Protein AF-0000000087744065 (afdb_homodimer)

pLDDT: mean 89.21, std 14.23, range [26.98, 98.88]

Solvent-accessible surface area (backbone atoms only — not comparable to full-atom values): 35391 Å² total; per-residue (Å²): 127,84,73,85,68,79,77,43,64,58,52,49,8,59,73,55,72,43,51,51,65,54,46,50,30,50,74,68,64,46,81,88,54,60,69,72,58,40,50,48,42,50,48,47,31,60,74,64,65,53,68,78,50,51,38,73,46,49,75,52,96,58,79,64,42,27,35,35,33,41,32,22,47,49,72,43,58,68,49,24,50,42,48,50,22,27,40,56,42,26,47,76,71,69,27,48,55,38,38,34,70,32,71,44,34,65,72,47,43,53,52,48,51,51,49,39,52,52,64,43,40,43,18,37,39,41,35,52,35,67,36,24,24,55,68,58,53,66,70,56,32,50,51,49,46,68,68,42,63,84,52,30,37,33,28,48,40,46,55,64,90,47,90,52,27,26,51,30,69,38,46,47,61,48,44,51,54,53,52,51,53,44,42,75,26,49,47,48,36,54,25,40,38,46,26,38,72,62,27,34,67,44,34,43,34,50,52,44,47,52,52,51,32,62,76,68,66,38,54,78,67,89,27,67,36,46,44,76,51,30,67,37,38,68,32,18,23,52,28,42,48,50,49,53,52,52,27,59,74,67,73,45,81,72,53,39,26,36,41,20,69,25,48,40,18,34,45,12,30,48,46,35,35,52,75,70,70,48,48,61,33,85,57,30,20,40,33,28,30,63,52,50,74,62,27,67,43,28,71,54,28,39,16,17,32,28,57,51,46,58,61,52,15,33,52,53,39,50,47,31,50,32,45,55,70,70,43,87,64,74,54,68,43,79,41,68,60,68,44,74,47,83,33,54,11,48,73,59,79,99,128,85,74,86,68,80,77,45,64,58,51,48,8,57,73,55,72,42,50,49,65,53,44,50,32,51,74,67,63,45,79,89,52,59,67,73,58,39,50,48,41,50,50,47,31,59,73,63,64,53,68,78,52,51,36,74,46,48,74,54,95,58,79,63,43,28,35,36,32,39,34,23,48,51,73,44,60,68,50,24,51,42,49,50,21,27,40,56,44,27,47,78,71,69,26,47,54,39,38,33,70,32,71,44,35,64,71,46,44,53,52,49,51,52,50,40,53,50,63,43,40,42,18,36,39,41,34,52,34,67,36,24,25,55,68,57,53,65,70,57,30,50,50,50,45,67,68,42,66,85,51,31,37,32,28,48,41,47,55,63,92,47,89,52,28,25,50,28,70,39,46,46,62,46,42,50,53,51,51,51,53,43,42,76,25,50,46,47,32,51,23,40,39,46,26,38,73,61,27,35,68,45,34,42,35,52,53,44,47,53,51,51,33,62,76,70,65,41,51,82,50,93,23,70,36,49,44,78,51,30,68,38,36,67,31,18,22,52,29,42,50,49,49,53,50,53,27,59,75,67,71,47,82,73,54,38,25,38,43,20,70,25,49,42,19,34,44,12,30,48,46,36,36,52,75,70,69,49,48,61,33,85,57,30,20,39,34,29,28,64,52,50,73,61,28,66,43,28,71,54,28,40,16,18,31,28,58,52,45,58,61,52,16,34,51,53,40,49,47,29,50,32,44,54,69,70,41,85,61,74,53,68,44,77,42,67,60,68,43,77,46,83,32,54,11,48,73,58,79,99

Structure (mmCIF, N/CA/C/O backbone):
data_AF-0000000087744065-model_v1
#
loop_
_entity.id
_entity.type
_entity.pdbx_description
1 polymer 'LacI family transcriptional regulator'
#
loop_
_atom_site.group_PDB
_atom_site.id
_atom_site.type_symbol
_atom_site.label_atom_id
_atom_site.label_alt_id
_atom_site.label_comp_id
_atom_site.label_asym_id
_atom_site.label_entity_id
_atom_site.label_seq_id
_atom_site.pdbx_PDB_ins_code
_atom_site.Cartn_x
_atom_site.Cartn_y
_atom_site.Cartn_z
_atom_site.occupancy
_atom_site.B_iso_or_equiv
_atom_site.auth_seq_id
_atom_site.auth_comp_id
_atom_site.auth_asym_id
_atom_site.auth_atom_id
_atom_site.pdbx_PDB_model_num
ATOM 1 N N . MET A 1 1 ? -46.656 15.625 13.914 1 26.98 1 MET A N 1
ATOM 2 C CA . MET A 1 1 ? -45.688 14.953 14.75 1 26.98 1 MET A CA 1
ATOM 3 C C . MET A 1 1 ? -44.469 15.852 14.969 1 26.98 1 MET A C 1
ATOM 5 O O . MET A 1 1 ? -44 16.531 14.047 1 26.98 1 MET A O 1
ATOM 9 N N . PRO A 1 2 ? -44.125 16.359 16.203 1 31.17 2 PRO A N 1
ATOM 10 C CA . PRO A 1 2 ? -43.062 17.344 16.422 1 31.17 2 PRO A CA 1
ATOM 11 C C . PRO A 1 2 ? -41.75 16.953 15.734 1 31.17 2 PRO A C 1
ATOM 13 O O . PRO A 1 2 ? -41.406 15.773 15.641 1 31.17 2 PRO A O 1
ATOM 16 N N . THR A 1 3 ? -41.375 17.656 14.727 1 34.56 3 THR A N 1
ATOM 17 C CA . THR A 1 3 ? -40.094 17.578 14.031 1 34.56 3 THR A CA 1
ATOM 18 C C . THR A 1 3 ? -38.969 17.344 15.023 1 34.56 3 THR A C 1
ATOM 20 O O . THR A 1 3 ? -38.906 18 16.062 1 34.56 3 THR A O 1
ATOM 23 N N . ASP A 1 4 ? -38.5 16.156 15.211 1 40.38 4 ASP A N 1
ATOM 24 C CA . ASP A 1 4 ? -37.344 15.766 16.047 1 40.38 4 ASP A CA 1
ATOM 25 C C . ASP A 1 4 ? -36.219 16.781 15.961 1 40.38 4 ASP A C 1
ATOM 27 O O . ASP A 1 4 ? -35.406 16.734 15.047 1 40.38 4 ASP A O 1
ATOM 31 N N . LYS A 1 5 ? -36.438 18.078 16.25 1 47.34 5 LYS A N 1
ATOM 32 C CA . LYS A 1 5 ? -35.469 19.172 16.375 1 47.34 5 LYS A CA 1
ATOM 33 C C . LYS A 1 5 ? -34.25 18.75 17.172 1 47.34 5 LYS A C 1
ATOM 35 O O . LYS A 1 5 ? -34.375 18.281 18.312 1 47.34 5 LYS A O 1
ATOM 40 N N . LYS A 1 6 ? -33.156 18.469 16.516 1 53.09 6 LYS A N 1
ATOM 41 C CA . LYS A 1 6 ? -31.906 18.219 17.203 1 53.09 6 LYS A CA 1
ATOM 42 C C . LYS A 1 6 ? -31.609 19.297 18.234 1 53.09 6 LYS A C 1
ATOM 44 O O . LYS A 1 6 ? -31.594 20.484 17.922 1 53.09 6 LYS A O 1
ATOM 49 N N . ILE A 1 7 ? -31.672 19.016 19.5 1 64.44 7 ILE A N 1
ATOM 50 C CA . ILE A 1 7 ? -31.438 19.922 20.625 1 64.44 7 ILE A CA 1
ATOM 51 C C . ILE A 1 7 ? -30.016 20.469 20.562 1 64.44 7 ILE A C 1
ATOM 53 O O . ILE A 1 7 ? -29.078 19.734 20.234 1 64.44 7 ILE A O 1
ATOM 57 N N . THR A 1 8 ? -29.859 21.766 20.422 1 67.06 8 THR A N 1
ATOM 58 C CA . THR A 1 8 ? -28.578 22.453 20.359 1 67.06 8 THR A CA 1
ATOM 59 C C . THR A 1 8 ? -28.109 22.859 21.766 1 67.06 8 THR A C 1
ATOM 61 O O . THR A 1 8 ? -28.859 22.734 22.734 1 67.06 8 THR A O 1
ATOM 64 N N . ILE A 1 9 ? -26.828 23.25 21.734 1 73.94 9 ILE A N 1
ATOM 65 C CA . ILE A 1 9 ? -26.266 23.734 22.984 1 73.94 9 ILE A CA 1
ATOM 66 C C . ILE A 1 9 ? -27.078 24.922 23.484 1 73.94 9 ILE A C 1
ATOM 68 O O . ILE A 1 9 ? -27.234 25.109 24.703 1 73.94 9 ILE A O 1
ATOM 72 N N . TYR A 1 10 ? -27.672 25.641 22.594 1 75.62 10 TYR A N 1
ATOM 73 C CA . TYR A 1 10 ? -28.453 26.812 22.953 1 75.62 10 TYR A CA 1
ATOM 74 C C . TYR A 1 10 ? -29.781 26.422 23.594 1 75.62 10 TYR A C 1
ATOM 76 O O . TYR A 1 10 ? -30.219 27.031 24.562 1 75.62 10 TYR A O 1
ATOM 84 N N . GLU A 1 11 ? -30.25 25.359 23.062 1 79.19 11 GLU A N 1
ATOM 85 C CA . GLU A 1 11 ? -31.516 24.891 23.625 1 79.19 11 GLU A CA 1
ATOM 86 C C . GLU A 1 11 ? -31.297 24.297 25.016 1 79.19 11 GLU A C 1
ATOM 88 O O . GLU A 1 11 ? -32.094 24.516 25.922 1 79.19 11 GLU A O 1
ATOM 93 N N . ILE A 1 12 ? -30.188 23.609 25.109 1 80.5 12 ILE A N 1
ATOM 94 C CA . ILE A 1 12 ? -29.828 23.078 26.406 1 80.5 12 ILE A CA 1
ATOM 95 C C . ILE A 1 12 ? -29.562 24.219 27.391 1 80.5 12 ILE A C 1
ATOM 97 O O . ILE A 1 12 ? -30.031 24.172 28.531 1 80.5 12 ILE A O 1
ATOM 101 N N . ALA A 1 13 ? -28.922 25.172 26.922 1 83.69 13 ALA A N 1
ATOM 102 C CA . ALA A 1 13 ? -28.609 26.344 27.734 1 83.69 13 ALA A CA 1
ATOM 103 C C . ALA A 1 13 ? -29.891 27.031 28.203 1 83.69 13 ALA A C 1
ATOM 105 O O . ALA A 1 13 ? -30.031 27.375 29.375 1 83.69 13 ALA A O 1
ATOM 106 N N . LYS A 1 14 ? -30.734 27.172 27.312 1 83.94 14 LYS A N 1
ATOM 107 C CA . LYS A 1 14 ? -32 27.828 27.594 1 83.94 14 LYS A CA 1
ATOM 108 C C . LYS A 1 14 ? -32.812 27.016 28.609 1 83.94 14 LYS A C 1
ATOM 110 O O . LYS A 1 14 ? -33.344 27.578 29.562 1 83.94 14 LYS A O 1
ATOM 115 N N . GLU A 1 15 ? -32.781 25.766 28.328 1 85.19 15 GLU A N 1
ATOM 116 C CA . GLU A 1 15 ? -33.594 24.922 29.219 1 85.19 15 GLU A CA 1
ATOM 117 C C . GLU A 1 15 ? -32.938 24.812 30.594 1 85.19 15 GLU A C 1
ATOM 119 O O . GLU A 1 15 ? -33.625 24.703 31.609 1 85.19 15 GLU A O 1
ATOM 124 N N . ALA A 1 16 ? -31.688 24.828 30.641 1 84.5 16 ALA A N 1
ATOM 125 C CA . ALA A 1 16 ? -30.922 24.719 31.875 1 84.5 16 ALA A CA 1
ATOM 126 C C . ALA A 1 16 ? -30.844 26.062 32.594 1 84.5 16 ALA A C 1
ATOM 128 O O . ALA A 1 16 ? -30.469 26.125 33.781 1 84.5 16 ALA A O 1
ATOM 129 N N . GLY A 1 17 ? -31.234 27.172 31.891 1 85.94 17 GLY A N 1
ATOM 130 C CA . GLY A 1 17 ? -31.172 28.516 32.469 1 85.94 17 GLY A CA 1
ATOM 131 C C . GLY A 1 17 ? -29.75 29.016 32.625 1 85.94 17 GLY A C 1
ATOM 132 O O . GLY A 1 17 ? -29.438 29.719 33.594 1 85.94 17 GLY A O 1
ATOM 133 N N . VAL A 1 18 ? -28.906 28.469 31.812 1 84.44 18 VAL A N 1
ATOM 134 C CA . VAL A 1 18 ? -27.5 28.906 31.828 1 84.44 18 VAL A CA 1
ATOM 135 C C . VAL A 1 18 ? -27.109 29.438 30.453 1 84.44 18 VAL A C 1
ATOM 137 O O . VAL A 1 18 ? -27.875 29.344 29.5 1 84.44 18 VAL A O 1
ATOM 140 N N . SER A 1 19 ? -26.016 30.094 30.422 1 80.31 19 SER A N 1
ATOM 141 C CA . SER A 1 19 ? -25.484 30.531 29.141 1 80.31 19 SER A CA 1
ATOM 142 C C . SER A 1 19 ? -25 29.359 28.312 1 80.31 19 SER A C 1
ATOM 144 O O . SER A 1 19 ? -24.625 28.312 28.859 1 80.31 19 SER A O 1
ATOM 146 N N . PRO A 1 20 ? -24.953 29.469 26.953 1 76.19 20 PRO A N 1
ATOM 147 C CA . PRO A 1 20 ? -24.344 28.422 26.125 1 76.19 20 PRO A CA 1
ATOM 148 C C . PRO A 1 20 ? -22.891 28.141 26.516 1 76.19 20 PRO A C 1
ATOM 150 O O . PRO A 1 20 ? -22.453 26.984 26.453 1 76.19 20 PRO A O 1
ATOM 153 N N . ALA A 1 21 ? -22.219 29.156 27.078 1 72.38 21 ALA A N 1
ATOM 154 C CA . ALA A 1 21 ? -20.844 29 27.547 1 72.38 21 ALA A CA 1
ATOM 155 C C . ALA A 1 21 ? -20.781 28.094 28.781 1 72.38 21 ALA A C 1
ATOM 157 O O . ALA A 1 21 ? -19.859 27.297 28.922 1 72.38 21 ALA A O 1
ATOM 158 N N . THR A 1 22 ? -21.766 28.219 29.594 1 77.06 22 THR A N 1
ATOM 159 C CA . THR A 1 22 ? -21.828 27.391 30.797 1 77.06 22 THR A CA 1
ATOM 160 C C . THR A 1 22 ? -22.094 25.922 30.422 1 77.06 22 THR A C 1
ATOM 162 O O . THR A 1 22 ? -21.484 25.016 31 1 77.06 22 THR A O 1
ATOM 165 N N . VAL A 1 23 ? -22.906 25.672 29.375 1 77.19 23 VAL A N 1
ATOM 166 C CA . VAL A 1 23 ? -23.156 24.312 28.891 1 77.19 23 VAL A CA 1
ATOM 167 C C . VAL A 1 23 ? -21.875 23.734 28.312 1 77.19 23 VAL A C 1
ATOM 169 O O . VAL A 1 23 ? -21.531 22.578 28.594 1 77.19 23 VAL A O 1
ATOM 172 N N . SER A 1 24 ? -21.203 24.531 27.641 1 71.31 24 SER A N 1
ATOM 173 C CA . SER A 1 24 ? -19.938 24.109 27.047 1 71.31 24 SER A CA 1
ATOM 174 C C . SER A 1 24 ? -18.922 23.75 28.141 1 71.31 24 SER A C 1
ATOM 176 O O . SER A 1 24 ? -18.234 22.719 28.031 1 71.31 24 SER A O 1
ATOM 178 N N . ARG A 1 25 ? -18.938 24.562 29.188 1 71.12 25 ARG A N 1
ATOM 179 C CA . ARG A 1 25 ? -18.031 24.328 30.297 1 71.12 25 ARG A CA 1
ATOM 180 C C . ARG A 1 25 ? -18.375 23.031 31.031 1 71.12 25 ARG A C 1
ATOM 182 O O . ARG A 1 25 ? -17.469 22.297 31.438 1 71.12 25 ARG A O 1
ATOM 189 N N . VAL A 1 26 ? -19.578 22.781 31.109 1 74.38 26 VAL A N 1
ATOM 190 C CA . VAL A 1 26 ? -20.016 21.547 31.766 1 74.38 26 VAL A CA 1
ATOM 191 C C . VAL A 1 26 ? -19.656 20.344 30.922 1 74.38 26 VAL A C 1
ATOM 193 O O . VAL A 1 26 ? -19.188 19.328 31.438 1 74.38 26 VAL A O 1
ATOM 196 N N . LEU A 1 27 ? -19.766 20.516 29.625 1 70.31 27 LEU A N 1
ATOM 197 C CA . LEU A 1 27 ? -19.516 19.422 28.688 1 70.31 27 LEU A CA 1
ATOM 198 C C . LEU A 1 27 ? -18.031 19.125 28.578 1 70.31 27 LEU A C 1
ATOM 200 O O . LEU A 1 27 ? -17.641 17.969 28.359 1 70.31 27 LEU A O 1
ATOM 204 N N . THR A 1 28 ? -17.219 20.188 28.859 1 62.72 28 THR A N 1
ATOM 205 C CA . THR A 1 28 ? -15.781 20.031 28.734 1 62.72 28 THR A CA 1
ATOM 206 C C . THR A 1 28 ? -15.141 19.766 30.094 1 62.72 28 THR A C 1
ATOM 208 O O . THR A 1 28 ? -13.914 19.688 30.203 1 62.72 28 THR A O 1
ATOM 211 N N . GLY A 1 29 ? -15.914 19.641 31.016 1 62.31 29 GLY A N 1
ATOM 212 C CA . GLY A 1 29 ? -15.453 19.328 32.375 1 62.31 29 GLY A CA 1
ATOM 213 C C . GLY A 1 29 ? -14.773 20.5 33.031 1 62.31 29 GLY A C 1
ATOM 214 O O . GLY A 1 29 ? -13.992 20.312 33.969 1 62.31 29 GLY A O 1
ATOM 215 N N . ASN A 1 30 ? -15.023 21.578 32.594 1 54.5 30 ASN A N 1
ATOM 216 C CA . ASN A 1 30 ? -14.406 22.75 33.188 1 54.5 30 ASN A CA 1
ATOM 217 C C . ASN A 1 30 ? -15.039 23.078 34.531 1 54.5 30 ASN A C 1
ATOM 219 O O . ASN A 1 30 ? -16.266 23.062 34.688 1 54.5 30 ASN A O 1
ATOM 223 N N . ALA A 1 31 ? -14.227 23.188 35.562 1 57.28 31 ALA A N 1
ATOM 224 C CA . ALA A 1 31 ? -14.477 23.234 37 1 57.28 31 ALA A CA 1
ATOM 225 C C . ALA A 1 31 ? -15.25 24.5 37.375 1 57.28 31 ALA A C 1
ATOM 227 O O . ALA A 1 31 ? -15.789 24.594 38.5 1 57.28 31 ALA A O 1
ATOM 228 N N . ASN A 1 32 ? -15.406 25.422 36.625 1 67.62 32 ASN A N 1
ATOM 229 C CA . ASN A 1 32 ? -15.914 26.688 37.156 1 67.62 32 ASN A CA 1
ATOM 230 C C . ASN A 1 32 ? -17.438 26.781 37 1 67.62 32 ASN A C 1
ATOM 232 O O . ASN A 1 32 ? -17.969 27.875 36.781 1 67.62 32 ASN A O 1
ATOM 236 N N . VAL A 1 33 ? -18.031 25.688 37.094 1 73.38 33 VAL A N 1
ATOM 237 C CA . VAL A 1 33 ? -19.484 25.75 37.031 1 73.38 33 VAL A CA 1
ATOM 238 C C . VAL A 1 33 ? -20.078 25.25 38.344 1 73.38 33 VAL A C 1
ATOM 240 O O . VAL A 1 33 ? -19.625 24.25 38.906 1 73.38 33 VAL A O 1
ATOM 243 N N . LYS A 1 34 ? -20.906 26.078 39 1 79 34 LYS A N 1
ATOM 244 C CA . LYS A 1 34 ? -21.562 25.688 40.25 1 79 34 LYS A CA 1
ATOM 245 C C . LYS A 1 34 ? -22.234 24.328 40.125 1 79 34 LYS A C 1
ATOM 247 O O . LYS A 1 34 ? -22.797 24 39.062 1 79 34 LYS A O 1
ATOM 252 N N . GLN A 1 35 ? -22.156 23.562 41.156 1 79.25 35 GLN A N 1
ATOM 253 C CA . GLN A 1 35 ? -22.578 22.156 41.156 1 79.25 35 GLN A CA 1
ATOM 254 C C . GLN A 1 35 ? -24.031 22.031 40.75 1 79.25 35 GLN A C 1
ATOM 256 O O . GLN A 1 35 ? -24.391 21.109 40 1 79.25 35 GLN A O 1
ATOM 261 N N . GLU A 1 36 ? -24.875 22.875 41.188 1 80.5 36 GLU A N 1
ATOM 262 C CA . GLU A 1 36 ? -26.312 22.812 40.875 1 80.5 36 GLU A CA 1
ATOM 263 C C . GLU A 1 36 ? -26.562 22.969 39.375 1 80.5 36 GLU A C 1
ATOM 265 O O . GLU A 1 36 ? -27.359 22.234 38.781 1 80.5 36 GLU A O 1
ATOM 270 N N . LYS A 1 37 ? -25.844 23.844 38.719 1 81.5 37 LYS A N 1
ATOM 271 C CA . LYS A 1 37 ? -25.984 24.109 37.312 1 81.5 37 LYS A CA 1
ATOM 272 C C . LYS A 1 37 ? -25.391 22.969 36.469 1 81.5 37 LYS A C 1
ATOM 274 O O . LYS A 1 37 ? -25.953 22.594 35.438 1 81.5 37 LYS A O 1
ATOM 279 N N . LYS A 1 38 ? -24.344 22.469 36.938 1 81.62 38 LYS A N 1
ATOM 280 C CA . LYS A 1 38 ? -23.688 21.344 36.281 1 81.62 38 LYS A CA 1
ATOM 281 C C . LYS A 1 38 ? -24.609 20.141 36.219 1 81.62 38 LYS A C 1
ATOM 283 O O . LYS A 1 38 ? -24.734 19.5 35.156 1 81.62 38 LYS A O 1
ATOM 288 N N . GLU A 1 39 ? -25.188 19.906 37.312 1 81.56 39 GLU A N 1
ATOM 289 C CA . GLU A 1 39 ? -26.094 18.75 37.375 1 81.56 39 GLU A CA 1
ATOM 290 C C . GLU A 1 39 ? -27.281 18.922 36.438 1 81.56 39 GLU A C 1
ATOM 292 O O . GLU A 1 39 ? -27.672 17.969 35.75 1 81.56 39 GLU A O 1
ATOM 297 N N . LYS A 1 40 ? -27.844 20.031 36.406 1 83.12 40 LYS A N 1
ATOM 298 C CA . LYS A 1 40 ? -28.984 20.312 35.531 1 83.12 40 LYS A CA 1
ATOM 299 C C . LYS A 1 40 ? -28.594 20.156 34.062 1 83.12 40 LYS A C 1
ATOM 301 O O . LYS A 1 40 ? -29.344 19.562 33.281 1 83.12 40 LYS A O 1
ATOM 306 N N . VAL A 1 41 ? -27.453 20.672 33.75 1 82.88 41 VAL A N 1
ATOM 307 C CA . VAL A 1 41 ? -26.953 20.578 32.375 1 82.88 41 VAL A CA 1
ATOM 308 C C . VAL A 1 41 ? -26.688 19.125 32.031 1 82.88 41 VAL A C 1
ATOM 310 O O . VAL A 1 41 ? -27.078 18.656 30.953 1 82.88 41 VAL A O 1
ATOM 313 N N . LEU A 1 42 ? -26.094 18.453 32.969 1 81.25 42 LEU A N 1
ATOM 314 C CA . LEU A 1 42 ? -25.781 17.047 32.719 1 81.25 42 LEU A CA 1
ATOM 315 C C . LEU A 1 42 ? -27.047 16.219 32.594 1 81.25 42 LEU A C 1
ATOM 317 O O . LEU A 1 42 ? -27.109 15.305 31.766 1 81.25 42 LEU A O 1
ATOM 321 N N . GLU A 1 43 ? -28.031 16.516 33.312 1 80.81 43 GLU A N 1
ATOM 322 C CA . GLU A 1 43 ? -29.328 15.859 33.219 1 80.81 43 GLU A CA 1
ATOM 323 C C . GLU A 1 43 ? -29.953 16.078 31.844 1 80.81 43 GLU A C 1
ATOM 325 O O . GLU A 1 43 ? -30.531 15.148 31.266 1 80.81 43 GLU A O 1
ATOM 330 N N . LEU A 1 44 ? -29.812 17.203 31.344 1 81.06 44 LEU A N 1
ATOM 331 C CA . LEU A 1 44 ? -30.391 17.531 30.047 1 81.06 44 LEU A CA 1
ATOM 332 C C . LEU A 1 44 ? -29.594 16.891 28.906 1 81.06 44 LEU A C 1
ATOM 334 O O . LEU A 1 44 ? -30.172 16.422 27.922 1 81.06 44 LEU A O 1
ATOM 338 N N . ILE A 1 45 ? -28.328 16.875 29.141 1 75.56 45 ILE A N 1
ATOM 339 C CA . ILE A 1 45 ? -27.453 16.219 28.188 1 75.56 45 ILE A CA 1
ATOM 340 C C . ILE A 1 45 ? -27.828 14.734 28.078 1 75.56 45 ILE A C 1
ATOM 342 O O . ILE A 1 45 ? -27.922 14.188 26.984 1 75.56 45 ILE A O 1
ATOM 346 N N . LYS A 1 46 ? -28.062 14.195 29.156 1 73.94 46 LYS A N 1
ATOM 347 C CA . LYS A 1 46 ? -28.5 12.805 29.219 1 73.94 46 LYS A CA 1
ATOM 348 C C . LYS A 1 46 ? -29.906 12.641 28.656 1 73.94 46 LYS A C 1
ATOM 350 O O . LYS A 1 46 ? -30.172 11.711 27.891 1 73.94 46 LYS A O 1
ATOM 355 N N . LYS A 1 47 ? -30.781 13.523 29.109 1 76.38 47 LYS A N 1
ATOM 356 C CA . LYS A 1 47 ? -32.188 13.492 28.703 1 76.38 47 LYS A CA 1
ATOM 357 C C . LYS A 1 47 ? -32.312 13.562 27.172 1 76.38 47 LYS A C 1
ATOM 359 O O . LYS A 1 47 ? -33.094 12.828 26.578 1 76.38 47 LYS A O 1
ATOM 364 N N . TYR A 1 48 ? -31.422 14.383 26.625 1 72.62 48 TYR A N 1
ATOM 365 C CA . TYR A 1 48 ? -31.578 14.594 25.188 1 72.62 48 TYR A CA 1
ATOM 366 C C . TYR A 1 48 ? -30.5 13.852 24.406 1 72.62 48 TYR A C 1
ATOM 368 O O . TYR A 1 48 ? -30.422 13.961 23.172 1 72.62 48 TYR A O 1
ATOM 376 N N . ASN A 1 49 ? -29.719 13.078 25.156 1 67.44 49 ASN A N 1
ATOM 377 C CA . ASN A 1 49 ? -28.578 12.406 24.562 1 67.44 49 ASN A CA 1
ATOM 378 C C . ASN A 1 49 ? -27.766 13.367 23.688 1 67.44 49 ASN A C 1
ATOM 380 O O . ASN A 1 49 ? -27.453 13.039 22.531 1 67.44 49 ASN A O 1
ATOM 384 N N . PHE A 1 50 ? -27.641 14.555 24.312 1 63.16 50 PHE A N 1
ATOM 385 C CA . PHE A 1 50 ? -26.969 15.625 23.594 1 63.16 50 PHE A CA 1
ATOM 386 C C . PHE A 1 50 ? -25.469 15.367 23.5 1 63.16 50 PHE A C 1
ATOM 388 O O . PHE A 1 50 ? -24.828 15.086 24.516 1 63.16 50 PHE A O 1
ATOM 395 N N . LYS A 1 51 ? -24.969 15.219 22.344 1 56.16 51 LYS A N 1
ATOM 396 C CA . LYS A 1 51 ? -23.531 15.18 22.094 1 56.16 51 LYS A CA 1
ATOM 397 C C . LYS A 1 51 ? -23.062 16.438 21.344 1 56.16 51 LYS A C 1
ATOM 399 O O . LYS A 1 51 ? -23.609 16.781 20.297 1 56.16 51 LYS A O 1
ATOM 404 N N . PRO A 1 52 ? -22.328 17.328 22.094 1 50.19 52 PRO A N 1
ATOM 405 C CA . PRO A 1 52 ? -21.828 18.5 21.375 1 50.19 52 PRO A CA 1
ATOM 406 C C . PRO A 1 52 ? -21.188 18.172 20.031 1 50.19 52 PRO A C 1
ATOM 408 O O . PRO A 1 52 ? -20.594 17.094 19.891 1 50.19 52 PRO A O 1
ATOM 411 N N . SER A 1 53 ? -21.656 18.828 19.016 1 47.38 53 SER A N 1
ATOM 412 C CA . SER A 1 53 ? -21.016 18.594 17.719 1 47.38 53 SER A CA 1
ATOM 413 C C . SER A 1 53 ? -19.5 18.766 17.812 1 47.38 53 SER A C 1
ATOM 415 O O . SER A 1 53 ? -19.016 19.516 18.656 1 47.38 53 SER A O 1
ATOM 417 N N . ALA A 1 54 ? -18.719 17.875 17.359 1 44.22 54 ALA A N 1
ATOM 418 C CA . ALA A 1 54 ? -17.25 17.953 17.344 1 44.22 54 ALA A CA 1
ATOM 419 C C . ALA A 1 54 ? -16.781 19.344 16.953 1 44.22 54 ALA A C 1
ATOM 421 O O . ALA A 1 54 ? -15.812 19.859 17.5 1 44.22 54 ALA A O 1
ATOM 422 N N . VAL A 1 55 ? -17.438 19.969 16 1 41.19 55 VAL A N 1
ATOM 423 C CA . VAL A 1 55 ? -17.094 21.312 15.523 1 41.19 55 VAL A CA 1
ATOM 424 C C . VAL A 1 55 ? -17.359 22.328 16.609 1 41.19 55 VAL A C 1
ATOM 426 O O . VAL A 1 55 ? -16.562 23.25 16.828 1 41.19 55 VAL A O 1
ATOM 429 N N . ALA A 1 56 ? -18.469 22.297 17.188 1 42.34 56 ALA A N 1
ATOM 430 C CA . ALA A 1 56 ? -18.812 23.219 18.266 1 42.34 56 ALA A CA 1
ATOM 431 C C . ALA A 1 56 ? -17.922 22.984 19.484 1 42.34 56 ALA A C 1
ATOM 433 O O . ALA A 1 56 ? -17.594 23.922 20.203 1 42.34 56 ALA A O 1
ATOM 434 N N . ARG A 1 57 ? -17.625 21.766 19.656 1 41.19 57 ARG A N 1
ATOM 435 C CA . ARG A 1 57 ? -16.656 21.484 20.719 1 41.19 57 ARG A CA 1
ATOM 436 C C . ARG A 1 57 ? -15.258 21.938 20.328 1 41.19 57 ARG A C 1
ATOM 438 O O . ARG A 1 57 ? -14.367 22.031 21.172 1 41.19 57 ARG A O 1
ATOM 445 N N . GLY A 1 58 ? -14.922 22.031 19.047 1 39.75 58 GLY A N 1
ATOM 446 C CA . GLY A 1 58 ? -13.609 22.375 18.516 1 39.75 58 GLY A CA 1
ATOM 447 C C . GLY A 1 58 ? -13.141 23.75 18.938 1 39.75 58 GLY A C 1
ATOM 448 O O . GLY A 1 58 ? -12.031 24.156 18.578 1 39.75 58 GLY A O 1
ATOM 449 N N . LEU A 1 59 ? -14.023 24.672 18.969 1 36.34 59 LEU A N 1
ATOM 450 C CA . LEU A 1 59 ? -13.445 25.953 19.359 1 36.34 59 LEU A CA 1
ATOM 451 C C . LEU A 1 59 ? -12.609 25.812 20.625 1 36.34 59 LEU A C 1
ATOM 453 O O . LEU A 1 59 ? -11.742 26.641 20.906 1 36.34 59 LEU A O 1
ATOM 457 N N . SER A 1 60 ? -13.266 25.281 21.672 1 37.94 60 SER A N 1
ATOM 458 C CA . SER A 1 60 ? -12.438 25.266 22.875 1 37.94 60 SER A CA 1
ATOM 459 C C . SER A 1 60 ? -11.328 24.219 22.766 1 37.94 60 SER A C 1
ATOM 461 O O . SER A 1 60 ? -11.32 23.422 21.828 1 37.94 60 SER A O 1
ATOM 463 N N . ASP A 1 61 ? -10.422 24 23.859 1 47.69 61 ASP A N 1
ATOM 464 C CA . ASP A 1 61 ? -9.211 23.297 24.297 1 47.69 61 ASP A CA 1
ATOM 465 C C . ASP A 1 61 ? -9.297 21.812 24 1 47.69 61 ASP A C 1
ATOM 467 O O . ASP A 1 61 ? -8.547 21.016 24.562 1 47.69 61 ASP A O 1
ATOM 471 N N . THR A 1 62 ? -10.32 21.203 23.234 1 62.22 62 THR A N 1
ATOM 472 C CA . THR A 1 62 ? -10.406 19.75 23.297 1 62.22 62 THR A CA 1
ATOM 473 C C . THR A 1 62 ? -9.656 19.109 22.141 1 62.22 62 THR A C 1
ATOM 475 O O . THR A 1 62 ? -9.805 19.531 20.984 1 62.22 62 THR A O 1
ATOM 478 N N . LYS A 1 63 ? -8.641 18.344 22.438 1 82.81 63 LYS A N 1
ATOM 479 C CA . LYS A 1 63 ? -7.855 17.5 21.547 1 82.81 63 LYS A CA 1
ATOM 480 C C . LYS A 1 63 ? -8.75 16.672 20.641 1 82.81 63 LYS A C 1
ATOM 482 O O . LYS A 1 63 ? -9.727 16.062 21.094 1 82.81 63 LYS A O 1
ATOM 487 N N . SER A 1 64 ? -8.555 16.844 19.312 1 87.06 64 SER A N 1
ATOM 488 C CA . SER A 1 64 ? -9.273 15.992 18.375 1 87.06 64 SER A CA 1
ATOM 489 C C . SER A 1 64 ? -8.812 14.539 18.469 1 87.06 64 SER A C 1
ATOM 491 O O . SER A 1 64 ? -9.523 13.633 18.031 1 87.06 64 SER A O 1
ATOM 493 N N . ARG A 1 65 ? -7.605 14.328 19 1 92.69 65 ARG A N 1
ATOM 494 C CA . ARG A 1 65 ? -6.953 13.031 19.078 1 92.69 65 ARG A CA 1
ATOM 495 C C . ARG A 1 65 ? -6.766 12.43 17.688 1 92.69 65 ARG A C 1
ATOM 497 O O . ARG A 1 65 ? -6.945 11.227 17.5 1 92.69 65 ARG A O 1
ATOM 504 N N . ILE A 1 66 ? -6.477 13.336 16.734 1 93.69 66 ILE A N 1
ATOM 505 C CA . ILE A 1 66 ? -6.215 12.906 15.367 1 93.69 66 ILE A CA 1
ATOM 506 C C . ILE A 1 66 ? -4.824 13.367 14.938 1 93.69 66 ILE A C 1
ATOM 508 O O . ILE A 1 66 ? -4.441 14.516 15.188 1 93.69 66 ILE A O 1
ATOM 512 N N . ILE A 1 67 ? -4.113 12.477 14.391 1 97.69 67 ILE A N 1
ATOM 513 C CA . ILE A 1 67 ? -2.871 12.805 13.695 1 97.69 67 ILE A CA 1
ATOM 514 C C . ILE A 1 67 ? -3.057 12.617 12.195 1 97.69 67 ILE A C 1
ATOM 516 O O . ILE A 1 67 ? -3.457 11.539 11.742 1 97.69 67 ILE A O 1
ATOM 520 N N . GLY A 1 68 ? -2.918 13.711 11.414 1 98.06 68 GLY A N 1
ATOM 521 C CA . GLY A 1 68 ? -2.904 13.609 9.969 1 98.06 68 GLY A CA 1
ATOM 522 C C . GLY A 1 68 ? -1.574 13.125 9.414 1 98.06 68 GLY A C 1
ATOM 523 O O . GLY A 1 68 ? -0.515 13.562 9.875 1 98.06 68 GLY A O 1
ATOM 524 N N . ILE A 1 69 ? -1.666 12.227 8.5 1 98.75 69 ILE A N 1
ATOM 525 C CA . ILE A 1 69 ? -0.457 11.703 7.871 1 98.75 69 ILE A CA 1
ATOM 526 C C . ILE A 1 69 ? -0.522 11.938 6.363 1 98.75 69 ILE A C 1
ATOM 528 O O . ILE A 1 69 ? -1.481 11.523 5.707 1 98.75 69 ILE A O 1
ATOM 532 N N . ILE A 1 70 ? 0.464 12.633 5.836 1 98.69 70 ILE A N 1
ATOM 533 C CA . ILE A 1 70 ? 0.613 12.828 4.398 1 98.69 70 ILE A CA 1
ATOM 534 C C . ILE A 1 70 ? 1.776 11.984 3.881 1 98.69 70 ILE A C 1
ATOM 536 O O . ILE A 1 70 ? 2.881 12.031 4.43 1 98.69 70 ILE A O 1
ATOM 540 N N . VAL A 1 71 ? 1.517 11.18 2.844 1 98.38 71 VAL A N 1
ATOM 541 C CA . VAL A 1 71 ? 2.58 10.383 2.24 1 98.38 71 VAL A CA 1
ATOM 542 C C . VAL A 1 71 ? 2.678 10.695 0.749 1 98.38 71 VAL A C 1
ATOM 544 O O . VAL A 1 71 ? 1.717 11.172 0.144 1 98.38 71 VAL A O 1
ATOM 547 N N . ALA A 1 72 ? 3.779 10.375 0.116 1 96.56 72 ALA A N 1
ATOM 548 C CA . ALA A 1 72 ? 4.012 10.672 -1.296 1 96.56 72 ALA A CA 1
ATOM 549 C C . ALA A 1 72 ? 3.215 9.727 -2.189 1 96.56 72 ALA A C 1
ATOM 551 O O . ALA A 1 72 ? 2.635 10.148 -3.193 1 96.56 72 ALA A O 1
ATOM 552 N N . ASP A 1 73 ? 3.234 8.414 -1.844 1 95.62 73 ASP A N 1
ATOM 553 C CA . ASP A 1 73 ? 2.496 7.43 -2.627 1 95.62 73 ASP A CA 1
ATOM 554 C C . ASP A 1 73 ? 2.238 6.164 -1.812 1 95.62 73 ASP A C 1
ATOM 556 O O . ASP A 1 73 ? 3.123 5.316 -1.675 1 95.62 73 ASP A O 1
ATOM 560 N N . VAL A 1 74 ? 1.003 5.98 -1.438 1 96.75 74 VAL A N 1
ATOM 561 C CA . VAL A 1 74 ? 0.637 4.91 -0.515 1 96.75 74 VAL A CA 1
ATOM 562 C C . VAL A 1 74 ? 0.753 3.559 -1.216 1 96.75 74 VAL A C 1
ATOM 564 O O . VAL A 1 74 ? 0.771 2.514 -0.563 1 96.75 74 VAL A O 1
ATOM 567 N N . ARG A 1 75 ? 0.955 3.498 -2.578 1 94.44 75 ARG A N 1
ATOM 568 C CA . ARG A 1 75 ? 1.114 2.246 -3.312 1 94.44 75 ARG A CA 1
ATOM 569 C C . ARG A 1 75 ? 2.516 1.675 -3.123 1 94.44 75 ARG A C 1
ATOM 571 O O . ARG A 1 75 ? 2.756 0.5 -3.408 1 94.44 75 ARG A O 1
ATOM 578 N N . ASN A 1 76 ? 3.434 2.559 -2.766 1 93.75 76 ASN A N 1
ATOM 579 C CA . ASN A 1 76 ? 4.727 2.092 -2.275 1 93.75 76 ASN A CA 1
ATOM 580 C C . ASN A 1 76 ? 4.609 1.476 -0.885 1 93.75 76 ASN A C 1
ATOM 582 O O . ASN A 1 76 ? 4.266 2.164 0.077 1 93.75 76 ASN A O 1
ATOM 586 N N . THR A 1 77 ? 4.938 0.214 -0.824 1 93.62 77 THR A N 1
ATOM 587 C CA . THR A 1 77 ? 4.707 -0.563 0.388 1 93.62 77 THR A CA 1
ATOM 588 C C . THR A 1 77 ? 5.453 0.048 1.572 1 93.62 77 THR A C 1
ATOM 590 O O . THR A 1 77 ? 5.012 -0.075 2.719 1 93.62 77 THR A O 1
ATOM 593 N N . TYR A 1 78 ? 6.578 0.71 1.32 1 95.88 78 TYR A N 1
ATOM 594 C CA . TYR A 1 78 ? 7.273 1.411 2.393 1 95.88 78 TYR A CA 1
ATOM 595 C C . TYR A 1 78 ? 6.336 2.371 3.117 1 95.88 78 TYR A C 1
ATOM 597 O O . TYR A 1 78 ? 6.281 2.383 4.348 1 95.88 78 TYR A O 1
ATOM 605 N N . TYR A 1 79 ? 5.57 3.143 2.383 1 97.5 79 TYR A N 1
ATOM 606 C CA . TYR A 1 79 ? 4.684 4.137 2.977 1 97.5 79 TYR A CA 1
ATOM 607 C C . TYR A 1 79 ? 3.498 3.471 3.664 1 97.5 79 TYR A C 1
ATOM 609 O O . TYR A 1 79 ? 3.033 3.939 4.707 1 97.5 79 TYR A O 1
ATOM 617 N N . ALA A 1 80 ? 2.977 2.406 3.082 1 97.12 80 ALA A N 1
ATOM 618 C CA . ALA A 1 80 ? 1.882 1.679 3.719 1 97.12 80 ALA A CA 1
ATOM 619 C C . ALA A 1 80 ? 2.326 1.072 5.047 1 97.12 80 ALA A C 1
ATOM 621 O O . ALA A 1 80 ? 1.606 1.154 6.047 1 97.12 80 ALA A O 1
ATOM 622 N N . ASP A 1 81 ? 3.539 0.49 5.055 1 97.06 81 ASP A N 1
ATOM 623 C CA . ASP A 1 81 ? 4.09 -0.083 6.281 1 97.06 81 ASP A CA 1
ATOM 624 C C . ASP A 1 81 ? 4.316 0.995 7.336 1 97.06 81 ASP A C 1
ATOM 626 O O . ASP A 1 81 ? 4.016 0.789 8.516 1 97.06 81 ASP A O 1
ATOM 630 N N . MET A 1 82 ? 4.836 2.094 6.879 1 97.94 82 MET A N 1
ATOM 631 C CA . MET A 1 82 ? 5.07 3.209 7.793 1 97.94 82 MET A CA 1
ATOM 632 C C . MET A 1 82 ? 3.758 3.719 8.375 1 97.94 82 MET A C 1
ATOM 634 O O . MET A 1 82 ? 3.676 4.004 9.57 1 97.94 82 MET A O 1
ATOM 638 N N . TYR A 1 83 ? 2.748 3.828 7.543 1 98.31 83 TYR A N 1
ATOM 639 C CA . TYR A 1 83 ? 1.438 4.266 8.008 1 98.31 83 TYR A CA 1
ATOM 640 C C . TYR A 1 83 ? 0.902 3.328 9.086 1 98.31 83 TYR A C 1
ATOM 642 O O . TYR A 1 83 ? 0.446 3.777 10.141 1 98.31 83 TYR A O 1
ATOM 650 N N . VAL A 1 84 ? 0.972 2.076 8.844 1 98.12 84 VAL A N 1
ATOM 651 C CA . VAL A 1 84 ? 0.434 1.089 9.773 1 98.12 84 VAL A CA 1
ATOM 652 C C . VAL A 1 84 ? 1.222 1.127 11.078 1 98.12 84 VAL A C 1
ATOM 654 O O . VAL A 1 84 ? 0.646 1.005 12.164 1 98.12 84 VAL A O 1
ATOM 657 N N . ALA A 1 85 ? 2.525 1.278 10.977 1 98.31 85 ALA A N 1
ATOM 658 C CA . ALA A 1 85 ? 3.346 1.413 12.18 1 98.31 85 ALA A CA 1
ATOM 659 C C . ALA A 1 85 ? 2.916 2.621 13 1 98.31 85 ALA A C 1
ATOM 661 O O . ALA A 1 85 ? 2.795 2.533 14.227 1 98.31 85 ALA A O 1
ATOM 662 N N . CYS A 1 86 ? 2.654 3.736 12.328 1 98.69 86 CYS A N 1
ATOM 663 C CA . CYS A 1 86 ? 2.166 4.934 13.008 1 98.69 86 CYS A CA 1
ATOM 664 C C . CYS A 1 86 ? 0.783 4.695 13.602 1 98.69 86 CYS A C 1
ATOM 666 O O . CYS A 1 86 ? 0.5 5.133 14.719 1 98.69 86 CYS A O 1
ATOM 668 N N . GLU A 1 87 ? -0.067 4.059 12.797 1 98.31 87 GLU A N 1
ATOM 669 C CA . GLU A 1 87 ? -1.429 3.77 13.242 1 98.31 87 GLU A CA 1
ATOM 670 C C . GLU A 1 87 ? -1.431 2.955 14.531 1 98.31 87 GLU A C 1
ATOM 672 O O . GLU A 1 87 ? -2.145 3.289 15.477 1 98.31 87 GLU A O 1
ATOM 677 N N . ASN A 1 88 ? -0.629 1.912 14.57 1 97.75 88 ASN A N 1
ATOM 678 C CA . ASN A 1 88 ? -0.534 1.067 15.75 1 97.75 88 ASN A CA 1
ATOM 679 C C . ASN A 1 88 ? -0.05 1.856 16.969 1 97.75 88 ASN A C 1
ATOM 681 O O . ASN A 1 88 ? -0.606 1.729 18.062 1 97.75 88 ASN A O 1
ATOM 685 N N . ALA A 1 89 ? 0.94 2.686 16.766 1 98.5 89 ALA A N 1
ATOM 686 C CA . ALA A 1 89 ? 1.477 3.504 17.844 1 98.5 89 ALA A CA 1
ATOM 687 C C . ALA A 1 89 ? 0.443 4.516 18.328 1 98.5 89 ALA A C 1
ATOM 689 O O . ALA A 1 89 ? 0.274 4.711 19.547 1 98.5 89 ALA A O 1
ATOM 690 N N . ALA A 1 90 ? -0.241 5.137 17.391 1 98.12 90 ALA A N 1
ATOM 691 C CA . ALA A 1 90 ? -1.238 6.152 17.719 1 98.12 90 ALA A CA 1
ATOM 692 C C . ALA A 1 90 ? -2.408 5.539 18.484 1 98.12 90 ALA A C 1
ATOM 694 O O . ALA A 1 90 ? -2.887 6.117 19.469 1 98.12 90 ALA A O 1
ATOM 695 N N . ASN A 1 91 ? -2.844 4.402 18.047 1 95.75 91 ASN A N 1
ATOM 696 C CA . ASN A 1 91 ? -3.963 3.723 18.688 1 95.75 91 ASN A CA 1
ATOM 697 C C . ASN A 1 91 ? -3.67 3.428 20.156 1 95.75 91 ASN A C 1
ATOM 699 O O . ASN A 1 91 ? -4.551 3.562 21.016 1 95.75 91 ASN A O 1
ATOM 703 N N . LYS A 1 92 ? -2.475 3.047 20.422 1 96.31 92 LYS A N 1
ATOM 704 C CA . LYS A 1 92 ? -2.066 2.736 21.781 1 96.31 92 LYS A CA 1
ATOM 705 C C . LYS A 1 92 ? -2.135 3.977 22.672 1 96.31 92 LYS A C 1
ATOM 707 O O . LYS A 1 92 ? -2.238 3.865 23.906 1 96.31 92 LYS A O 1
ATOM 712 N N . GLU A 1 93 ? -2.111 5.145 22.062 1 95.94 93 GLU A N 1
ATOM 713 C CA . GLU A 1 93 ? -2.135 6.406 22.797 1 95.94 93 GLU A CA 1
ATOM 714 C C . GLU A 1 93 ? -3.51 7.062 22.719 1 95.94 93 GLU A C 1
ATOM 716 O O . GLU A 1 93 ? -3.666 8.234 23.078 1 95.94 93 GLU A O 1
ATOM 721 N N . GLY A 1 94 ? -4.48 6.363 22.125 1 93.44 94 GLY A N 1
ATOM 722 C CA . GLY A 1 94 ? -5.836 6.875 22.047 1 93.44 94 GLY A CA 1
ATOM 723 C C . GLY A 1 94 ? -6.043 7.828 20.891 1 93.44 94 GLY A C 1
ATOM 724 O O . GLY A 1 94 ? -7 8.602 20.875 1 93.44 94 GLY A O 1
ATOM 725 N N . TYR A 1 95 ? -5.094 7.871 19.938 1 95.06 95 TYR A N 1
ATOM 726 C CA . TYR A 1 95 ? -5.203 8.703 18.75 1 95.06 95 TYR A CA 1
ATOM 727 C C . TYR A 1 95 ? -5.645 7.883 17.547 1 95.06 95 TYR A C 1
ATOM 729 O O . TYR A 1 95 ? -5.332 6.695 17.438 1 95.06 95 TYR A O 1
ATOM 737 N N . SER A 1 96 ? -6.41 8.531 16.672 1 94.06 96 SER A N 1
ATOM 738 C CA . SER A 1 96 ? -6.652 8.016 15.32 1 94.06 96 SER A CA 1
ATOM 739 C C . SER A 1 96 ? -5.742 8.68 14.297 1 94.06 96 SER A C 1
ATOM 741 O O . SER A 1 96 ? -5.281 9.805 14.508 1 94.06 96 SER A O 1
ATOM 743 N N . VAL A 1 97 ? -5.477 7.93 13.258 1 96.81 97 VAL A N 1
ATOM 744 C CA . VAL A 1 97 ? -4.668 8.516 12.195 1 96.81 97 VAL A CA 1
ATOM 745 C C . VAL A 1 97 ? -5.461 8.531 10.891 1 96.81 97 VAL A C 1
ATOM 747 O O . VAL A 1 97 ? -6.258 7.625 10.633 1 96.81 97 VAL A O 1
ATOM 750 N N . MET A 1 98 ? -5.23 9.562 10.109 1 95.88 98 MET A N 1
ATOM 751 C CA . MET A 1 98 ? -5.816 9.695 8.773 1 95.88 98 MET A CA 1
ATOM 752 C C . MET A 1 98 ? -4.73 9.898 7.723 1 95.88 98 MET A C 1
ATOM 754 O O . MET A 1 98 ? -3.82 10.703 7.914 1 95.88 98 MET A O 1
ATOM 758 N N . LEU A 1 99 ? -4.895 9.18 6.656 1 98 99 LEU A N 1
ATOM 759 C CA . LEU A 1 99 ? -3.869 9.219 5.621 1 98 99 LEU A CA 1
ATOM 760 C C . LEU A 1 99 ? -4.352 10 4.406 1 98 99 LEU A C 1
ATOM 762 O O . LEU A 1 99 ? -5.492 9.844 3.973 1 98 99 LEU A O 1
ATOM 766 N N . MET A 1 100 ? -3.479 10.812 3.912 1 97.56 100 MET A N 1
ATOM 767 C CA . MET A 1 100 ? -3.666 11.461 2.613 1 97.56 100 MET A CA 1
ATOM 768 C C . MET A 1 100 ? -2.459 11.227 1.712 1 97.56 100 MET A C 1
ATOM 770 O O . MET A 1 100 ? -1.32 11.211 2.182 1 97.56 100 MET A O 1
ATOM 774 N N . ASN A 1 101 ? -2.721 11 0.483 1 97.88 101 ASN A N 1
ATOM 775 C CA . ASN A 1 101 ? -1.722 10.695 -0.538 1 97.88 101 ASN A CA 1
ATOM 776 C C . ASN A 1 101 ? -1.49 11.891 -1.46 1 97.88 101 ASN A C 1
ATOM 778 O O . ASN A 1 101 ? -2.422 12.375 -2.107 1 97.88 101 ASN A O 1
ATOM 782 N N . SER A 1 102 ? -0.203 12.359 -1.626 1 96.75 102 SER A N 1
ATOM 783 C CA . SER A 1 102 ? 0.034 13.633 -2.297 1 96.75 102 SER A CA 1
ATOM 784 C C . SER A 1 102 ? 0.651 13.43 -3.676 1 96.75 102 SER A C 1
ATOM 786 O O . SER A 1 102 ? 0.71 14.359 -4.48 1 96.75 102 SER A O 1
ATOM 788 N N . PHE A 1 103 ? 1.17 12.25 -3.967 1 94 103 PHE A N 1
ATOM 789 C CA . PHE A 1 103 ? 1.932 11.945 -5.172 1 94 103 PHE A CA 1
ATOM 790 C C . PHE A 1 103 ? 3.176 12.82 -5.262 1 94 103 PHE A C 1
ATOM 792 O O . PHE A 1 103 ? 3.656 13.117 -6.359 1 94 103 PHE A O 1
ATOM 799 N N . GLY A 1 104 ? 3.545 13.391 -4.102 1 94.19 104 GLY A N 1
ATOM 800 C CA . GLY A 1 104 ? 4.703 14.273 -4.082 1 94.19 104 GLY A CA 1
ATOM 801 C C . GLY A 1 104 ? 4.449 15.609 -4.754 1 94.19 104 GLY A C 1
ATOM 802 O O . GLY A 1 104 ? 5.391 16.312 -5.121 1 94.19 104 GLY A O 1
ATOM 803 N N . ARG A 1 105 ? 3.197 15.977 -4.938 1 95.81 105 ARG A N 1
ATOM 804 C CA . ARG A 1 105 ? 2.844 17.234 -5.578 1 95.81 105 ARG A CA 1
ATOM 805 C C . ARG A 1 105 ? 2.602 18.328 -4.543 1 95.81 105 ARG A C 1
ATOM 807 O O . ARG A 1 105 ? 1.734 18.188 -3.678 1 95.81 105 ARG A O 1
ATOM 814 N N . VAL A 1 106 ? 3.232 19.391 -4.723 1 96.81 106 VAL A N 1
ATOM 815 C CA . VAL A 1 106 ? 3.213 20.5 -3.76 1 96.81 106 VAL A CA 1
ATOM 816 C C . VAL A 1 106 ? 1.797 21.047 -3.639 1 96.81 106 VAL A C 1
ATOM 818 O O . VAL A 1 106 ? 1.331 21.344 -2.535 1 96.81 106 VAL A O 1
ATOM 821 N N . ASP A 1 107 ? 1.106 21.203 -4.766 1 95.19 107 ASP A N 1
ATOM 822 C CA . ASP A 1 107 ? -0.249 21.75 -4.734 1 95.19 107 ASP A CA 1
ATOM 823 C C . ASP A 1 107 ? -1.18 20.844 -3.922 1 95.19 107 ASP A C 1
ATOM 825 O O . ASP A 1 107 ? -2.018 21.344 -3.162 1 95.19 107 ASP A O 1
ATOM 829 N N . MET A 1 108 ? -1.024 19.562 -4.02 1 95.88 108 MET A N 1
ATOM 830 C CA . MET A 1 108 ? -1.824 18.609 -3.244 1 95.88 108 MET A CA 1
ATOM 831 C C . MET A 1 108 ? -1.451 18.672 -1.767 1 95.88 108 MET A C 1
ATOM 833 O O . MET A 1 108 ? -2.326 18.641 -0.899 1 95.88 108 MET A O 1
ATOM 837 N N . GLU A 1 109 ? -0.177 18.75 -1.535 1 97.75 109 GLU A N 1
ATOM 838 C CA . GLU A 1 109 ? 0.299 18.812 -0.156 1 97.75 109 GLU A CA 1
ATOM 839 C C . GLU A 1 109 ? -0.247 20.031 0.573 1 97.75 109 GLU A C 1
ATOM 841 O O . GLU A 1 109 ? -0.688 19.938 1.72 1 97.75 109 GLU A O 1
ATOM 846 N N . ILE A 1 110 ? -0.239 21.141 -0.101 1 96.88 110 ILE A N 1
ATOM 847 C CA . ILE A 1 110 ? -0.756 22.375 0.495 1 96.88 110 ILE A CA 1
ATOM 848 C C . ILE A 1 110 ? -2.25 22.219 0.773 1 96.88 110 ILE A C 1
ATOM 850 O O . ILE A 1 110 ? -2.721 22.562 1.862 1 96.88 110 ILE A O 1
ATOM 854 N N . ARG A 1 111 ? -2.951 21.688 -0.176 1 94.5 111 ARG A N 1
ATOM 855 C CA . ARG A 1 111 ? -4.383 21.453 0.001 1 94.5 111 ARG A CA 1
ATOM 856 C C . ARG A 1 111 ? -4.648 20.516 1.166 1 94.5 111 ARG A C 1
ATOM 858 O O . ARG A 1 111 ? -5.594 20.703 1.929 1 94.5 111 ARG A O 1
ATOM 865 N N . GLN A 1 112 ? -3.865 19.531 1.266 1 95.94 112 GLN A N 1
ATOM 866 C CA . GLN A 1 112 ? -4.031 18.531 2.32 1 95.94 112 GLN A CA 1
ATOM 867 C C . GLN A 1 112 ? -3.721 19.125 3.691 1 95.94 112 GLN A C 1
ATOM 869 O O . GLN A 1 112 ? -4.445 18.891 4.66 1 95.94 112 GLN A O 1
ATOM 874 N N . LEU A 1 113 ? -2.695 19.922 3.736 1 96.75 113 LEU A N 1
ATOM 875 C CA . LEU A 1 113 ? -2.385 20.625 4.98 1 96.75 113 LEU A CA 1
ATOM 876 C C . LEU A 1 113 ? -3.533 21.531 5.391 1 96.75 113 LEU A C 1
ATOM 878 O O . LEU A 1 113 ? -3.908 21.578 6.562 1 96.75 113 LEU A O 1
ATOM 882 N N . GLU A 1 114 ? -4.078 22.219 4.434 1 93.69 114 GLU A N 1
ATOM 883 C CA . GLU A 1 114 ? -5.223 23.094 4.691 1 93.69 114 GLU A CA 1
ATOM 884 C C . GLU A 1 114 ? -6.395 22.297 5.277 1 93.69 114 GLU A C 1
ATOM 886 O O . GLU A 1 114 ? -7.02 22.734 6.242 1 93.69 114 GLU A O 1
ATOM 891 N N . LYS A 1 115 ? -6.625 21.188 4.707 1 90.75 115 LYS A N 1
ATOM 892 C CA . LYS A 1 115 ? -7.734 20.359 5.168 1 90.75 115 LYS A CA 1
ATOM 893 C C . LYS A 1 115 ? -7.484 19.844 6.578 1 90.75 115 LYS A C 1
ATOM 895 O O . LYS A 1 115 ? -8.398 19.812 7.406 1 90.75 115 LYS A O 1
ATOM 900 N N . LEU A 1 116 ? -6.305 19.406 6.844 1 93.69 116 LEU A N 1
ATOM 901 C CA . LEU A 1 116 ? -5.98 18.859 8.156 1 93.69 116 LEU A CA 1
ATOM 902 C C . LEU A 1 116 ? -6.098 19.938 9.234 1 93.69 116 LEU A C 1
ATOM 904 O O . LEU A 1 116 ? -6.496 19.641 10.367 1 93.69 116 LEU A O 1
ATOM 908 N N . VAL A 1 117 ? -5.762 21.156 8.875 1 90.31 117 VAL A N 1
ATOM 909 C CA . VAL A 1 117 ? -5.918 22.266 9.805 1 90.31 117 VAL A CA 1
ATOM 910 C C . VAL A 1 117 ? -7.402 22.547 10.031 1 90.31 117 VAL A C 1
ATOM 912 O O . VAL A 1 117 ? -7.84 22.719 11.172 1 90.31 117 VAL A O 1
ATOM 915 N N . GLN A 1 118 ? -8.102 22.516 8.969 1 82.88 118 GLN A N 1
ATOM 916 C CA . GLN A 1 118 ? -9.539 22.766 9.039 1 82.88 118 GLN A CA 1
ATOM 917 C C . GLN A 1 118 ? -10.227 21.734 9.938 1 82.88 118 GLN A C 1
ATOM 919 O O . GLN A 1 118 ? -11.18 22.062 10.648 1 82.88 118 GLN A O 1
ATOM 924 N N . TRP A 1 119 ? -9.602 20.594 9.992 1 83.06 119 TRP A N 1
ATOM 925 C CA . TRP A 1 119 ? -10.227 19.516 10.75 1 83.06 119 TRP A CA 1
ATOM 926 C C . TRP A 1 119 ? -9.609 19.391 12.141 1 83.06 119 TRP A C 1
ATOM 928 O O . TRP A 1 119 ? -9.883 18.438 12.859 1 83.06 119 TRP A O 1
ATOM 938 N N . GLN A 1 120 ? -8.742 20.25 12.414 1 86.94 120 GLN A N 1
ATOM 939 C CA . GLN A 1 120 ? -8.164 20.406 13.742 1 86.94 120 GLN A CA 1
ATOM 940 C C . GLN A 1 120 ? -7.359 19.188 14.148 1 86.94 120 GLN A C 1
ATOM 942 O O . GLN A 1 120 ? -7.469 18.703 15.281 1 86.94 120 GLN A O 1
ATOM 947 N N . ALA A 1 121 ? -6.664 18.609 13.156 1 93.25 121 ALA A N 1
ATOM 948 C CA . ALA A 1 121 ? -5.695 17.594 13.562 1 93.25 121 ALA A CA 1
ATOM 949 C C . ALA A 1 121 ? -4.77 18.125 14.648 1 93.25 121 ALA A C 1
ATOM 951 O O . ALA A 1 121 ? -4.332 19.266 14.594 1 93.25 121 ALA A O 1
ATOM 952 N N . ASP A 1 122 ? -4.52 17.25 15.609 1 95.69 122 ASP A N 1
ATOM 953 C CA . ASP A 1 122 ? -3.645 17.688 16.703 1 95.69 122 ASP A CA 1
ATOM 954 C C . ASP A 1 122 ? -2.193 17.766 16.234 1 95.69 122 ASP A C 1
ATOM 956 O O . ASP A 1 122 ? -1.412 18.562 16.766 1 95.69 122 ASP A O 1
ATOM 960 N N . ALA A 1 123 ? -1.851 17 15.32 1 98.19 123 ALA A N 1
ATOM 961 C CA . ALA A 1 123 ? -0.501 16.969 14.758 1 98.19 123 ALA A CA 1
ATOM 962 C C . ALA A 1 123 ? -0.508 16.406 13.336 1 98.19 123 ALA A C 1
ATOM 964 O O . ALA A 1 123 ? -1.492 15.805 12.906 1 98.19 123 ALA A O 1
ATOM 965 N N . ILE A 1 124 ? 0.581 16.719 12.617 1 98.56 124 ILE A N 1
ATOM 966 C CA . ILE A 1 124 ? 0.731 16.234 11.25 1 98.56 124 ILE A CA 1
ATOM 967 C C . ILE A 1 124 ? 2.08 15.531 11.094 1 98.56 124 ILE A C 1
ATOM 969 O O . ILE A 1 124 ? 3.098 16.016 11.594 1 98.56 124 ILE A O 1
ATOM 973 N N . ILE A 1 125 ? 2.064 14.375 10.531 1 98.88 125 ILE A N 1
ATOM 974 C CA . ILE A 1 125 ? 3.264 13.68 10.078 1 98.88 125 ILE A CA 1
ATOM 975 C C . ILE A 1 125 ? 3.318 13.672 8.555 1 98.88 125 ILE A C 1
ATOM 977 O O . ILE A 1 125 ? 2.381 13.211 7.895 1 98.88 125 ILE A O 1
ATOM 981 N N . HIS A 1 126 ? 4.352 14.25 8.031 1 98.75 126 HIS A N 1
ATOM 982 C CA . HIS A 1 126 ? 4.516 14.367 6.586 1 98.75 126 HIS A CA 1
ATOM 983 C C . HIS A 1 126 ? 5.727 13.57 6.102 1 98.75 126 HIS A C 1
ATOM 985 O O . HIS A 1 126 ? 6.855 13.844 6.516 1 98.75 126 HIS A O 1
ATOM 991 N N . MET A 1 127 ? 5.484 12.586 5.199 1 98.19 127 MET A N 1
ATOM 992 C CA . MET A 1 127 ? 6.52 11.672 4.715 1 98.19 127 MET A CA 1
ATOM 993 C C . MET A 1 127 ? 6.617 11.719 3.193 1 98.19 127 MET A C 1
ATOM 995 O O . MET A 1 127 ? 5.664 11.367 2.496 1 98.19 127 MET A O 1
ATOM 999 N N . GLY A 1 128 ? 7.75 12.086 2.668 1 96.38 128 GLY A N 1
ATOM 1000 C CA . GLY A 1 128 ? 7.941 12.148 1.228 1 96.38 128 GLY A CA 1
ATOM 1001 C C . GLY A 1 128 ? 7.488 13.461 0.619 1 96.38 128 GLY A C 1
ATOM 1002 O O . GLY A 1 128 ? 6.918 14.305 1.31 1 96.38 128 GLY A O 1
ATOM 1003 N N . GLY A 1 129 ? 7.758 13.641 -0.684 1 95.81 129 GLY A N 1
ATOM 1004 C CA . GLY A 1 129 ? 7.371 14.859 -1.38 1 95.81 129 GLY A CA 1
ATOM 1005 C C . GLY A 1 129 ? 8.25 16.047 -1.039 1 95.81 129 GLY A C 1
ATOM 1006 O O . GLY A 1 129 ? 9.477 15.922 -0.986 1 95.81 129 GLY A O 1
ATOM 1007 N N . ALA A 1 130 ? 7.645 17.125 -0.765 1 96.81 130 ALA A N 1
ATOM 1008 C CA . ALA A 1 130 ? 8.352 18.391 -0.593 1 96.81 130 ALA A CA 1
ATOM 1009 C C . ALA A 1 130 ? 9.258 18.359 0.632 1 96.81 130 ALA A C 1
ATOM 1011 O O . ALA A 1 130 ? 10.32 18.984 0.649 1 96.81 130 ALA A O 1
ATOM 1012 N N . VAL A 1 131 ? 8.922 17.578 1.579 1 97.25 131 VAL A N 1
ATOM 1013 C CA . VAL A 1 131 ? 9.688 17.578 2.82 1 97.25 131 VAL A CA 1
ATOM 1014 C C . VAL A 1 131 ? 10.93 16.719 2.666 1 97.25 131 VAL A C 1
ATOM 1016 O O . VAL A 1 131 ? 11.781 16.672 3.562 1 97.25 131 VAL A O 1
ATOM 1019 N N . ASP A 1 132 ? 11.031 16 1.581 1 95.75 132 ASP A N 1
ATOM 1020 C CA . ASP A 1 132 ? 12.211 15.195 1.294 1 95.75 132 ASP A CA 1
ATOM 1021 C C . ASP A 1 132 ? 13.109 15.875 0.27 1 95.75 132 ASP A C 1
ATOM 1023 O O . ASP A 1 132 ? 14.156 15.328 -0.105 1 95.75 132 ASP A O 1
ATOM 1027 N N . SER A 1 133 ? 12.758 17.078 -0.134 1 96.12 133 SER A N 1
ATOM 1028 C CA . SER A 1 133 ? 13.57 17.781 -1.116 1 96.12 133 SER A CA 1
ATOM 1029 C C . SER A 1 133 ? 14.938 18.141 -0.55 1 96.12 133 SER A C 1
ATOM 1031 O O . SER A 1 133 ? 15.047 18.547 0.608 1 96.12 133 SER A O 1
ATOM 1033 N N . LEU A 1 134 ? 15.914 18.016 -1.4 1 95.5 134 LEU A N 1
ATOM 1034 C CA . LEU A 1 134 ? 17.266 18.406 -0.999 1 95.5 134 LEU A CA 1
ATOM 1035 C C . LEU A 1 134 ? 17.312 19.891 -0.623 1 95.5 134 LEU A C 1
ATOM 1037 O O . LEU A 1 134 ? 17.953 20.266 0.356 1 95.5 134 LEU A O 1
ATOM 1041 N N . THR A 1 135 ? 16.672 20.672 -1.458 1 96.5 135 THR A N 1
ATOM 1042 C CA . THR A 1 135 ? 16.516 22.094 -1.191 1 96.5 135 THR A CA 1
ATOM 1043 C C . THR A 1 135 ? 15.055 22.453 -0.939 1 96.5 135 THR A C 1
ATOM 1045 O O . THR A 1 135 ? 14.203 22.234 -1.8 1 96.5 135 THR A O 1
ATOM 1048 N N . THR A 1 136 ? 14.82 23.016 0.221 1 96.44 136 THR A N 1
ATOM 1049 C CA . THR A 1 136 ? 13.461 23.422 0.564 1 96.44 136 THR A CA 1
ATOM 1050 C C . THR A 1 136 ? 12.984 24.562 -0.336 1 96.44 136 THR A C 1
ATOM 1052 O O . THR A 1 136 ? 13.688 25.562 -0.509 1 96.44 136 THR A O 1
ATOM 1055 N N . ASP A 1 137 ? 11.867 24.359 -0.919 1 96.06 137 ASP A N 1
ATOM 1056 C CA . ASP A 1 137 ? 11.227 25.469 -1.63 1 96.06 137 ASP A CA 1
ATOM 1057 C C . ASP A 1 137 ? 10.727 26.531 -0.655 1 96.06 137 ASP A C 1
ATOM 1059 O O . ASP A 1 137 ? 9.836 26.266 0.154 1 96.06 137 ASP A O 1
ATOM 1063 N N . PRO A 1 138 ? 11.234 27.734 -0.778 1 95.94 138 PRO A N 1
ATOM 1064 C CA . PRO A 1 138 ? 10.844 28.766 0.178 1 95.94 138 PRO A CA 1
ATOM 1065 C C . PRO A 1 138 ? 9.344 29.062 0.152 1 95.94 138 PRO A C 1
ATOM 1067 O O . PRO A 1 138 ? 8.766 29.406 1.185 1 95.94 138 PRO A O 1
ATOM 1070 N N . SER A 1 139 ? 8.805 28.984 -1.039 1 96.38 139 SER A N 1
ATOM 1071 C CA . SER A 1 139 ? 7.371 29.219 -1.139 1 96.38 139 SER A CA 1
ATOM 1072 C C . SER A 1 139 ? 6.578 28.156 -0.384 1 96.38 139 SER A C 1
ATOM 1074 O O . SER A 1 139 ? 5.578 28.469 0.269 1 96.38 139 SER A O 1
ATOM 1076 N N . PHE A 1 140 ? 7.031 26.984 -0.462 1 97.19 140 PHE A N 1
ATOM 1077 C CA . PHE A 1 140 ? 6.375 25.906 0.266 1 97.19 140 PHE A CA 1
ATOM 1078 C C . PHE A 1 140 ? 6.531 26.094 1.771 1 97.19 140 PHE A C 1
ATOM 1080 O O . PHE A 1 140 ? 5.559 25.969 2.52 1 97.19 140 PHE A O 1
ATOM 1087 N N . ALA A 1 141 ? 7.711 26.375 2.209 1 96.81 141 ALA A N 1
ATOM 1088 C CA . ALA A 1 141 ? 7.98 26.609 3.627 1 96.81 141 ALA A CA 1
ATOM 1089 C C . ALA A 1 141 ? 7.109 27.734 4.176 1 96.81 141 ALA A C 1
ATOM 1091 O O . ALA A 1 141 ? 6.57 27.625 5.281 1 96.81 141 ALA A O 1
ATOM 1092 N N . LYS A 1 142 ? 6.992 28.766 3.426 1 96.12 142 LYS A N 1
ATOM 1093 C CA . LYS A 1 142 ? 6.18 29.906 3.832 1 96.12 142 LYS A CA 1
ATOM 1094 C C . LYS A 1 142 ? 4.715 29.5 3.996 1 96.12 142 LYS A C 1
ATOM 1096 O O . LYS A 1 142 ? 4.062 29.891 4.969 1 96.12 142 LYS A O 1
ATOM 1101 N N . GLU A 1 143 ? 4.25 28.75 3.016 1 96.19 143 GLU A N 1
ATOM 1102 C CA . GLU A 1 143 ? 2.861 28.312 3.074 1 96.19 143 GLU A CA 1
ATOM 1103 C C . GLU A 1 143 ? 2.629 27.391 4.266 1 96.19 143 GLU A C 1
ATOM 1105 O O . GLU A 1 143 ? 1.585 27.453 4.918 1 96.19 143 GLU A O 1
ATOM 1110 N N . VAL A 1 144 ? 3.557 26.531 4.512 1 97.31 144 VAL A N 1
ATOM 1111 C CA . VAL A 1 144 ? 3.451 25.609 5.641 1 97.31 144 VAL A CA 1
ATOM 1112 C C . VAL A 1 144 ? 3.395 26.406 6.945 1 97.31 144 VAL A C 1
ATOM 1114 O O . VAL A 1 144 ? 2.549 26.141 7.805 1 97.31 144 VAL A O 1
ATOM 1117 N N . LYS A 1 145 ? 4.184 27.375 7.094 1 95.19 145 LYS A N 1
ATOM 1118 C CA . LYS A 1 145 ? 4.203 28.219 8.289 1 95.19 145 LYS A CA 1
ATOM 1119 C C . LYS A 1 145 ? 2.879 28.969 8.461 1 95.19 145 LYS A C 1
ATOM 1121 O O . LYS A 1 145 ? 2.338 29.031 9.562 1 95.19 145 LYS A O 1
ATOM 1126 N N . ARG A 1 146 ? 2.461 29.453 7.383 1 94.69 146 ARG A N 1
ATOM 1127 C CA . ARG A 1 146 ? 1.206 30.203 7.398 1 94.69 146 ARG A CA 1
ATOM 1128 C C . ARG A 1 146 ? 0.046 29.297 7.824 1 94.69 146 ARG A C 1
ATOM 1130 O O . ARG A 1 146 ? -0.783 29.703 8.648 1 94.69 146 ARG A O 1
ATOM 1137 N N . LEU A 1 147 ? -0.002 28.141 7.297 1 93.94 147 LEU A N 1
ATOM 1138 C CA . LEU A 1 147 ? -1.127 27.234 7.508 1 93.94 147 LEU A CA 1
ATOM 1139 C C . LEU A 1 147 ? -1.079 26.625 8.906 1 93.94 147 LEU A C 1
ATOM 1141 O O . LEU A 1 147 ? -2.109 26.5 9.57 1 93.94 147 LEU A O 1
ATOM 1145 N N . LEU A 1 148 ? 0.097 26.219 9.359 1 93.94 148 LEU A N 1
ATOM 1146 C CA . LEU A 1 148 ? 0.182 25.359 10.539 1 93.94 148 LEU A CA 1
ATOM 1147 C C . LEU A 1 148 ? 0.355 26.203 11.805 1 93.94 148 LEU A C 1
ATOM 1149 O O . LEU A 1 148 ? -0.043 25.781 12.891 1 93.94 148 LEU A O 1
ATOM 1153 N N . GLY A 1 149 ? 0.93 27.391 11.672 1 88.88 149 GLY A N 1
ATOM 1154 C CA . GLY A 1 149 ? 1.245 28.141 12.875 1 88.88 149 GLY A CA 1
ATOM 1155 C C . GLY A 1 149 ? 2.045 27.328 13.883 1 88.88 149 GLY A C 1
ATOM 1156 O O . GLY A 1 149 ? 3.141 26.859 13.578 1 88.88 149 GLY A O 1
ATOM 1157 N N . SER A 1 150 ? 1.372 27.031 15.031 1 87.62 150 SER A N 1
ATOM 1158 C CA . SER A 1 150 ? 2.074 26.281 16.078 1 87.62 150 SER A CA 1
ATOM 1159 C C . SER A 1 150 ? 1.702 24.812 16.047 1 87.62 150 SER A C 1
ATOM 1161 O O . SER A 1 150 ? 2.152 24.031 16.906 1 87.62 150 SER A O 1
ATOM 1163 N N . LYS A 1 151 ? 0.907 24.406 15.109 1 93.62 151 LYS A N 1
ATOM 1164 C CA . LYS A 1 151 ? 0.531 23 15 1 93.62 151 LYS A CA 1
ATOM 1165 C C . LYS A 1 151 ? 1.755 22.109 14.758 1 93.62 151 LYS A C 1
ATOM 1167 O O . LYS A 1 151 ? 2.564 22.406 13.867 1 93.62 151 LYS A O 1
ATOM 1172 N N . PRO A 1 152 ? 1.908 21.047 15.539 1 97.44 152 PRO A N 1
ATOM 1173 C CA . PRO A 1 152 ? 3.088 20.188 15.406 1 97.44 152 PRO A CA 1
ATOM 1174 C C . PRO A 1 152 ? 3.193 19.531 14.031 1 97.44 152 PRO A C 1
ATOM 1176 O O . PRO A 1 152 ? 2.219 18.953 13.547 1 97.44 152 PRO A O 1
ATOM 1179 N N . LEU A 1 153 ? 4.375 19.656 13.438 1 98.44 153 LEU A N 1
ATOM 1180 C CA . LEU A 1 153 ? 4.723 19 12.172 1 98.44 153 LEU A CA 1
ATOM 1181 C C . LEU A 1 153 ? 5.973 18.141 12.336 1 98.44 153 LEU A C 1
ATOM 1183 O O . LEU A 1 153 ? 7.035 18.641 12.695 1 98.44 153 LEU A O 1
ATOM 1187 N N . VAL A 1 154 ? 5.82 16.844 12.148 1 98.81 154 VAL A N 1
ATOM 1188 C CA . VAL A 1 154 ? 6.938 15.891 12.125 1 98.81 154 VAL A CA 1
ATOM 1189 C C . VAL A 1 154 ? 7.18 15.414 10.695 1 98.81 154 VAL A C 1
ATOM 1191 O O . VAL A 1 154 ? 6.242 15.016 10 1 98.81 154 VAL A O 1
ATOM 1194 N N . VAL A 1 155 ? 8.414 15.508 10.188 1 98.5 155 VAL A N 1
ATOM 1195 C CA . VAL A 1 155 ? 8.727 15.133 8.812 1 98.5 155 VAL A CA 1
ATOM 1196 C C . VAL A 1 155 ? 9.812 14.055 8.805 1 98.5 155 VAL A C 1
ATOM 1198 O O . VAL A 1 155 ? 10.586 13.938 9.758 1 98.5 155 VAL A O 1
ATOM 1201 N N . THR A 1 156 ? 9.906 13.242 7.762 1 97.62 156 THR A N 1
ATOM 1202 C CA . THR A 1 156 ? 10.922 12.211 7.617 1 97.62 156 THR A CA 1
ATOM 1203 C C . THR A 1 156 ? 12.102 12.727 6.789 1 97.62 156 THR A C 1
ATOM 1205 O O . THR A 1 156 ? 13.008 11.961 6.461 1 97.62 156 THR A O 1
ATOM 1208 N N . GLY A 1 157 ? 12.055 13.945 6.406 1 96.56 157 GLY A N 1
ATOM 1209 C CA . GLY A 1 157 ? 13.133 14.656 5.727 1 96.56 157 GLY A CA 1
ATOM 1210 C C . GLY A 1 157 ? 13.5 15.961 6.398 1 96.56 157 GLY A C 1
ATOM 1211 O O . GLY A 1 157 ? 13.773 15.992 7.602 1 96.56 157 GLY A O 1
ATOM 1212 N N . LYS A 1 158 ? 13.461 17 5.617 1 94.44 158 LYS A N 1
ATOM 1213 C CA . LYS A 1 158 ? 13.781 18.312 6.156 1 94.44 158 LYS A CA 1
ATOM 1214 C C . LYS A 1 158 ? 12.906 19.391 5.539 1 94.44 158 LYS A C 1
ATOM 1216 O O . LYS A 1 158 ? 12.477 19.266 4.391 1 94.44 158 LYS A O 1
ATOM 1221 N N . LEU A 1 159 ? 12.617 20.312 6.309 1 95.31 159 LEU A N 1
ATOM 1222 C CA . LEU A 1 159 ? 11.93 21.516 5.875 1 95.31 159 LEU A CA 1
ATOM 1223 C C . LEU A 1 159 ? 12.547 22.75 6.523 1 95.31 159 LEU A C 1
ATOM 1225 O O . LEU A 1 159 ? 12.148 23.141 7.625 1 95.31 159 LEU A O 1
ATOM 1229 N N . ASP A 1 160 ? 13.359 23.391 5.766 1 93.62 160 ASP A N 1
ATOM 1230 C CA . ASP A 1 160 ? 14.094 24.547 6.297 1 93.62 160 ASP A CA 1
ATOM 1231 C C . ASP A 1 160 ? 13.156 25.719 6.562 1 93.62 160 ASP A C 1
ATOM 1233 O O . ASP A 1 160 ? 12.109 25.844 5.93 1 93.62 160 ASP A O 1
ATOM 1237 N N . ASN A 1 161 ? 13.508 26.5 7.543 1 91.44 161 ASN A N 1
ATOM 1238 C CA . ASN A 1 161 ? 12.805 27.734 7.898 1 91.44 161 ASN A CA 1
ATOM 1239 C C . ASN A 1 161 ? 11.398 27.438 8.414 1 91.44 161 ASN A C 1
ATOM 1241 O O . ASN A 1 161 ? 10.469 28.219 8.164 1 91.44 161 ASN A O 1
ATOM 1245 N N . THR A 1 162 ? 11.195 26.266 8.852 1 92.12 162 THR A N 1
ATOM 1246 C CA . THR A 1 162 ? 9.961 25.891 9.531 1 92.12 162 THR A CA 1
ATOM 1247 C C . THR A 1 162 ? 10.258 25.297 10.898 1 92.12 162 THR A C 1
ATOM 1249 O O . THR A 1 162 ? 11.398 24.922 11.188 1 92.12 162 THR A O 1
ATOM 1252 N N . ASP A 1 163 ? 9.289 25.297 11.758 1 91.62 163 ASP A N 1
ATOM 1253 C CA . ASP A 1 163 ? 9.43 24.734 13.102 1 91.62 163 ASP A CA 1
ATOM 1254 C C . ASP A 1 163 ? 9.023 23.25 13.125 1 91.62 163 ASP A C 1
ATOM 1256 O O . ASP A 1 163 ? 8.312 22.828 14.039 1 91.62 163 ASP A O 1
ATOM 1260 N N . CYS A 1 164 ? 9.516 22.516 12.172 1 96.5 164 CYS A N 1
ATOM 1261 C CA . CYS A 1 164 ? 9.133 21.109 12.125 1 96.5 164 CYS A CA 1
ATOM 1262 C C . CYS A 1 164 ? 10.125 20.25 12.898 1 96.5 164 CYS A C 1
ATOM 1264 O O . CYS A 1 164 ? 11.188 20.719 13.297 1 96.5 164 CYS A O 1
ATOM 1266 N N . TYR A 1 165 ? 9.727 19.109 13.32 1 98.31 165 TYR A N 1
ATOM 1267 C CA . TYR A 1 165 ? 10.539 18.062 13.922 1 98.31 165 TYR A CA 1
ATOM 1268 C C . TYR A 1 165 ? 10.914 17 12.898 1 98.31 165 TYR A C 1
ATOM 1270 O O . TYR A 1 165 ? 10.094 16.641 12.047 1 98.31 165 TYR A O 1
ATOM 1278 N N . GLN A 1 166 ? 12.148 16.578 12.992 1 98.19 166 GLN A N 1
ATOM 1279 C CA . GLN A 1 166 ? 12.656 15.656 11.992 1 98.19 166 GLN A CA 1
ATOM 1280 C C . GLN A 1 166 ? 12.945 14.289 12.602 1 98.19 166 GLN A C 1
ATOM 1282 O O . GLN A 1 166 ? 13.656 14.188 13.602 1 98.19 166 GLN A O 1
ATOM 1287 N N . VAL A 1 167 ? 12.344 13.25 12.086 1 98.19 167 VAL A N 1
ATOM 1288 C CA . VAL A 1 167 ? 12.688 11.852 12.352 1 98.19 167 VAL A CA 1
ATOM 1289 C C . VAL A 1 167 ? 13.117 11.172 11.055 1 98.19 167 VAL A C 1
ATOM 1291 O O . VAL A 1 167 ? 12.281 10.875 10.203 1 98.19 167 VAL A O 1
ATOM 1294 N N . ARG A 1 168 ? 14.391 10.906 10.898 1 96.81 168 ARG A N 1
ATOM 1295 C CA . ARG A 1 168 ? 14.945 10.453 9.625 1 96.81 168 ARG A CA 1
ATOM 1296 C C . ARG A 1 168 ? 15.672 9.117 9.789 1 96.81 168 ARG A C 1
ATOM 1298 O O . ARG A 1 168 ? 16.156 8.797 10.875 1 96.81 168 ARG A O 1
ATOM 1305 N N . ILE A 1 169 ? 15.773 8.422 8.711 1 96 169 ILE A N 1
ATOM 1306 C CA . ILE A 1 169 ? 16.578 7.203 8.672 1 96 169 ILE A CA 1
ATOM 1307 C C . ILE A 1 169 ? 18.016 7.543 8.328 1 96 169 ILE A C 1
ATOM 1309 O O . ILE A 1 169 ? 18.281 8.406 7.484 1 96 169 ILE A O 1
ATOM 1313 N N . ASP A 1 170 ? 18.969 6.91 8.961 1 97.19 170 ASP A N 1
ATOM 1314 C CA . ASP A 1 170 ? 20.391 7.055 8.648 1 97.19 170 ASP A CA 1
ATOM 1315 C C . ASP A 1 170 ? 20.734 6.34 7.344 1 97.19 170 ASP A C 1
ATOM 1317 O O . ASP A 1 170 ? 21.297 5.238 7.363 1 97.19 170 ASP A O 1
ATOM 1321 N N . ALA A 1 171 ? 20.484 7.031 6.277 1 96.12 171 ALA A N 1
ATOM 1322 C CA . ALA A 1 171 ? 20.672 6.465 4.941 1 96.12 171 ALA A CA 1
ATOM 1323 C C . ALA A 1 171 ? 22.141 6.172 4.668 1 96.12 171 ALA A C 1
ATOM 1325 O O . ALA A 1 171 ? 22.469 5.227 3.945 1 96.12 171 ALA A O 1
ATOM 1326 N N . ALA A 1 172 ? 23 6.93 5.234 1 97.06 172 ALA A N 1
ATOM 1327 C CA . ALA A 1 172 ? 24.438 6.719 5.055 1 97.06 172 ALA A CA 1
ATOM 1328 C C . ALA A 1 172 ? 24.891 5.41 5.699 1 97.06 172 ALA A C 1
ATOM 1330 O O . ALA A 1 172 ? 25.656 4.648 5.102 1 97.06 172 ALA A O 1
ATOM 1331 N N . ALA A 1 173 ? 24.391 5.172 6.887 1 98 173 ALA A N 1
ATOM 1332 C CA . ALA A 1 173 ? 24.703 3.914 7.559 1 98 173 ALA A CA 1
ATOM 1333 C C . ALA A 1 173 ? 24.188 2.721 6.758 1 98 173 ALA A C 1
ATOM 1335 O O . ALA A 1 173 ? 24.844 1.675 6.703 1 98 173 ALA A O 1
ATOM 1336 N N . ALA A 1 174 ? 23.062 2.869 6.207 1 98.19 174 ALA A N 1
ATOM 1337 C CA . ALA A 1 174 ? 22.5 1.815 5.367 1 98.19 174 ALA A CA 1
ATOM 1338 C C . ALA A 1 174 ? 23.375 1.547 4.152 1 98.19 174 ALA A C 1
ATOM 1340 O O . ALA A 1 174 ? 23.625 0.391 3.807 1 98.19 174 ALA A O 1
ATOM 1341 N N . MET A 1 175 ? 23.812 2.609 3.51 1 97.06 175 MET A N 1
ATOM 1342 C CA . MET A 1 175 ? 24.688 2.465 2.354 1 97.06 175 MET A CA 1
ATOM 1343 C C . MET A 1 175 ? 25.984 1.749 2.74 1 97.06 175 MET A C 1
ATOM 1345 O O . MET A 1 175 ? 26.453 0.887 2.002 1 97.06 175 MET A O 1
ATOM 1349 N N . ASP A 1 176 ? 26.484 2.104 3.871 1 97.75 176 ASP A N 1
ATOM 1350 C CA . ASP A 1 176 ? 27.703 1.453 4.359 1 97.75 176 ASP A CA 1
ATOM 1351 C C . ASP A 1 176 ? 27.5 -0.054 4.5 1 97.75 176 ASP A C 1
ATOM 1353 O O . ASP A 1 176 ? 28.344 -0.842 4.086 1 97.75 176 ASP A O 1
ATOM 1357 N N . MET A 1 177 ? 26.359 -0.511 5.012 1 98.31 177 MET A N 1
ATOM 1358 C CA . MET A 1 177 ? 26.047 -1.927 5.168 1 98.31 177 MET A CA 1
ATOM 1359 C C . MET A 1 177 ? 26.016 -2.631 3.816 1 98.31 177 MET A C 1
ATOM 1361 O O . MET A 1 177 ? 26.547 -3.729 3.67 1 98.31 177 MET A O 1
ATOM 1365 N N . LEU A 1 178 ? 25.391 -1.949 2.855 1 98 178 LEU A N 1
ATOM 1366 C CA . LEU A 1 178 ? 25.219 -2.537 1.532 1 98 178 LEU A CA 1
ATOM 1367 C C . LEU A 1 178 ? 26.562 -2.674 0.818 1 98 178 LEU A C 1
ATOM 1369 O O . LEU A 1 178 ? 26.875 -3.732 0.271 1 98 178 LEU A O 1
ATOM 1373 N N . VAL A 1 179 ? 27.344 -1.639 0.857 1 96.62 179 VAL A N 1
ATOM 1374 C CA . VAL A 1 179 ? 28.641 -1.632 0.163 1 96.62 179 VAL A CA 1
ATOM 1375 C C . VAL A 1 179 ? 29.578 -2.645 0.809 1 96.62 179 VAL A C 1
ATOM 1377 O O . VAL A 1 179 ? 30.234 -3.426 0.113 1 96.62 179 VAL A O 1
ATOM 1380 N N . GLN A 1 180 ? 29.641 -2.703 2.107 1 97.38 180 GLN A N 1
ATOM 1381 C CA . GLN A 1 180 ? 30.5 -3.662 2.801 1 97.38 180 GLN A CA 1
ATOM 1382 C C . GLN A 1 180 ? 30.109 -5.098 2.453 1 97.38 180 GLN A C 1
ATOM 1384 O O . GLN A 1 180 ? 30.984 -5.938 2.215 1 97.38 180 GLN A O 1
ATOM 1389 N N . HIS A 1 181 ? 28.812 -5.355 2.426 1 98.19 181 HIS A N 1
ATOM 1390 C CA . HIS A 1 181 ? 28.328 -6.68 2.068 1 98.19 181 HIS A CA 1
ATOM 1391 C C . HIS A 1 181 ? 28.766 -7.074 0.663 1 98.19 181 HIS A C 1
ATOM 1393 O O . HIS A 1 181 ? 29.281 -8.172 0.456 1 98.19 181 HIS A O 1
ATOM 1399 N N . LEU A 1 182 ? 28.609 -6.164 -0.278 1 97.12 182 LEU A N 1
ATOM 1400 C CA . LEU A 1 182 ? 28.922 -6.453 -1.673 1 97.12 182 LEU A CA 1
ATOM 1401 C C . LEU A 1 182 ? 30.422 -6.609 -1.869 1 97.12 182 LEU A C 1
ATOM 1403 O O . LEU A 1 182 ? 30.875 -7.527 -2.561 1 97.12 182 LEU A O 1
ATOM 1407 N N . VAL A 1 183 ? 31.25 -5.789 -1.239 1 95.94 183 VAL A N 1
ATOM 1408 C CA . VAL A 1 183 ? 32.688 -5.82 -1.385 1 95.94 183 VAL A CA 1
ATOM 1409 C C . VAL A 1 183 ? 33.25 -7.066 -0.705 1 95.94 183 VAL A C 1
ATOM 1411 O O . VAL A 1 183 ? 34.156 -7.719 -1.234 1 95.94 183 VAL A O 1
ATOM 1414 N N . SER A 1 184 ? 32.719 -7.395 0.454 1 97.06 184 SER A N 1
ATOM 1415 C CA . SER A 1 184 ? 33.156 -8.586 1.169 1 97.06 184 SER A CA 1
ATOM 1416 C C . SER A 1 184 ? 32.875 -9.852 0.36 1 97.06 184 SER A C 1
ATOM 1418 O O . SER A 1 184 ? 33.562 -10.859 0.524 1 97.06 184 SER A O 1
ATOM 1420 N N . ASN A 1 185 ? 31.891 -9.773 -0.525 1 97.06 185 ASN A N 1
ATOM 1421 C CA . ASN A 1 185 ? 31.547 -10.891 -1.39 1 97.06 185 ASN A CA 1
ATOM 1422 C C . ASN A 1 185 ? 32.312 -10.852 -2.705 1 97.06 185 ASN A C 1
ATOM 1424 O O . ASN A 1 185 ? 32.062 -11.656 -3.604 1 97.06 185 ASN A O 1
ATOM 1428 N N . GLY A 1 186 ? 33.219 -9.859 -2.869 1 95.44 186 GLY A N 1
ATOM 1429 C CA . GLY A 1 186 ? 34.156 -9.852 -3.979 1 95.44 186 GLY A CA 1
ATOM 1430 C C . GLY A 1 186 ? 33.719 -8.93 -5.109 1 95.44 186 GLY A C 1
ATOM 1431 O O . GLY A 1 186 ? 34.406 -8.852 -6.133 1 95.44 186 GLY A O 1
ATOM 1432 N N . ASN A 1 187 ? 32.594 -8.227 -4.973 1 94.69 187 ASN A N 1
ATOM 1433 C CA . ASN A 1 187 ? 32.156 -7.301 -6.012 1 94.69 187 ASN A CA 1
ATOM 1434 C C . ASN A 1 187 ? 33 -6.035 -6.027 1 94.69 187 ASN A C 1
ATOM 1436 O O . ASN A 1 187 ? 33.281 -5.453 -4.977 1 94.69 187 ASN A O 1
ATOM 1440 N N . ARG A 1 188 ? 33.406 -5.613 -7.227 1 92.81 188 ARG A N 1
ATOM 1441 C CA . ARG A 1 188 ? 34.25 -4.422 -7.34 1 92.81 188 ARG A CA 1
ATOM 1442 C C . ARG A 1 188 ? 33.625 -3.412 -8.305 1 92.81 188 ARG A C 1
ATOM 1444 O O . ARG A 1 188 ? 33.906 -2.215 -8.219 1 92.81 188 ARG A O 1
ATOM 1451 N N . ARG A 1 189 ? 32.844 -3.875 -9.273 1 93.31 189 ARG A N 1
ATOM 1452 C CA . ARG A 1 189 ? 32.094 -3.008 -10.172 1 93.31 189 ARG A CA 1
ATOM 1453 C C . ARG A 1 189 ? 30.641 -2.898 -9.742 1 93.31 189 ARG A C 1
ATOM 1455 O O . ARG A 1 189 ? 29.812 -3.738 -10.102 1 93.31 189 ARG A O 1
ATOM 1462 N N . ILE A 1 190 ? 30.375 -1.867 -8.961 1 93.75 190 ILE A N 1
ATOM 1463 C CA . ILE A 1 190 ? 29.062 -1.711 -8.328 1 93.75 190 ILE A CA 1
ATOM 1464 C C . ILE A 1 190 ? 28.391 -0.447 -8.852 1 93.75 190 ILE A C 1
ATOM 1466 O O . ILE A 1 190 ? 29.031 0.596 -8.992 1 93.75 190 ILE A O 1
ATOM 1470 N N . ALA A 1 191 ? 27.109 -0.549 -9.172 1 92.75 191 ALA A N 1
ATOM 1471 C CA . ALA A 1 191 ? 26.344 0.611 -9.625 1 92.75 191 ALA A CA 1
ATOM 1472 C C . ALA A 1 191 ? 25.188 0.909 -8.68 1 92.75 191 ALA A C 1
ATOM 1474 O O . ALA A 1 191 ? 24.609 -0.006 -8.086 1 92.75 191 ALA A O 1
ATOM 1475 N N . LEU A 1 192 ? 24.875 2.188 -8.508 1 93.56 192 LEU A N 1
ATOM 1476 C CA . LEU A 1 192 ? 23.672 2.658 -7.816 1 93.56 192 LEU A CA 1
ATOM 1477 C C . LEU A 1 192 ? 22.562 2.965 -8.812 1 93.56 192 LEU A C 1
ATOM 1479 O O . LEU A 1 192 ? 22.781 3.654 -9.812 1 93.56 192 LEU A O 1
ATOM 1483 N N . VAL A 1 193 ? 21.359 2.395 -8.523 1 92.94 193 VAL A N 1
ATOM 1484 C CA . VAL A 1 193 ? 20.297 2.5 -9.508 1 92.94 193 VAL A CA 1
ATOM 1485 C C . VAL A 1 193 ? 19.062 3.15 -8.867 1 92.94 193 VAL A C 1
ATOM 1487 O O . VAL A 1 193 ? 18.578 2.689 -7.832 1 92.94 193 VAL A O 1
ATOM 1490 N N . GLY A 1 194 ? 18.562 4.258 -9.531 1 90.81 194 GLY A N 1
ATOM 1491 C CA . GLY A 1 194 ? 17.25 4.785 -9.227 1 90.81 194 GLY A CA 1
ATOM 1492 C C . GLY A 1 194 ? 17.297 6.07 -8.422 1 90.81 194 GLY A C 1
ATOM 1493 O O . GLY A 1 194 ? 18.359 6.461 -7.926 1 90.81 194 GLY A O 1
ATOM 1494 N N . GLY A 1 195 ? 16.109 6.711 -8.367 1 91.69 195 GLY A N 1
ATOM 1495 C CA . GLY A 1 195 ? 15.891 7.902 -7.559 1 91.69 195 GLY A CA 1
ATOM 1496 C C . GLY A 1 195 ? 16.281 9.18 -8.273 1 91.69 195 GLY A C 1
ATOM 1497 O O . GLY A 1 195 ? 16.609 9.164 -9.461 1 91.69 195 GLY A O 1
ATOM 1498 N N . ARG A 1 196 ? 16.109 10.273 -7.5 1 91.38 196 ARG A N 1
ATOM 1499 C CA . ARG A 1 196 ? 16.438 11.617 -7.969 1 91.38 196 ARG A CA 1
ATOM 1500 C C . ARG A 1 196 ? 17.391 12.32 -7 1 91.38 196 ARG A C 1
ATOM 1502 O O . ARG A 1 196 ? 17.188 12.273 -5.785 1 91.38 196 ARG A O 1
ATOM 1509 N N . LEU A 1 197 ? 18.359 13.008 -7.559 1 92.19 197 LEU A N 1
ATOM 1510 C CA . LEU A 1 197 ? 19.375 13.609 -6.719 1 92.19 197 LEU A CA 1
ATOM 1511 C C . LEU A 1 197 ? 18.859 14.875 -6.043 1 92.19 197 LEU A C 1
ATOM 1513 O O . LEU A 1 197 ? 19.484 15.406 -5.129 1 92.19 197 LEU A O 1
ATOM 1517 N N . ASN A 1 198 ? 17.641 15.344 -6.43 1 93.44 198 ASN A N 1
ATOM 1518 C CA . ASN A 1 198 ? 17.047 16.484 -5.738 1 93.44 198 ASN A CA 1
ATOM 1519 C C . ASN A 1 198 ? 16.188 16.031 -4.551 1 93.44 198 ASN A C 1
ATOM 1521 O O . ASN A 1 198 ? 15.492 16.844 -3.941 1 93.44 198 ASN A O 1
ATOM 1525 N N . VAL A 1 199 ? 16.219 14.805 -4.27 1 93.94 199 VAL A N 1
ATOM 1526 C CA . VAL A 1 199 ? 15.617 14.227 -3.074 1 93.94 199 VAL A CA 1
ATOM 1527 C C . VAL A 1 199 ? 16.703 13.945 -2.037 1 93.94 199 VAL A C 1
ATOM 1529 O O . VAL A 1 199 ? 17.688 13.266 -2.33 1 93.94 199 VAL A O 1
ATOM 1532 N N . GLU A 1 200 ? 16.531 14.383 -0.886 1 94.31 200 GLU A N 1
ATOM 1533 C CA . GLU A 1 200 ? 17.578 14.391 0.139 1 94.31 200 GLU A CA 1
ATOM 1534 C C . GLU A 1 200 ? 18.078 12.984 0.422 1 94.31 200 GLU A C 1
ATOM 1536 O O . GLU A 1 200 ? 19.297 12.742 0.445 1 94.31 200 GLU A O 1
ATOM 1541 N N . SER A 1 201 ? 17.203 12.047 0.681 1 93.56 201 SER A N 1
ATOM 1542 C CA . SER A 1 201 ? 17.625 10.68 0.997 1 93.56 201 SER A CA 1
ATOM 1543 C C . SER A 1 201 ? 18.438 10.07 -0.139 1 93.56 201 SER A C 1
ATOM 1545 O O . SER A 1 201 ? 19.422 9.383 0.103 1 93.56 201 SER A O 1
ATOM 1547 N N . THR A 1 202 ? 18.016 10.297 -1.404 1 93.81 202 THR A N 1
ATOM 1548 C CA . THR A 1 202 ? 18.734 9.797 -2.562 1 93.81 202 THR A CA 1
ATOM 1549 C C . THR A 1 202 ? 20.125 10.445 -2.646 1 93.81 202 THR A C 1
ATOM 1551 O O . THR A 1 202 ? 21.109 9.766 -2.924 1 93.81 202 THR A O 1
ATOM 1554 N N . TYR A 1 203 ? 20.156 11.719 -2.387 1 94.06 203 TYR A N 1
ATOM 1555 C CA . TYR A 1 203 ? 21.406 12.453 -2.426 1 94.06 203 TYR A CA 1
ATOM 1556 C C . TYR A 1 203 ? 22.391 11.922 -1.379 1 94.06 203 TYR A C 1
ATOM 1558 O O . TYR A 1 203 ? 23.578 11.758 -1.657 1 94.06 203 TYR A O 1
ATOM 1566 N N . ILE A 1 204 ? 21.906 11.664 -0.226 1 95.31 204 ILE A N 1
ATOM 1567 C CA . ILE A 1 204 ? 22.734 11.117 0.845 1 95.31 204 ILE A CA 1
ATOM 1568 C C . ILE A 1 204 ? 23.266 9.742 0.437 1 95.31 204 ILE A C 1
ATOM 1570 O O . ILE A 1 204 ? 24.453 9.461 0.604 1 95.31 204 ILE A O 1
ATOM 1574 N N . LYS A 1 205 ? 22.406 8.883 -0.102 1 94.69 205 LYS A N 1
ATOM 1575 C CA . LYS A 1 205 ? 22.828 7.559 -0.562 1 94.69 205 LYS A CA 1
ATOM 1576 C C . LYS A 1 205 ? 23.891 7.66 -1.645 1 94.69 205 LYS A C 1
ATOM 1578 O O . LYS A 1 205 ? 24.906 6.961 -1.589 1 94.69 205 LYS A O 1
ATOM 1583 N N . TYR A 1 206 ? 23.641 8.555 -2.549 1 93.75 206 TYR A N 1
ATOM 1584 C CA . TYR A 1 206 ? 24.562 8.758 -3.658 1 93.75 206 TYR A CA 1
ATOM 1585 C C . TYR A 1 206 ? 25.922 9.211 -3.154 1 93.75 206 TYR A C 1
ATOM 1587 O O . TYR A 1 206 ? 26.953 8.656 -3.541 1 93.75 206 TYR A O 1
ATOM 1595 N N . ASN A 1 207 ? 25.969 10.219 -2.324 1 94.5 207 ASN A N 1
ATOM 1596 C CA . ASN A 1 207 ? 27.219 10.773 -1.814 1 94.5 207 ASN A CA 1
ATOM 1597 C C . ASN A 1 207 ? 27.969 9.758 -0.961 1 94.5 207 ASN A C 1
ATOM 1599 O O . ASN A 1 207 ? 29.203 9.672 -1.035 1 94.5 207 ASN A O 1
ATOM 1603 N N . GLU A 1 208 ? 27.203 9.055 -0.13 1 95.75 208 GLU A N 1
ATOM 1604 C CA . GLU A 1 208 ? 27.859 8.031 0.69 1 95.75 208 GLU A CA 1
ATOM 1605 C C . GLU A 1 208 ? 28.438 6.922 -0.175 1 95.75 208 GLU A C 1
ATOM 1607 O O . GLU A 1 208 ? 29.531 6.414 0.111 1 95.75 208 GLU A O 1
ATOM 1612 N N . PHE A 1 209 ? 27.75 6.535 -1.223 1 95.06 209 PHE A N 1
ATOM 1613 C CA . PHE A 1 209 ? 28.25 5.523 -2.146 1 95.06 209 PHE A CA 1
ATOM 1614 C C . PHE A 1 209 ? 29.547 5.992 -2.812 1 95.06 209 PHE A C 1
ATOM 1616 O O . PHE A 1 209 ? 30.516 5.242 -2.885 1 95.06 209 PHE A O 1
ATOM 1623 N N . LYS A 1 210 ? 29.5 7.191 -3.273 1 93.19 210 LYS A N 1
ATOM 1624 C CA . LYS A 1 210 ? 30.672 7.754 -3.926 1 93.19 210 LYS A CA 1
ATOM 1625 C C . LYS A 1 210 ? 31.875 7.773 -2.979 1 93.19 210 LYS A C 1
ATOM 1627 O O . LYS A 1 210 ? 33 7.434 -3.377 1 93.19 210 LYS A O 1
ATOM 1632 N N . LYS A 1 211 ? 31.625 8.211 -1.796 1 94.56 211 LYS A N 1
ATOM 1633 C CA . LYS A 1 211 ? 32.656 8.258 -0.78 1 94.56 211 LYS A CA 1
ATOM 1634 C C . LYS A 1 211 ? 33.25 6.871 -0.525 1 94.56 211 LYS A C 1
ATOM 1636 O O . LYS A 1 211 ? 34.469 6.691 -0.555 1 94.56 211 LYS A O 1
ATOM 1641 N N . LEU A 1 212 ? 32.406 5.883 -0.323 1 94.75 212 LEU A N 1
ATOM 1642 C CA . LEU A 1 212 ? 32.844 4.52 -0.035 1 94.75 212 LEU A CA 1
ATOM 1643 C C . LEU A 1 212 ? 33.562 3.914 -1.233 1 94.75 212 LEU A C 1
ATOM 1645 O O . LEU A 1 212 ? 34.562 3.199 -1.071 1 94.75 212 LEU A O 1
ATOM 1649 N N . ALA A 1 213 ? 33.062 4.223 -2.426 1 93 213 ALA A N 1
ATOM 1650 C CA . ALA A 1 213 ? 33.688 3.727 -3.643 1 93 213 ALA A CA 1
ATOM 1651 C C . ALA A 1 213 ? 35.125 4.238 -3.76 1 93 213 ALA A C 1
ATOM 1653 O O . ALA A 1 213 ? 36.031 3.486 -4.117 1 93 213 ALA A O 1
ATOM 1654 N N . ALA A 1 214 ? 35.312 5.516 -3.484 1 92.75 214 ALA A N 1
ATOM 1655 C CA . ALA A 1 214 ? 36.625 6.113 -3.525 1 92.75 214 ALA A CA 1
ATOM 1656 C C . ALA A 1 214 ? 37.562 5.492 -2.475 1 92.75 214 ALA A C 1
ATOM 1658 O O . ALA A 1 214 ? 38.688 5.129 -2.771 1 92.75 214 ALA A O 1
ATOM 1659 N N . GLU A 1 215 ? 37.094 5.316 -1.323 1 94.38 215 GLU A N 1
ATOM 1660 C CA . GLU A 1 215 ? 37.844 4.793 -0.204 1 94.38 215 GLU A CA 1
ATOM 1661 C C . GLU A 1 215 ? 38.281 3.346 -0.455 1 94.38 215 GLU A C 1
ATOM 1663 O O . GLU A 1 215 ? 39.375 2.934 -0.058 1 94.38 215 GLU A O 1
ATOM 1668 N N . LEU A 1 216 ? 37.406 2.633 -1.138 1 94.06 216 LEU A N 1
ATOM 1669 C CA . LEU A 1 216 ? 37.625 1.199 -1.3 1 94.06 216 LEU A CA 1
ATOM 1670 C C . LEU A 1 216 ? 38.219 0.893 -2.672 1 94.06 216 LEU A C 1
ATOM 1672 O O . LEU A 1 216 ? 38.469 -0.269 -2.998 1 94.06 216 LEU A O 1
ATOM 1676 N N . GLY A 1 217 ? 38.438 1.927 -3.543 1 92.06 217 GLY A N 1
ATOM 1677 C CA . GLY A 1 217 ? 39.031 1.759 -4.859 1 92.06 217 GLY A CA 1
ATOM 1678 C C . GLY A 1 217 ? 38.156 0.981 -5.816 1 92.06 217 GLY A C 1
ATOM 1679 O O . GLY A 1 217 ? 38.656 0.151 -6.586 1 92.06 217 GLY A O 1
ATOM 1680 N N . LEU A 1 218 ? 36.906 1.249 -5.68 1 89.56 218 LEU A N 1
ATOM 1681 C CA . LEU A 1 218 ? 36 0.554 -6.57 1 89.56 218 LEU A CA 1
ATOM 1682 C C . LEU A 1 218 ? 36.094 1.104 -7.988 1 89.56 218 LEU A C 1
ATOM 1684 O O . LEU A 1 218 ? 36.438 2.273 -8.188 1 89.56 218 LEU A O 1
ATOM 1688 N N . GLU A 1 219 ? 36.062 0.282 -8.984 1 76.25 219 GLU A N 1
ATOM 1689 C CA . GLU A 1 219 ? 36.125 0.676 -10.391 1 76.25 219 GLU A CA 1
ATOM 1690 C C . GLU A 1 219 ? 34.938 1.551 -10.766 1 76.25 219 GLU A C 1
ATOM 1692 O O . GLU A 1 219 ? 33.844 1.377 -10.227 1 76.25 219 GLU A O 1
ATOM 1697 N N . SER A 1 220 ? 35.281 2.857 -11.523 1 58.66 220 SER A N 1
ATOM 1698 C CA . SER A 1 220 ? 34.312 3.902 -11.828 1 58.66 220 SER A CA 1
ATOM 1699 C C . SER A 1 220 ? 33.25 3.396 -12.789 1 58.66 220 SER A C 1
ATOM 1701 O O . SER A 1 220 ? 32.5 4.188 -13.375 1 58.66 220 SER A O 1
ATOM 1703 N N . GLY A 1 221 ? 33 2.328 -13.312 1 52.34 221 GLY A N 1
ATOM 1704 C CA . GLY A 1 221 ? 32.094 2.199 -14.445 1 52.34 221 GLY A CA 1
ATOM 1705 C C . GLY A 1 221 ? 30.812 3 -14.289 1 52.34 221 GLY A C 1
ATOM 1706 O O . GLY A 1 221 ? 30.453 3.396 -13.18 1 52.34 221 GLY A O 1
ATOM 1707 N N . SER A 1 222 ? 29.812 3.533 -14.938 1 51.91 222 SER A N 1
ATOM 1708 C CA . SER A 1 222 ? 28.516 4.184 -15.094 1 51.91 222 SER A CA 1
ATOM 1709 C C . SER A 1 222 ? 27.547 3.787 -13.977 1 51.91 222 SER A C 1
ATOM 1711 O O . SER A 1 222 ? 26.328 3.742 -14.188 1 51.91 222 SER A O 1
ATOM 1713 N N . LEU A 1 223 ? 27.953 4.055 -12.656 1 64.56 223 LEU A N 1
ATOM 1714 C CA . LEU A 1 223 ? 27.688 3.658 -11.281 1 64.56 223 LEU A CA 1
ATOM 1715 C C . LEU A 1 223 ? 26.359 4.211 -10.797 1 64.56 223 LEU A C 1
ATOM 1717 O O . LEU A 1 223 ? 25.688 3.59 -9.969 1 64.56 223 LEU A O 1
ATOM 1721 N N . TYR A 1 224 ? 26.125 5.422 -11.344 1 68.88 224 TYR A N 1
ATOM 1722 C CA . TYR A 1 224 ? 24.812 5.891 -10.914 1 68.88 224 TYR A CA 1
ATOM 1723 C C . TYR A 1 224 ? 23.906 6.133 -12.117 1 68.88 224 TYR A C 1
ATOM 1725 O O . TYR A 1 224 ? 24.344 6.68 -13.133 1 68.88 224 TYR A O 1
ATOM 1733 N N . THR A 1 225 ? 22.766 5.496 -12.133 1 68.06 225 THR A N 1
ATOM 1734 C CA . THR A 1 225 ? 21.734 5.875 -13.102 1 68.06 225 THR A CA 1
ATOM 1735 C C . THR A 1 225 ? 20.469 6.332 -12.398 1 68.06 225 THR A C 1
ATOM 1737 O O . THR A 1 225 ? 19.922 5.609 -11.562 1 68.06 225 THR A O 1
ATOM 1740 N N . ASP A 1 226 ? 20.125 7.746 -12.562 1 63.91 226 ASP A N 1
ATOM 1741 C CA . ASP A 1 226 ? 18.891 8.281 -12.008 1 63.91 226 ASP A CA 1
ATOM 1742 C C . ASP A 1 226 ? 17.672 7.766 -12.766 1 63.91 226 ASP A C 1
ATOM 1744 O O . ASP A 1 226 ? 16.547 7.867 -12.289 1 63.91 226 ASP A O 1
ATOM 1748 N N . ASN A 1 227 ? 18.031 6.914 -13.812 1 60.28 227 ASN A N 1
ATOM 1749 C CA . ASN A 1 227 ? 17.328 6.371 -14.969 1 60.28 227 ASN A CA 1
ATOM 1750 C C . ASN A 1 227 ? 15.812 6.43 -14.781 1 60.28 227 ASN A C 1
ATOM 1752 O O . ASN A 1 227 ? 15.156 5.391 -14.688 1 60.28 227 ASN A O 1
ATOM 1756 N N . PHE A 1 228 ? 15.266 7.785 -14.773 1 70.88 228 PHE A N 1
ATOM 1757 C CA . PHE A 1 228 ? 13.883 8.219 -14.93 1 70.88 228 PHE A CA 1
ATOM 1758 C C . PHE A 1 228 ? 13.32 8.734 -13.617 1 70.88 228 PHE A C 1
ATOM 1760 O O . PHE A 1 228 ? 12.102 8.812 -13.445 1 70.88 228 PHE A O 1
ATOM 1767 N N . GLY A 1 229 ? 14.242 8.875 -12.766 1 73.75 229 GLY A N 1
ATOM 1768 C CA . GLY A 1 229 ? 13.977 9.617 -11.547 1 73.75 229 GLY A CA 1
ATOM 1769 C C . GLY A 1 229 ? 12.859 9.023 -10.711 1 73.75 229 GLY A C 1
ATOM 1770 O O . GLY A 1 229 ? 12.297 9.688 -9.844 1 73.75 229 GLY A O 1
ATOM 1771 N N . GLY A 1 230 ? 12.562 7.793 -11.031 1 87.25 230 GLY A N 1
ATOM 1772 C CA . GLY A 1 230 ? 11.422 7.234 -10.32 1 87.25 230 GLY A CA 1
ATOM 1773 C C . GLY A 1 230 ? 11.82 6.238 -9.25 1 87.25 230 GLY A C 1
ATOM 1774 O O . GLY A 1 230 ? 13.008 5.988 -9.031 1 87.25 230 GLY A O 1
ATOM 1775 N N . TYR A 1 231 ? 10.922 5.805 -8.43 1 92.94 231 TYR A N 1
ATOM 1776 C CA . TYR A 1 231 ? 11.117 4.93 -7.277 1 92.94 231 TYR A CA 1
ATOM 1777 C C . TYR A 1 231 ? 10.297 3.652 -7.418 1 92.94 231 TYR A C 1
ATOM 1779 O O . TYR A 1 231 ? 10.227 2.848 -6.484 1 92.94 231 TYR A O 1
ATOM 1787 N N . GLY A 1 232 ? 9.688 3.527 -8.578 1 93.94 232 GLY A N 1
ATOM 1788 C CA . GLY A 1 232 ? 8.742 2.436 -8.75 1 93.94 232 GLY A CA 1
ATOM 1789 C C . GLY A 1 232 ? 9.305 1.282 -9.555 1 93.94 232 GLY A C 1
ATOM 1790 O O . GLY A 1 232 ? 10.453 1.34 -10.016 1 93.94 232 GLY A O 1
ATOM 1791 N N . ILE A 1 233 ? 8.531 0.25 -9.688 1 95.62 233 ILE A N 1
ATOM 1792 C CA . ILE A 1 233 ? 8.891 -0.966 -10.406 1 95.62 233 ILE A CA 1
ATOM 1793 C C . ILE A 1 233 ? 9.133 -0.642 -11.875 1 95.62 233 ILE A C 1
ATOM 1795 O O . ILE A 1 233 ? 10.141 -1.07 -12.461 1 95.62 233 ILE A O 1
ATOM 1799 N N . ASP A 1 234 ? 8.266 0.152 -12.5 1 93.62 234 ASP A N 1
ATOM 1800 C CA . ASP A 1 234 ? 8.383 0.492 -13.914 1 93.62 234 ASP A CA 1
ATOM 1801 C C . ASP A 1 234 ? 9.656 1.278 -14.188 1 93.62 234 ASP A C 1
ATOM 1803 O O . ASP A 1 234 ? 10.359 1.018 -15.172 1 93.62 234 ASP A O 1
ATOM 1807 N N . GLU A 1 235 ? 9.922 2.17 -13.328 1 93.38 235 GLU A N 1
ATOM 1808 C CA . GLU A 1 235 ? 11.133 2.969 -13.5 1 93.38 235 GLU A CA 1
ATOM 1809 C C . GLU A 1 235 ? 12.391 2.121 -13.305 1 93.38 235 GLU A C 1
ATOM 1811 O O . GLU A 1 235 ? 13.383 2.295 -14.016 1 93.38 235 GLU A O 1
ATOM 1816 N N . GLY A 1 236 ? 12.312 1.217 -12.312 1 94.75 236 GLY A N 1
ATOM 1817 C CA . GLY A 1 236 ? 13.422 0.293 -12.133 1 94.75 236 GLY A CA 1
ATOM 1818 C C . GLY A 1 236 ? 13.672 -0.582 -13.352 1 94.75 236 GLY A C 1
ATOM 1819 O O . GLY A 1 236 ? 14.82 -0.775 -13.758 1 94.75 236 GLY A O 1
ATOM 1820 N N . THR A 1 237 ? 12.602 -1.058 -13.945 1 95.06 237 THR A N 1
ATOM 1821 C CA . THR A 1 237 ? 12.688 -1.881 -15.141 1 95.06 237 THR A CA 1
ATOM 1822 C C . THR A 1 237 ? 13.312 -1.097 -16.297 1 95.06 237 THR A C 1
ATOM 1824 O O . THR A 1 237 ? 14.242 -1.577 -16.953 1 95.06 237 THR A O 1
ATOM 1827 N N . ALA A 1 238 ? 12.828 0.081 -16.5 1 93.25 238 ALA A N 1
ATOM 1828 C CA . ALA A 1 238 ? 13.305 0.93 -17.594 1 93.25 238 ALA A CA 1
ATOM 1829 C C . ALA A 1 238 ? 14.773 1.287 -17.391 1 93.25 238 ALA A C 1
ATOM 1831 O O . ALA A 1 238 ? 15.555 1.281 -18.359 1 93.25 238 ALA A O 1
ATOM 1832 N N . SER A 1 239 ? 15.109 1.593 -16.172 1 91.19 239 SER A N 1
ATOM 1833 C CA . SER A 1 239 ? 16.484 1.951 -15.859 1 91.19 239 SER A CA 1
ATOM 1834 C C . SER A 1 239 ? 17.438 0.805 -16.188 1 91.19 239 SER A C 1
ATOM 1836 O O . SER A 1 239 ? 18.5 1.019 -16.781 1 91.19 239 SER A O 1
ATOM 1838 N N . MET A 1 240 ? 17.094 -0.332 -15.812 1 93.69 240 MET A N 1
ATOM 1839 C CA . MET A 1 240 ? 17.969 -1.481 -16.047 1 93.69 240 MET A CA 1
ATOM 1840 C C . MET A 1 240 ? 18.047 -1.811 -17.531 1 93.69 240 MET A C 1
ATOM 1842 O O . MET A 1 240 ? 19.125 -2.162 -18.031 1 93.69 240 MET A O 1
ATOM 1846 N N . ASN A 1 241 ? 16.906 -1.74 -18.219 1 93.44 241 ASN A N 1
ATOM 1847 C CA . ASN A 1 241 ? 16.922 -1.925 -19.656 1 93.44 241 ASN A CA 1
ATOM 1848 C C . ASN A 1 241 ? 17.906 -0.971 -20.344 1 93.44 241 ASN A C 1
ATOM 1850 O O . ASN A 1 241 ? 18.688 -1.385 -21.188 1 93.44 241 ASN A O 1
ATOM 1854 N N . GLU A 1 242 ? 17.844 0.232 -19.922 1 90.19 242 GLU A N 1
ATOM 1855 C CA . GLU A 1 242 ? 18.719 1.249 -20.5 1 90.19 242 GLU A CA 1
ATOM 1856 C C . GLU A 1 242 ? 20.188 0.955 -20.172 1 90.19 242 GLU A C 1
ATOM 1858 O O . GLU A 1 242 ? 21.062 1.129 -21.031 1 90.19 242 GLU A O 1
ATOM 1863 N N . LEU A 1 243 ? 20.438 0.541 -19 1 88.56 243 LEU A N 1
ATOM 1864 C CA . LEU A 1 243 ? 21.797 0.217 -18.578 1 88.56 243 LEU A CA 1
ATOM 1865 C C . LEU A 1 243 ? 22.359 -0.937 -19.406 1 88.56 243 LEU A C 1
ATOM 1867 O O . LEU A 1 243 ? 23.516 -0.885 -19.859 1 88.56 243 LEU A O 1
ATOM 1871 N N . ILE A 1 244 ? 21.609 -1.938 -19.609 1 92.44 244 ILE A N 1
ATOM 1872 C CA . ILE A 1 244 ? 22.031 -3.1 -20.391 1 92.44 244 ILE A CA 1
ATOM 1873 C C . ILE A 1 244 ? 22.359 -2.676 -21.812 1 92.44 244 ILE A C 1
ATOM 1875 O O . ILE A 1 244 ? 23.406 -3.049 -22.359 1 92.44 244 ILE A O 1
ATOM 1879 N N . GLU A 1 245 ? 21.453 -1.87 -22.344 1 91.56 245 GLU A N 1
ATOM 1880 C CA . GLU A 1 245 ? 21.656 -1.408 -23.719 1 91.56 245 GLU A CA 1
ATOM 1881 C C . GLU A 1 245 ? 22.922 -0.555 -23.828 1 91.56 245 GLU A C 1
ATOM 1883 O O . GLU A 1 245 ? 23.688 -0.701 -24.781 1 91.56 245 GLU A O 1
ATOM 1888 N N . LYS A 1 246 ? 23.094 0.34 -22.906 1 88 246 LYS A N 1
ATOM 1889 C CA . LYS A 1 246 ? 24.25 1.227 -22.906 1 88 246 LYS A CA 1
ATOM 1890 C C . LYS A 1 246 ? 25.547 0.431 -22.844 1 88 246 LYS A C 1
ATOM 1892 O O . LYS A 1 246 ? 26.453 0.669 -23.641 1 88 246 LYS A O 1
ATOM 1897 N N . PHE A 1 247 ? 25.641 -0.511 -21.984 1 89.25 247 PHE A N 1
ATOM 1898 C CA . PHE A 1 247 ? 26.875 -1.28 -21.812 1 89.25 247 PHE A CA 1
ATOM 1899 C C . PHE A 1 247 ? 27.125 -2.184 -23.016 1 89.25 247 PHE A C 1
ATOM 1901 O O . PHE A 1 247 ? 28.266 -2.393 -23.422 1 89.25 247 PHE A O 1
ATOM 1908 N N . LYS A 1 248 ? 26.047 -2.676 -23.562 1 92 248 LYS A N 1
ATOM 1909 C CA . LYS A 1 248 ? 26.172 -3.467 -24.781 1 92 248 LYS A CA 1
ATOM 1910 C C . LYS A 1 248 ? 26.75 -2.633 -25.922 1 92 248 LYS A C 1
ATOM 1912 O O . LYS A 1 248 ? 27.672 -3.08 -26.609 1 92 248 LYS A O 1
ATOM 1917 N N . LYS A 1 249 ? 26.281 -1.46 -26.062 1 93 249 LYS A N 1
ATOM 1918 C CA . LYS A 1 249 ? 26.734 -0.56 -27.125 1 93 249 LYS A CA 1
ATOM 1919 C C . LYS A 1 249 ? 28.203 -0.179 -26.938 1 93 249 LYS A C 1
ATOM 1921 O O . LYS A 1 249 ? 28.938 -0.026 -27.906 1 93 249 LYS A O 1
ATOM 1926 N N . GLU A 1 250 ? 28.594 -0.011 -25.719 1 90.06 250 GLU A N 1
ATOM 1927 C CA . GLU A 1 250 ? 29.938 0.41 -25.391 1 90.06 250 GLU A CA 1
ATOM 1928 C C . GLU A 1 250 ? 30.906 -0.774 -25.391 1 90.06 250 GLU A C 1
ATOM 1930 O O . GLU A 1 250 ? 32.125 -0.593 -25.344 1 90.06 250 GLU A O 1
ATOM 1935 N N . GLY A 1 251 ? 30.375 -1.947 -25.531 1 90.44 251 GLY A N 1
ATOM 1936 C CA . GLY A 1 251 ? 31.219 -3.133 -25.438 1 90.44 251 GLY A CA 1
ATOM 1937 C C . GLY A 1 251 ? 31.859 -3.301 -24.062 1 90.44 251 GLY A C 1
ATOM 1938 O O . GLY A 1 251 ? 32.969 -3.797 -23.953 1 90.44 251 GLY A O 1
ATOM 1939 N N . ALA A 1 252 ? 31.188 -2.746 -23.109 1 87.88 252 ALA A N 1
ATOM 1940 C CA . ALA A 1 252 ? 31.703 -2.799 -21.75 1 87.88 252 ALA A CA 1
ATOM 1941 C C . ALA A 1 252 ? 30.969 -3.867 -20.938 1 87.88 252 ALA A C 1
ATOM 1943 O O . ALA A 1 252 ? 29.875 -4.285 -21.281 1 87.88 252 ALA A O 1
ATOM 1944 N N . ALA A 1 253 ? 31.625 -4.238 -19.922 1 88.94 253 ALA A N 1
ATOM 1945 C CA . ALA A 1 253 ? 31 -5.215 -19.016 1 88.94 253 ALA A CA 1
ATOM 1946 C C . ALA A 1 253 ? 29.984 -4.543 -18.094 1 88.94 253 ALA A C 1
ATOM 1948 O O . ALA A 1 253 ? 30.219 -3.428 -17.625 1 88.94 253 ALA A O 1
ATOM 1949 N N . LEU A 1 254 ? 28.906 -5.246 -17.844 1 91.06 254 LEU A N 1
ATOM 1950 C CA . LEU A 1 254 ? 27.922 -4.793 -16.859 1 91.06 254 LEU A CA 1
ATOM 1951 C C . LEU A 1 254 ? 28.516 -4.793 -15.461 1 91.06 254 LEU A C 1
ATOM 1953 O O . LEU A 1 254 ? 29.484 -5.504 -15.188 1 91.06 254 LEU A O 1
ATOM 1957 N N . PRO A 1 255 ? 27.875 -4.004 -14.562 1 92.5 255 PRO A N 1
ATOM 1958 C CA . PRO A 1 255 ? 28.266 -4.121 -13.156 1 92.5 255 PRO A CA 1
ATOM 1959 C C . PRO A 1 255 ? 28.078 -5.535 -12.609 1 92.5 255 PRO A C 1
ATOM 1961 O O . PRO A 1 255 ? 27.25 -6.289 -13.117 1 92.5 255 PRO A O 1
ATOM 1964 N N . GLU A 1 256 ? 28.906 -5.801 -11.625 1 93.88 256 GLU A N 1
ATOM 1965 C CA . GLU A 1 256 ? 28.812 -7.082 -10.93 1 93.88 256 GLU A CA 1
ATOM 1966 C C . GLU A 1 256 ? 27.734 -7.039 -9.844 1 93.88 256 GLU A C 1
ATOM 1968 O O . GLU A 1 256 ? 27.312 -8.078 -9.352 1 93.88 256 GLU A O 1
ATOM 1973 N N . ALA A 1 257 ? 27.422 -5.809 -9.445 1 95.81 257 ALA A N 1
ATOM 1974 C CA . ALA A 1 257 ? 26.406 -5.625 -8.398 1 95.81 257 ALA A CA 1
ATOM 1975 C C . ALA A 1 257 ? 25.656 -4.305 -8.586 1 95.81 257 ALA A C 1
ATOM 1977 O O . ALA A 1 257 ? 26.234 -3.33 -9.086 1 95.81 257 ALA A O 1
ATOM 1978 N N . LEU A 1 258 ? 24.422 -4.34 -8.211 1 95.94 258 LEU A N 1
ATOM 1979 C CA . LEU A 1 258 ? 23.562 -3.154 -8.242 1 95.94 258 LEU A CA 1
ATOM 1980 C C . LEU A 1 258 ? 23.016 -2.844 -6.855 1 95.94 258 LEU A C 1
ATOM 1982 O O . LEU A 1 258 ? 22.5 -3.73 -6.172 1 95.94 258 LEU A O 1
ATOM 1986 N N . ILE A 1 259 ? 23.203 -1.636 -6.418 1 96.5 259 ILE A N 1
ATOM 1987 C CA . ILE A 1 259 ? 22.484 -1.099 -5.266 1 96.5 259 ILE A CA 1
ATOM 1988 C C . ILE A 1 259 ? 21.281 -0.291 -5.734 1 96.5 259 ILE A C 1
ATOM 1990 O O . ILE A 1 259 ? 21.438 0.775 -6.336 1 96.5 259 ILE A O 1
ATOM 1994 N N . CYS A 1 260 ? 20.094 -0.822 -5.484 1 96.62 260 CYS A N 1
ATOM 1995 C CA . CYS A 1 260 ? 18.875 -0.115 -5.855 1 96.62 260 CYS A CA 1
ATOM 1996 C C . CYS A 1 260 ? 18.391 0.769 -4.719 1 96.62 260 CYS A C 1
ATOM 1998 O O . CYS A 1 260 ? 18.453 0.377 -3.551 1 96.62 260 CYS A O 1
ATOM 2000 N N . ILE A 1 261 ? 17.812 1.875 -5.02 1 95.31 261 ILE A N 1
ATOM 2001 C CA . ILE A 1 261 ? 17.516 2.928 -4.051 1 95.31 261 ILE A CA 1
ATOM 2002 C C . ILE A 1 261 ? 16.375 2.484 -3.137 1 95.31 261 ILE A C 1
ATOM 2004 O O . ILE A 1 261 ? 16.188 3.053 -2.059 1 95.31 261 ILE A O 1
ATOM 2008 N N . ASN A 1 262 ? 15.539 1.543 -3.541 1 96.31 262 ASN A N 1
ATOM 2009 C CA . ASN A 1 262 ? 14.477 0.941 -2.742 1 96.31 262 ASN A CA 1
ATOM 2010 C C . ASN A 1 262 ? 14.031 -0.4 -3.32 1 96.31 262 ASN A C 1
ATOM 2012 O O . ASN A 1 262 ? 14.5 -0.809 -4.383 1 96.31 262 ASN A O 1
ATOM 2016 N N . ASP A 1 263 ? 13.18 -1.098 -2.639 1 97.56 263 ASP A N 1
ATOM 2017 C CA . ASP A 1 263 ? 12.766 -2.447 -3.008 1 97.56 263 ASP A CA 1
ATOM 2018 C C . ASP A 1 263 ? 11.977 -2.441 -4.316 1 97.56 263 ASP A C 1
ATOM 2020 O O . ASP A 1 263 ? 12.086 -3.371 -5.117 1 97.56 263 ASP A O 1
ATOM 2024 N N . SER A 1 264 ? 11.148 -1.433 -4.562 1 96.75 264 SER A N 1
ATOM 2025 C CA . SER A 1 264 ? 10.375 -1.367 -5.797 1 96.75 264 SER A CA 1
ATOM 2026 C C . SER A 1 264 ? 11.281 -1.245 -7.016 1 96.75 264 SER A C 1
ATOM 2028 O O . SER A 1 264 ? 11.094 -1.952 -8.008 1 96.75 264 SER A O 1
ATOM 2030 N N . THR A 1 265 ? 12.234 -0.34 -6.922 1 96.12 265 THR A N 1
ATOM 2031 C CA . THR A 1 265 ? 13.219 -0.22 -7.992 1 96.12 265 THR A CA 1
ATOM 2032 C C . THR A 1 265 ? 13.938 -1.549 -8.219 1 96.12 265 THR A C 1
ATOM 2034 O O . THR A 1 265 ? 14.109 -1.98 -9.359 1 96.12 265 THR A O 1
ATOM 2037 N N . ALA A 1 266 ? 14.289 -2.195 -7.148 1 97.88 266 ALA A N 1
ATOM 2038 C CA . ALA A 1 266 ? 14.992 -3.473 -7.238 1 97.88 266 ALA A CA 1
ATOM 2039 C C . ALA A 1 266 ? 14.125 -4.527 -7.914 1 97.88 266 ALA A C 1
ATOM 2041 O O . ALA A 1 266 ? 14.617 -5.324 -8.719 1 97.88 266 ALA A O 1
ATOM 2042 N N . ALA A 1 267 ? 12.859 -4.531 -7.562 1 97.38 267 ALA A N 1
ATOM 2043 C CA . ALA A 1 267 ? 11.945 -5.48 -8.188 1 97.38 267 ALA A CA 1
ATOM 2044 C C . ALA A 1 267 ? 11.906 -5.285 -9.703 1 97.38 267 ALA A C 1
ATOM 2046 O O . ALA A 1 267 ? 11.898 -6.258 -10.461 1 97.38 267 ALA A O 1
ATOM 2047 N N . GLY A 1 268 ? 11.867 -4.023 -10.125 1 96.56 268 GLY A N 1
ATOM 2048 C CA . GLY A 1 268 ? 11.922 -3.725 -11.547 1 96.56 268 GLY A CA 1
ATOM 2049 C C . GLY A 1 268 ? 13.227 -4.145 -12.195 1 96.56 268 GLY A C 1
ATOM 2050 O O . GLY A 1 268 ? 13.227 -4.676 -13.312 1 96.56 268 GLY A O 1
ATOM 2051 N N . VAL A 1 269 ? 14.297 -3.922 -11.5 1 96.62 269 VAL A N 1
ATOM 2052 C CA . VAL A 1 269 ? 15.625 -4.309 -11.969 1 96.62 269 VAL A CA 1
ATOM 2053 C C . VAL A 1 269 ? 15.688 -5.824 -12.141 1 96.62 269 VAL A C 1
ATOM 2055 O O . VAL A 1 269 ? 16.141 -6.316 -13.18 1 96.62 269 VAL A O 1
ATOM 2058 N N . ILE A 1 270 ? 15.227 -6.57 -11.188 1 98 270 ILE A N 1
ATOM 2059 C CA . ILE A 1 270 ? 15.227 -8.031 -11.227 1 98 270 ILE A CA 1
ATOM 2060 C C . ILE A 1 270 ? 14.391 -8.516 -12.406 1 98 270 ILE A C 1
ATOM 2062 O O . ILE A 1 270 ? 14.805 -9.414 -13.148 1 98 270 ILE A O 1
ATOM 2066 N N . LYS A 1 271 ? 13.234 -7.898 -12.578 1 96.62 271 LYS A N 1
ATOM 2067 C CA . LYS A 1 271 ? 12.359 -8.227 -13.703 1 96.62 271 LYS A CA 1
ATOM 2068 C C . LYS A 1 271 ? 13.094 -8.047 -15.031 1 96.62 271 LYS A C 1
ATOM 2070 O O . LYS A 1 271 ? 13.047 -8.93 -15.891 1 96.62 271 LYS A O 1
ATOM 2075 N N . SER A 1 272 ? 13.758 -6.953 -15.188 1 96.06 272 SER A N 1
ATOM 2076 C CA . SER A 1 272 ? 14.5 -6.652 -16.406 1 96.06 272 SER A CA 1
ATOM 2077 C C . SER A 1 272 ? 15.641 -7.645 -16.625 1 96.06 272 SER A C 1
ATOM 2079 O O . SER A 1 272 ? 15.805 -8.188 -17.719 1 96.06 272 SER A O 1
ATOM 2081 N N . LEU A 1 273 ? 16.469 -7.93 -15.578 1 97.44 273 LEU A N 1
ATOM 2082 C CA . LEU A 1 273 ? 17.578 -8.859 -15.672 1 97.44 273 LEU A CA 1
ATOM 2083 C C . LEU A 1 273 ? 17.109 -10.234 -16.125 1 97.44 273 LEU A C 1
ATOM 2085 O O . LEU A 1 273 ? 17.734 -10.844 -17 1 97.44 273 LEU A O 1
ATOM 2089 N N . ARG A 1 274 ? 16.031 -10.648 -15.578 1 95.94 274 ARG A N 1
ATOM 2090 C CA . ARG A 1 274 ? 15.477 -11.945 -15.938 1 95.94 274 ARG A CA 1
ATOM 2091 C C . ARG A 1 274 ? 15.047 -11.984 -17.406 1 95.94 274 ARG A C 1
ATOM 2093 O O . ARG A 1 274 ? 15.32 -12.953 -18.109 1 95.94 274 ARG A O 1
ATOM 2100 N N . LYS A 1 275 ? 14.406 -10.961 -17.797 1 95 275 LYS A N 1
ATOM 2101 C CA . LYS A 1 275 ? 13.953 -10.867 -19.172 1 95 275 LYS A CA 1
ATOM 2102 C C . LYS A 1 275 ? 15.125 -10.953 -20.156 1 95 275 LYS A C 1
ATOM 2104 O O . LYS A 1 275 ? 14.984 -11.477 -21.25 1 95 275 LYS A O 1
ATOM 2109 N N . HIS A 1 276 ? 16.266 -10.516 -19.719 1 96.88 276 HIS A N 1
ATOM 2110 C CA . HIS A 1 276 ? 17.438 -10.461 -20.578 1 96.88 276 HIS A CA 1
ATOM 2111 C C . HIS A 1 276 ? 18.344 -11.68 -20.375 1 96.88 276 HIS A C 1
ATOM 2113 O O . HIS A 1 276 ? 19.438 -11.742 -20.922 1 96.88 276 HIS A O 1
ATOM 2119 N N . GLY A 1 277 ? 17.891 -12.602 -19.531 1 96.5 277 GLY A N 1
ATOM 2120 C CA . GLY A 1 277 ? 18.609 -13.844 -19.312 1 96.5 277 GLY A CA 1
ATOM 2121 C C . GLY A 1 277 ? 19.844 -13.68 -18.469 1 96.5 277 GLY A C 1
ATOM 2122 O O . GLY A 1 277 ? 20.766 -14.5 -18.547 1 96.5 277 GLY A O 1
ATOM 2123 N N . ILE A 1 278 ? 19.969 -12.594 -17.734 1 97.38 278 ILE A N 1
ATOM 2124 C CA . ILE A 1 278 ? 21.094 -12.344 -16.859 1 97.38 278 ILE A CA 1
ATOM 2125 C C . ILE A 1 278 ? 20.828 -12.961 -15.484 1 97.38 278 ILE A C 1
ATOM 2127 O O . ILE A 1 278 ? 19.797 -12.664 -14.859 1 97.38 278 ILE A O 1
ATOM 2131 N N . ARG A 1 279 ? 21.75 -13.773 -15.039 1 97.5 279 ARG A N 1
ATOM 2132 C CA . ARG A 1 279 ? 21.516 -14.539 -13.812 1 97.5 279 ARG A CA 1
ATOM 2133 C C . ARG A 1 279 ? 21.797 -13.688 -12.578 1 97.5 279 ARG A C 1
ATOM 2135 O O . ARG A 1 279 ? 22.75 -12.922 -12.555 1 97.5 279 ARG A O 1
ATOM 2142 N N . ILE A 1 280 ? 20.969 -13.812 -11.562 1 98.25 280 ILE A N 1
ATOM 2143 C CA . ILE A 1 280 ? 21.109 -13.203 -10.242 1 98.25 280 ILE A CA 1
ATOM 2144 C C . ILE A 1 280 ? 21.297 -14.281 -9.188 1 98.25 280 ILE A C 1
ATOM 2146 O O . ILE A 1 280 ? 20.469 -15.195 -9.078 1 98.25 280 ILE A O 1
ATOM 2150 N N . PRO A 1 281 ? 22.266 -14.289 -8.406 1 97.75 281 PRO A N 1
ATOM 2151 C CA . PRO A 1 281 ? 23.359 -13.312 -8.258 1 97.75 281 PRO A CA 1
ATOM 2152 C C . PRO A 1 281 ? 24.594 -13.68 -9.07 1 97.75 281 PRO A C 1
ATOM 2154 O O . PRO A 1 281 ? 25.609 -12.984 -9 1 97.75 281 PRO A O 1
ATOM 2157 N N . GLU A 1 282 ? 24.562 -14.766 -9.836 1 97.56 282 GLU A N 1
ATOM 2158 C CA . GLU A 1 282 ? 25.766 -15.32 -10.445 1 97.56 282 GLU A CA 1
ATOM 2159 C C .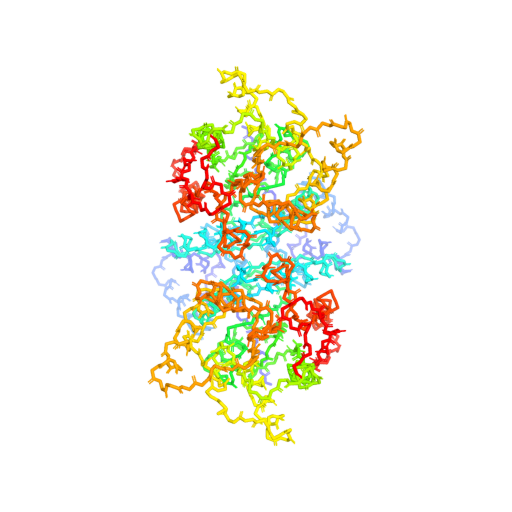 GLU A 1 282 ? 26.438 -14.305 -11.375 1 97.56 282 GLU A C 1
ATOM 2161 O O . GLU A 1 282 ? 27.656 -14.18 -11.383 1 97.56 282 GLU A O 1
ATOM 2166 N N . ASP A 1 283 ? 25.656 -13.617 -12.172 1 96.75 283 ASP A N 1
ATOM 2167 C CA . ASP A 1 283 ? 26.188 -12.602 -13.078 1 96.75 283 ASP A CA 1
ATOM 2168 C C . ASP A 1 283 ? 26.172 -11.219 -12.43 1 96.75 283 ASP A C 1
ATOM 2170 O O . ASP A 1 283 ? 27.125 -10.453 -12.562 1 96.75 283 ASP A O 1
ATOM 2174 N N . ILE A 1 284 ? 25.062 -10.867 -11.766 1 96.38 284 ILE A N 1
ATOM 2175 C CA . ILE A 1 284 ? 24.906 -9.562 -11.141 1 96.38 284 ILE A CA 1
ATOM 2176 C C . ILE A 1 284 ? 24.188 -9.719 -9.805 1 96.38 284 ILE A C 1
ATOM 2178 O O . ILE A 1 284 ? 23.062 -10.234 -9.75 1 96.38 284 ILE A O 1
ATOM 2182 N N . SER A 1 285 ? 24.797 -9.305 -8.703 1 98 285 SER A N 1
ATOM 2183 C CA . SER A 1 285 ? 24.125 -9.219 -7.406 1 98 285 SER A CA 1
ATOM 2184 C C . SER A 1 285 ? 23.234 -7.992 -7.328 1 98 285 SER A C 1
ATOM 2186 O O . SER A 1 285 ? 23.531 -6.949 -7.914 1 98 285 SER A O 1
ATOM 2188 N N . VAL A 1 286 ? 22.094 -8.117 -6.629 1 98.38 286 VAL A N 1
ATOM 2189 C CA . VAL A 1 286 ? 21.172 -7.012 -6.465 1 98.38 286 VAL A CA 1
ATOM 2190 C C . VAL A 1 286 ? 20.828 -6.828 -4.988 1 98.38 286 VAL A C 1
ATOM 2192 O O . VAL A 1 286 ? 20.484 -7.793 -4.301 1 98.38 286 VAL A O 1
ATOM 2195 N N . VAL A 1 287 ? 20.984 -5.617 -4.449 1 98.62 287 VAL A N 1
ATOM 2196 C CA . VAL A 1 287 ? 20.609 -5.273 -3.078 1 98.62 287 VAL A CA 1
ATOM 2197 C C . VAL A 1 287 ? 19.781 -3.998 -3.07 1 98.62 287 VAL A C 1
ATOM 2199 O O . VAL A 1 287 ? 19.734 -3.266 -4.062 1 98.62 287 VAL A O 1
ATOM 2202 N N . SER A 1 288 ? 19.062 -3.783 -1.95 1 98.44 288 SER A N 1
ATOM 2203 C CA . SER A 1 288 ? 18.188 -2.615 -1.928 1 98.44 288 SER A CA 1
ATOM 2204 C C . SER A 1 288 ? 18 -2.096 -0.507 1 98.44 288 SER A C 1
ATOM 2206 O O . SER A 1 288 ? 18.797 -2.391 0.381 1 98.44 288 SER A O 1
ATOM 2208 N N . TYR A 1 289 ? 17.016 -1.153 -0.341 1 97 289 TYR A N 1
ATOM 2209 C CA . TYR A 1 289 ? 16.609 -0.533 0.913 1 97 289 TYR A CA 1
ATOM 2210 C C . TYR A 1 289 ? 15.172 -0.897 1.252 1 97 289 TYR A C 1
ATOM 2212 O O . TYR A 1 289 ? 14.383 -1.232 0.365 1 97 289 TYR A O 1
ATOM 2220 N N . ASP A 1 290 ? 14.773 -0.848 2.592 1 97.5 290 ASP A N 1
ATOM 2221 C CA . ASP A 1 290 ? 13.414 -0.793 3.119 1 97.5 290 ASP A CA 1
ATOM 2222 C C . ASP A 1 290 ? 12.984 -2.152 3.666 1 97.5 290 ASP A C 1
ATOM 2224 O O . ASP A 1 290 ? 12.258 -2.225 4.66 1 97.5 290 ASP A O 1
ATOM 2228 N N . ASN A 1 291 ? 13.383 -3.273 2.941 1 98.25 291 ASN A N 1
ATOM 2229 C CA . ASN A 1 291 ? 13.039 -4.633 3.35 1 98.25 291 ASN A CA 1
ATOM 2230 C C . ASN A 1 291 ? 11.531 -4.836 3.414 1 98.25 291 ASN A C 1
ATOM 2232 O O . ASN A 1 291 ? 11 -5.281 4.434 1 98.25 291 ASN A O 1
ATOM 2236 N N . THR A 1 292 ? 10.836 -4.48 2.383 1 96.81 292 THR A N 1
ATOM 2237 C CA . THR A 1 292 ? 9.398 -4.707 2.291 1 96.81 292 THR A CA 1
ATOM 2238 C C . THR A 1 292 ? 9.102 -6.152 1.914 1 96.81 292 THR A C 1
ATOM 2240 O O . THR A 1 292 ? 10.023 -6.945 1.688 1 96.81 292 THR A O 1
ATOM 2243 N N . ASP A 1 293 ? 7.816 -6.5 1.772 1 94.06 293 ASP A N 1
ATOM 2244 C CA . ASP A 1 293 ? 7.402 -7.863 1.449 1 94.06 293 ASP A CA 1
ATOM 2245 C C . ASP A 1 293 ? 7.883 -8.266 0.056 1 94.06 293 ASP A C 1
ATOM 2247 O O . ASP A 1 293 ? 7.977 -9.453 -0.253 1 94.06 293 ASP A O 1
ATOM 2251 N N . LEU A 1 294 ? 8.188 -7.285 -0.756 1 95.94 294 LEU A N 1
ATOM 2252 C CA . LEU A 1 294 ? 8.703 -7.57 -2.09 1 95.94 294 LEU A CA 1
ATOM 2253 C C . LEU A 1 294 ? 9.953 -8.438 -2.016 1 95.94 294 LEU A C 1
ATOM 2255 O O . LEU A 1 294 ? 10.188 -9.273 -2.889 1 95.94 294 LEU A O 1
ATOM 2259 N N . CYS A 1 295 ? 10.68 -8.258 -0.956 1 97.44 295 CYS A N 1
ATOM 2260 C CA . CYS A 1 295 ? 11.969 -8.938 -0.812 1 97.44 295 CYS A CA 1
ATOM 2261 C C . CYS A 1 295 ? 11.781 -10.445 -0.748 1 97.44 295 CYS A C 1
ATOM 2263 O O . CYS A 1 295 ? 12.664 -11.203 -1.161 1 97.44 295 CYS A O 1
ATOM 2265 N N . GLU A 1 296 ? 10.633 -10.859 -0.277 1 94.56 296 GLU A N 1
ATOM 2266 C CA . GLU A 1 296 ? 10.398 -12.289 -0.094 1 94.56 296 GLU A CA 1
ATOM 2267 C C . GLU A 1 296 ? 9.711 -12.898 -1.313 1 94.56 296 GLU A C 1
ATOM 2269 O O . GLU A 1 296 ? 9.766 -14.109 -1.525 1 94.56 296 GLU A O 1
ATOM 2274 N N . VAL A 1 297 ? 9.133 -12.055 -2.139 1 94.38 297 VAL A N 1
ATOM 2275 C CA . VAL A 1 297 ? 8.273 -12.633 -3.162 1 94.38 297 VAL A CA 1
ATOM 2276 C C . VAL A 1 297 ? 8.977 -12.594 -4.516 1 94.38 297 VAL A C 1
ATOM 2278 O O . VAL A 1 297 ? 8.656 -13.375 -5.414 1 94.38 297 VAL A O 1
ATOM 2281 N N . VAL A 1 298 ? 9.914 -11.688 -4.68 1 96.75 298 VAL A N 1
ATOM 2282 C CA . VAL A 1 298 ? 10.688 -11.672 -5.922 1 96.75 298 VAL A CA 1
ATOM 2283 C C . VAL A 1 298 ? 11.633 -12.867 -5.961 1 96.75 298 VAL A C 1
ATOM 2285 O O . VAL A 1 298 ? 11.922 -13.469 -4.926 1 96.75 298 VAL A O 1
ATOM 2288 N N . GLU A 1 299 ? 12.055 -13.242 -7.172 1 94.5 299 GLU A N 1
ATOM 2289 C CA . GLU A 1 299 ? 13.016 -14.328 -7.344 1 94.5 299 GLU A CA 1
ATOM 2290 C C . GLU A 1 299 ? 14.234 -13.859 -8.133 1 94.5 299 GLU A C 1
ATOM 2292 O O . GLU A 1 299 ? 14.109 -13.422 -9.273 1 94.5 299 GLU A O 1
ATOM 2297 N N . PRO A 1 300 ? 15.422 -14.062 -7.605 1 96.25 300 PRO A N 1
ATOM 2298 C CA . PRO A 1 300 ? 15.695 -14.562 -6.254 1 96.25 300 PRO A CA 1
ATOM 2299 C C . PRO A 1 300 ? 15.242 -13.586 -5.168 1 96.25 300 PRO A C 1
ATOM 2301 O O . PRO A 1 300 ? 15.039 -12.398 -5.441 1 96.25 300 PRO A O 1
ATOM 2304 N N . SER A 1 301 ? 15 -14.094 -3.932 1 97.44 301 SER A N 1
ATOM 2305 C CA . SER A 1 301 ? 14.664 -13.227 -2.811 1 97.44 301 SER A CA 1
ATOM 2306 C C . SER A 1 301 ? 15.711 -12.133 -2.621 1 97.44 301 SER A C 1
ATOM 2308 O O . SER A 1 301 ? 16.906 -12.383 -2.777 1 97.44 301 SER A O 1
ATOM 2310 N N . LEU A 1 302 ? 15.297 -10.984 -2.234 1 98.62 302 LEU A N 1
ATOM 2311 C CA . LEU A 1 302 ? 16.078 -9.758 -2.365 1 98.62 302 LEU A CA 1
ATOM 2312 C C . LEU A 1 302 ? 16.766 -9.406 -1.047 1 98.62 302 LEU A C 1
ATOM 2314 O O . LEU A 1 302 ? 16.109 -9.328 -0.005 1 98.62 302 LEU A O 1
ATOM 2318 N N . THR A 1 303 ? 18.078 -9.227 -1.081 1 98.88 303 THR A N 1
ATOM 2319 C CA . THR A 1 303 ? 18.828 -8.664 0.037 1 98.88 303 THR A CA 1
ATOM 2320 C C . THR A 1 303 ? 18.516 -7.184 0.204 1 98.88 303 THR A C 1
ATOM 2322 O O . THR A 1 303 ? 18.578 -6.418 -0.761 1 98.88 303 THR A O 1
ATOM 2325 N N . SER A 1 304 ? 18.141 -6.766 1.391 1 98.81 304 SER A N 1
ATOM 2326 C CA . SER A 1 304 ? 17.719 -5.387 1.621 1 98.81 304 SER A CA 1
ATOM 2327 C C . SER A 1 304 ? 18.047 -4.941 3.043 1 98.81 304 SER A C 1
ATOM 2329 O O . SER A 1 304 ? 18.062 -5.762 3.965 1 98.81 304 SER A O 1
ATOM 2331 N N . VAL A 1 305 ? 18.344 -3.654 3.195 1 98.69 305 VAL A N 1
ATOM 2332 C CA . VAL A 1 305 ? 18.516 -3.082 4.527 1 98.69 305 VAL A CA 1
ATOM 2333 C C . VAL A 1 305 ? 17.156 -2.977 5.215 1 98.69 305 VAL A C 1
ATOM 2335 O O . VAL A 1 305 ? 16.172 -2.533 4.605 1 98.69 305 VAL A O 1
ATOM 2338 N N . ALA A 1 306 ? 17.094 -3.395 6.441 1 98.12 306 ALA A N 1
ATOM 2339 C CA . ALA A 1 306 ? 15.836 -3.393 7.184 1 98.12 306 ALA A CA 1
ATOM 2340 C C . ALA A 1 306 ? 15.773 -2.209 8.141 1 98.12 306 ALA A C 1
ATOM 2342 O O . ALA A 1 306 ? 16.797 -1.765 8.664 1 98.12 306 ALA A O 1
ATOM 2343 N N . TYR A 1 307 ? 14.5 -1.763 8.266 1 96.06 307 TYR A N 1
ATOM 2344 C CA . TYR A 1 307 ? 14.172 -0.752 9.266 1 96.06 307 TYR A CA 1
ATOM 2345 C C . TYR A 1 307 ? 13.273 -1.331 10.352 1 96.06 307 TYR A C 1
ATOM 2347 O O . TYR A 1 307 ? 12.453 -2.207 10.086 1 96.06 307 TYR A O 1
ATOM 2355 N N . ASP A 1 308 ? 13.516 -1.036 11.57 1 96.69 308 ASP A N 1
ATOM 2356 C CA . ASP A 1 308 ? 12.523 -1.328 12.609 1 96.69 308 ASP A CA 1
ATOM 2357 C C . ASP A 1 308 ? 11.312 -0.408 12.484 1 96.69 308 ASP A C 1
ATOM 2359 O O . ASP A 1 308 ? 11.227 0.614 13.164 1 96.69 308 ASP A O 1
ATOM 2363 N N . TYR A 1 309 ? 10.375 -0.797 11.656 1 97.5 309 TYR A N 1
ATOM 2364 C CA . TYR A 1 309 ? 9.234 0.048 11.344 1 97.5 309 TYR A CA 1
ATOM 2365 C C . TYR A 1 309 ? 8.422 0.363 12.594 1 97.5 309 TYR A C 1
ATOM 2367 O O . TYR A 1 309 ? 7.922 1.478 12.758 1 97.5 309 TYR A O 1
ATOM 2375 N N . GLU A 1 310 ? 8.25 -0.615 13.438 1 97.31 310 GLU A N 1
ATOM 2376 C CA . GLU A 1 310 ? 7.508 -0.39 14.672 1 97.31 310 GLU A CA 1
ATOM 2377 C C . GLU A 1 310 ? 8.141 0.729 15.5 1 97.31 310 GLU A C 1
ATOM 2379 O O . GLU A 1 310 ? 7.449 1.663 15.914 1 97.31 310 GLU A O 1
ATOM 2384 N N . LYS A 1 311 ? 9.422 0.602 15.672 1 97.5 311 LYS A N 1
ATOM 2385 C CA . LYS A 1 311 ? 10.125 1.621 16.438 1 97.5 311 LYS A CA 1
ATOM 2386 C C . LYS A 1 311 ? 10.094 2.971 15.727 1 97.5 311 LYS A C 1
ATOM 2388 O O . LYS A 1 311 ? 9.93 4.012 16.375 1 97.5 311 LYS A O 1
ATOM 2393 N N . TYR A 1 312 ? 10.305 2.959 14.438 1 97.81 312 TYR A N 1
ATOM 2394 C CA . TYR A 1 312 ? 10.289 4.184 13.648 1 97.81 312 TYR A CA 1
ATOM 2395 C C . TYR A 1 312 ? 8.93 4.867 13.727 1 97.81 312 TYR A C 1
ATOM 2397 O O . TYR A 1 312 ? 8.844 6.062 14.031 1 97.81 312 TYR A O 1
ATOM 2405 N N . GLY A 1 313 ? 7.824 4.094 13.523 1 98.31 313 GLY A N 1
ATOM 2406 C CA . GLY A 1 313 ? 6.477 4.625 13.648 1 98.31 313 GLY A CA 1
ATOM 2407 C C . GLY A 1 313 ? 6.172 5.172 15.031 1 98.31 313 GLY A C 1
ATOM 2408 O O . GLY A 1 313 ? 5.582 6.246 15.156 1 98.31 313 GLY A O 1
ATOM 2409 N N . LYS A 1 314 ? 6.562 4.457 16.016 1 98.38 314 LYS A N 1
ATOM 2410 C CA . LYS A 1 314 ? 6.391 4.898 17.406 1 98.38 314 LYS A CA 1
ATOM 2411 C C . LYS A 1 314 ? 7.098 6.23 17.641 1 98.38 314 LYS A C 1
ATOM 2413 O O . LYS A 1 314 ? 6.555 7.117 18.297 1 98.38 314 LYS A O 1
ATOM 2418 N N . THR A 1 315 ? 8.312 6.367 17.109 1 98.62 315 THR A N 1
ATOM 2419 C CA . THR A 1 315 ? 9.086 7.594 17.297 1 98.62 315 THR A CA 1
ATOM 2420 C C . THR A 1 315 ? 8.375 8.773 16.641 1 98.62 315 THR A C 1
ATOM 2422 O O . THR A 1 315 ? 8.273 9.852 17.234 1 98.62 315 THR A O 1
ATOM 2425 N N . LEU A 1 316 ? 7.879 8.594 15.445 1 98.81 316 LEU A N 1
ATOM 2426 C CA . LEU A 1 316 ? 7.148 9.641 14.742 1 98.81 316 LEU A CA 1
ATOM 2427 C C . LEU A 1 316 ? 5.93 10.086 15.547 1 98.81 316 LEU A C 1
ATOM 2429 O O . LEU A 1 316 ? 5.746 11.273 15.805 1 98.81 316 LEU A O 1
ATOM 2433 N N . VAL A 1 317 ? 5.133 9.125 16.016 1 98.81 317 VAL A N 1
ATOM 2434 C CA . VAL A 1 317 ? 3.867 9.391 16.688 1 98.81 317 VAL A CA 1
ATOM 2435 C C . VAL A 1 317 ? 4.129 10 18.062 1 98.81 317 VAL A C 1
ATOM 2437 O O . VAL A 1 317 ? 3.475 10.969 18.469 1 98.81 317 VAL A O 1
ATOM 2440 N N . ARG A 1 318 ? 5.082 9.453 18.797 1 98.5 318 ARG A N 1
ATOM 2441 C CA . ARG A 1 318 ? 5.406 9.977 20.125 1 98.5 318 ARG A CA 1
ATOM 2442 C C . ARG A 1 318 ? 5.895 11.422 20.031 1 98.5 318 ARG A C 1
ATOM 2444 O O . ARG A 1 318 ? 5.5 12.266 20.828 1 98.5 318 ARG A O 1
ATOM 2451 N N . THR A 1 319 ? 6.742 11.68 19.062 1 98.69 319 THR A N 1
ATOM 2452 C CA . THR A 1 319 ? 7.199 13.047 18.859 1 98.69 319 THR A CA 1
ATOM 2453 C C . THR A 1 319 ? 6.02 13.977 18.594 1 98.69 319 THR A C 1
ATOM 2455 O O . THR A 1 319 ? 5.906 15.039 19.219 1 98.69 319 THR A O 1
ATOM 2458 N N . ALA A 1 320 ? 5.102 13.578 17.719 1 98.56 320 ALA A N 1
ATOM 2459 C CA . ALA A 1 320 ? 3.932 14.375 17.359 1 98.56 320 ALA A CA 1
ATOM 2460 C C . ALA A 1 320 ? 3.068 14.664 18.578 1 98.56 320 ALA A C 1
ATOM 2462 O O . ALA A 1 320 ? 2.668 15.805 18.812 1 98.56 320 ALA A O 1
ATOM 2463 N N . ILE A 1 321 ? 2.818 13.648 19.391 1 97.94 321 ILE A N 1
ATOM 2464 C CA . ILE A 1 321 ? 1.929 13.758 20.531 1 97.94 321 ILE A CA 1
ATOM 2465 C C . ILE A 1 321 ? 2.592 14.602 21.625 1 97.94 321 ILE A C 1
ATOM 2467 O O . ILE A 1 321 ? 1.948 15.461 22.234 1 97.94 321 ILE A O 1
ATOM 2471 N N . ASP A 1 322 ? 3.922 14.367 21.891 1 98 322 ASP A N 1
ATOM 2472 C CA . ASP A 1 322 ? 4.641 15.141 22.891 1 98 322 ASP A CA 1
ATOM 2473 C C . ASP A 1 322 ? 4.57 16.641 22.594 1 98 322 ASP A C 1
ATOM 2475 O O . ASP A 1 322 ? 4.266 17.438 23.469 1 98 322 ASP A O 1
ATOM 2479 N N . VAL A 1 323 ? 4.789 16.984 21.344 1 97.25 323 VAL A N 1
ATOM 2480 C CA . VAL A 1 323 ? 4.77 18.391 20.953 1 97.25 323 VAL A CA 1
ATOM 2481 C C . VAL A 1 323 ? 3.354 18.953 21.078 1 97.25 323 VAL A C 1
ATOM 2483 O O . VAL A 1 323 ? 3.16 20.062 21.562 1 97.25 323 VAL A O 1
ATOM 2486 N N . ALA A 1 324 ? 2.385 18.141 20.625 1 95.5 324 ALA A N 1
ATOM 2487 C CA . ALA A 1 324 ? 0.988 18.547 20.734 1 95.5 324 ALA A CA 1
ATOM 2488 C C . ALA A 1 324 ? 0.595 18.797 22.188 1 95.5 324 ALA A C 1
ATOM 2490 O O . ALA A 1 324 ? -0.238 19.672 22.469 1 95.5 324 ALA A O 1
ATOM 2491 N N . ASP A 1 325 ? 1.218 18.078 23.062 1 94.56 325 ASP A N 1
ATOM 2492 C CA . ASP A 1 325 ? 0.897 18.188 24.484 1 94.56 325 ASP A CA 1
ATOM 2493 C C . ASP A 1 325 ? 1.751 19.25 25.172 1 94.56 325 ASP A C 1
ATOM 2495 O O . ASP A 1 325 ? 1.671 19.422 26.391 1 94.56 325 ASP A O 1
ATOM 2499 N N . GLY A 1 326 ? 2.586 19.859 24.469 1 94.06 326 GLY A N 1
ATOM 2500 C CA . GLY A 1 326 ? 3.42 20.922 25.016 1 94.06 326 GLY A CA 1
ATOM 2501 C C . GLY A 1 326 ? 4.652 20.406 25.734 1 94.06 326 GLY A C 1
ATOM 2502 O O . GLY A 1 326 ? 5.262 21.125 26.516 1 94.06 326 GLY A O 1
ATOM 2503 N N . LEU A 1 327 ? 4.969 19.141 25.484 1 96.12 327 LEU A N 1
ATOM 2504 C CA . LEU A 1 327 ? 6.168 18.547 26.078 1 96.12 327 LEU A CA 1
ATOM 2505 C C . LEU A 1 327 ? 7.383 18.766 25.188 1 96.12 327 LEU A C 1
ATOM 2507 O O . LEU A 1 327 ? 7.238 19.047 24 1 96.12 327 LEU A O 1
ATOM 2511 N N . GLU A 1 328 ? 8.492 18.656 25.781 1 94.5 328 GLU A N 1
ATOM 2512 C CA . GLU A 1 328 ? 9.734 18.781 25.031 1 94.5 328 GLU A CA 1
ATOM 2513 C C . GLU A 1 328 ? 9.969 17.547 24.156 1 94.5 328 GLU A C 1
ATOM 2515 O O . 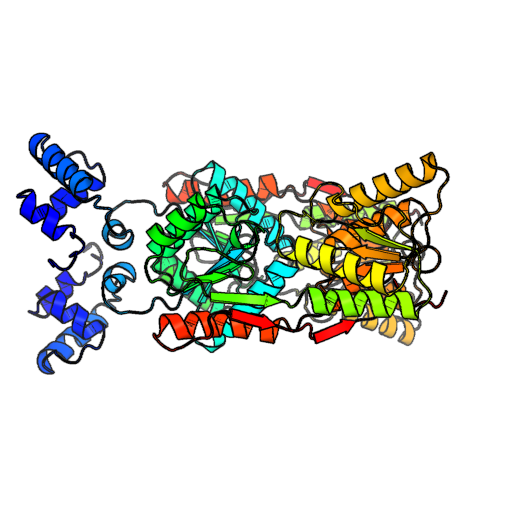GLU A 1 328 ? 9.695 16.422 24.578 1 94.5 328 GLU A O 1
ATOM 2520 N N . ALA A 1 329 ? 10.414 17.797 22.953 1 96 329 ALA A N 1
ATOM 2521 C CA . ALA A 1 329 ? 10.812 16.75 22.031 1 96 329 ALA A CA 1
ATOM 2522 C C . ALA A 1 329 ? 12.07 17.125 21.266 1 96 329 ALA A C 1
ATOM 2524 O O . ALA A 1 329 ? 12.328 18.312 21.031 1 96 329 ALA A O 1
ATOM 2525 N N . LYS A 1 330 ? 12.875 16.125 20.969 1 96.94 330 LYS A N 1
ATOM 2526 C CA . LYS A 1 330 ? 14.062 16.391 20.156 1 96.94 330 LYS A CA 1
ATOM 2527 C C . LYS A 1 330 ? 13.688 16.891 18.766 1 96.94 330 LYS A C 1
ATOM 2529 O O . LYS A 1 330 ? 12.773 16.359 18.141 1 96.94 330 LYS A O 1
ATOM 2534 N N . ARG A 1 331 ? 14.375 17.906 18.297 1 96.75 331 ARG A N 1
ATOM 2535 C CA . ARG A 1 331 ? 14.086 18.5 16.984 1 96.75 331 ARG A CA 1
ATOM 2536 C C . ARG A 1 331 ? 14.516 17.578 15.859 1 96.75 331 ARG A C 1
ATOM 2538 O O . ARG A 1 331 ? 13.922 17.594 14.773 1 96.75 331 ARG A O 1
ATOM 2545 N N . GLN A 1 332 ? 15.578 16.859 16.125 1 97.31 332 GLN A N 1
ATOM 2546 C CA . GLN A 1 332 ? 16.094 15.938 15.125 1 97.31 332 GLN A CA 1
ATOM 2547 C C . GLN A 1 332 ? 16.422 14.578 15.75 1 97.31 332 GLN A C 1
ATOM 2549 O O . GLN A 1 332 ? 17.125 14.508 16.766 1 97.31 332 GLN A O 1
ATOM 2554 N N . ILE A 1 333 ? 15.875 13.562 15.211 1 97.75 333 ILE A N 1
ATOM 2555 C CA . ILE A 1 333 ? 16.156 12.188 15.602 1 97.75 333 ILE A CA 1
ATOM 2556 C C . ILE A 1 333 ? 16.625 11.391 14.383 1 97.75 333 ILE A C 1
ATOM 2558 O O . ILE A 1 333 ? 15.977 11.43 13.328 1 97.75 333 ILE A O 1
ATOM 2562 N N . LEU A 1 334 ? 17.734 10.797 14.461 1 96.88 334 LEU A N 1
ATOM 2563 C CA . LEU A 1 334 ? 18.25 9.914 13.422 1 96.88 334 LEU A CA 1
ATOM 2564 C C . LEU A 1 334 ? 18.078 8.453 13.812 1 96.88 334 LEU A C 1
ATOM 2566 O O . LEU A 1 334 ? 18.609 8 14.828 1 96.88 334 LEU A O 1
ATOM 2570 N N . VAL A 1 335 ? 17.297 7.723 12.992 1 96.25 335 VAL A N 1
ATOM 2571 C CA . VAL A 1 335 ? 17.016 6.32 13.273 1 96.25 335 VAL A CA 1
ATOM 2572 C C . VAL A 1 335 ? 17.984 5.426 12.508 1 96.25 335 VAL A C 1
ATOM 2574 O O . VAL A 1 335 ? 18.094 5.52 11.281 1 96.25 335 VAL A O 1
ATOM 2577 N N . LYS A 1 336 ? 18.609 4.559 13.172 1 96.19 336 LYS A N 1
ATOM 2578 C CA . LYS A 1 336 ? 19.547 3.629 12.555 1 96.19 336 LYS A CA 1
ATOM 2579 C C . LYS A 1 336 ? 18.828 2.428 11.953 1 96.19 336 LYS A C 1
ATOM 2581 O O . LYS A 1 336 ? 17.859 1.931 12.539 1 96.19 336 LYS A O 1
ATOM 2586 N N . PRO A 1 337 ? 19.328 1.996 10.75 1 97.06 337 PRO A N 1
ATOM 2587 C CA . PRO A 1 337 ? 18.766 0.743 10.242 1 97.06 337 PRO A CA 1
ATOM 2588 C C . PRO A 1 337 ? 18.922 -0.415 11.227 1 97.06 337 PRO A C 1
ATOM 2590 O O . PRO A 1 337 ? 19.859 -0.425 12.023 1 97.06 337 PRO A O 1
ATOM 2593 N N . SER A 1 338 ? 17.984 -1.325 11.203 1 95.94 338 SER A N 1
ATOM 2594 C CA . SER A 1 338 ? 18 -2.426 12.164 1 95.94 338 SER A CA 1
ATOM 2595 C C . SER A 1 338 ? 18.938 -3.533 11.719 1 95.94 338 SER A C 1
ATOM 2597 O O . SER A 1 338 ? 19.312 -4.398 12.523 1 95.94 338 SER A O 1
ATOM 2599 N N . GLY A 1 339 ? 19.281 -3.559 10.406 1 97.81 339 GLY A N 1
ATOM 2600 C CA . GLY A 1 339 ? 20.219 -4.551 9.922 1 97.81 339 GLY A CA 1
ATOM 2601 C C . GLY A 1 339 ? 20.078 -4.832 8.438 1 97.81 339 GLY A C 1
ATOM 2602 O O . GLY A 1 339 ? 19.234 -4.238 7.766 1 97.81 339 GLY A O 1
ATOM 2603 N N . LEU A 1 340 ? 21 -5.672 8.023 1 98.5 340 LEU A N 1
ATOM 2604 C CA . LEU A 1 340 ? 20.969 -6.145 6.645 1 98.5 340 LEU A CA 1
ATOM 2605 C C . LEU A 1 340 ? 20.375 -7.547 6.566 1 98.5 340 LEU A C 1
ATOM 2607 O O . LEU A 1 340 ? 20.844 -8.469 7.227 1 98.5 340 LEU A O 1
ATOM 2611 N N . MET A 1 341 ? 19.297 -7.699 5.812 1 98.62 341 MET A N 1
ATOM 2612 C CA . MET A 1 341 ? 18.703 -9.016 5.566 1 98.62 341 MET A CA 1
ATOM 2613 C C . MET A 1 341 ? 19.281 -9.633 4.297 1 98.62 341 MET A C 1
ATOM 2615 O O . MET A 1 341 ? 18.812 -9.344 3.191 1 98.62 341 MET A O 1
ATOM 2619 N N . VAL A 1 342 ? 20.203 -10.508 4.492 1 98.56 342 VAL A N 1
ATOM 2620 C CA . VAL A 1 342 ? 20.891 -11.125 3.365 1 98.56 342 VAL A CA 1
ATOM 2621 C C . VAL A 1 342 ? 20.047 -12.281 2.818 1 98.56 342 VAL A C 1
ATOM 2623 O O . VAL A 1 342 ? 19.625 -13.156 3.572 1 98.56 342 VAL A O 1
ATOM 2626 N N . ARG A 1 343 ? 19.797 -12.227 1.478 1 98.12 343 ARG A N 1
ATOM 2627 C CA . ARG A 1 343 ? 19.016 -13.266 0.814 1 98.12 343 ARG A CA 1
ATOM 2628 C C . ARG A 1 343 ? 19.703 -13.727 -0.468 1 98.12 343 ARG A C 1
ATOM 2630 O O . ARG A 1 343 ? 20.906 -13.555 -0.631 1 98.12 343 ARG A O 1
ATOM 2637 N N . LYS A 1 344 ? 18.969 -14.328 -1.384 1 97.62 344 LYS A N 1
ATOM 2638 C CA . LYS A 1 344 ? 19.562 -15.078 -2.488 1 97.62 344 LYS A CA 1
ATOM 2639 C C . LYS A 1 344 ? 20.062 -14.148 -3.59 1 97.62 344 LYS A C 1
ATOM 2641 O O . LYS A 1 344 ? 20.859 -14.547 -4.438 1 97.62 344 LYS A O 1
ATOM 2646 N N . SER A 1 345 ? 19.656 -12.875 -3.6 1 98.56 345 SER A N 1
ATOM 2647 C CA . SER A 1 345 ? 19.969 -11.977 -4.703 1 98.56 345 SER A CA 1
ATOM 2648 C C . SER A 1 345 ? 21.406 -11.492 -4.641 1 98.56 345 SER A C 1
ATOM 2650 O O . SER A 1 345 ? 21.906 -10.852 -5.57 1 98.56 345 SER A O 1
ATOM 2652 N N . SER A 1 346 ? 22.094 -11.758 -3.512 1 98.19 346 SER A N 1
ATOM 2653 C CA . SER A 1 346 ? 23.453 -11.234 -3.412 1 98.19 346 SER A CA 1
ATOM 2654 C C . SER A 1 346 ? 24.344 -12.164 -2.594 1 98.19 346 SER A C 1
ATOM 2656 O O . SER A 1 346 ? 25.484 -11.82 -2.277 1 98.19 346 SER A O 1
ATOM 2658 N N . ASN A 1 347 ? 23.844 -13.281 -2.182 1 92.06 347 ASN A N 1
ATOM 2659 C CA . ASN A 1 347 ? 24.578 -14.18 -1.301 1 92.06 347 ASN A CA 1
ATOM 2660 C C . ASN A 1 347 ? 25.453 -15.148 -2.092 1 92.06 347 ASN A C 1
ATOM 2662 O O . ASN A 1 347 ? 25.219 -16.359 -2.08 1 92.06 347 ASN A O 1
ATOM 2666 N N . ILE A 1 348 ? 26.453 -14.602 -2.744 1 90.88 348 ILE A N 1
ATOM 2667 C CA . ILE A 1 348 ? 27.422 -15.375 -3.516 1 90.88 348 ILE A CA 1
ATOM 2668 C C . ILE A 1 348 ? 28.797 -14.742 -3.396 1 90.88 348 ILE A C 1
ATOM 2670 O O . ILE A 1 348 ? 28.922 -13.516 -3.301 1 90.88 348 ILE A O 1
ATOM 2674 N N . ARG A 1 349 ? 29.797 -15.617 -3.312 1 90 349 ARG A N 1
ATOM 2675 C CA . ARG A 1 349 ? 31.172 -15.117 -3.311 1 90 349 ARG A CA 1
ATOM 2676 C C . ARG A 1 349 ? 31.766 -15.133 -4.715 1 90 349 ARG A C 1
ATOM 2678 O O . ARG A 1 349 ? 31.656 -16.141 -5.426 1 90 349 ARG A O 1
ATOM 2685 N N . ARG A 1 350 ? 32.281 -13.945 -5.129 1 86.06 350 ARG A N 1
ATOM 2686 C CA . ARG A 1 350 ? 32.906 -13.836 -6.438 1 86.06 350 ARG A CA 1
ATOM 2687 C C . ARG A 1 350 ? 34.438 -13.961 -6.32 1 86.06 350 ARG A C 1
ATOM 2689 O O . ARG A 1 350 ? 35.031 -13.57 -5.309 1 86.06 350 ARG A O 1
ATOM 2696 N N . MET B 1 1 ? 2.33 45.906 22.938 1 27.14 1 MET B N 1
ATOM 2697 C CA . MET B 1 1 ? 2.031 45.562 21.547 1 27.14 1 MET B CA 1
ATOM 2698 C C . MET B 1 1 ? 0.712 44.812 21.438 1 27.14 1 MET B C 1
ATOM 2700 O O . MET B 1 1 ? 0.434 43.906 22.234 1 27.14 1 MET B O 1
ATOM 2704 N N . PRO B 1 2 ? -0.411 45.344 20.859 1 32 2 PRO B N 1
ATOM 2705 C CA . PRO B 1 2 ? -1.74 44.75 20.891 1 32 2 PRO B CA 1
ATOM 2706 C C . PRO B 1 2 ? -1.726 43.281 20.469 1 32 2 PRO B C 1
ATOM 2708 O O . PRO B 1 2 ? -0.946 42.875 19.594 1 32 2 PRO B O 1
ATOM 2711 N N . THR B 1 3 ? -1.937 42.375 21.375 1 35.53 3 THR B N 1
ATOM 2712 C CA . THR B 1 3 ? -2.113 40.938 21.188 1 35.53 3 THR B CA 1
ATOM 2713 C C . THR B 1 3 ? -2.908 40.656 19.922 1 35.53 3 THR B C 1
ATOM 2715 O O . THR B 1 3 ? -3.941 41.281 19.672 1 35.53 3 THR B O 1
ATOM 2718 N N . ASP B 1 4 ? -2.301 40.344 18.844 1 41 4 ASP B N 1
ATOM 2719 C CA . ASP B 1 4 ? -2.871 39.969 17.547 1 41 4 ASP B CA 1
ATOM 2720 C C . ASP B 1 4 ? -4.117 39.094 17.719 1 41 4 ASP B C 1
ATOM 2722 O O . ASP B 1 4 ? -4.02 37.875 17.859 1 41 4 ASP B O 1
ATOM 2726 N N . LYS B 1 5 ? -5.137 39.531 18.422 1 47.72 5 LYS B N 1
ATOM 2727 C CA . LYS B 1 5 ? -6.453 38.938 18.641 1 47.72 5 LYS B CA 1
ATOM 2728 C C . LYS B 1 5 ? -7.066 38.469 17.312 1 47.72 5 LYS B C 1
ATOM 2730 O O . LYS B 1 5 ? -7.215 39.281 16.391 1 47.72 5 LYS B O 1
ATOM 2735 N N . LYS B 1 6 ? -7 37.219 17.016 1 54.16 6 LYS B N 1
ATOM 2736 C CA . LYS B 1 6 ? -7.68 36.656 15.852 1 54.16 6 LYS B CA 1
ATOM 2737 C C . LYS B 1 6 ? -9.133 37.125 15.797 1 54.16 6 LYS B C 1
ATOM 2739 O O . LYS B 1 6 ? -9.883 36.938 16.766 1 54.16 6 LYS B O 1
ATOM 2744 N N . ILE B 1 7 ? -9.523 37.938 14.906 1 65.44 7 ILE B N 1
ATOM 2745 C CA . ILE B 1 7 ? -10.852 38.531 14.68 1 65.44 7 ILE B CA 1
ATOM 2746 C C . ILE B 1 7 ? -11.859 37.406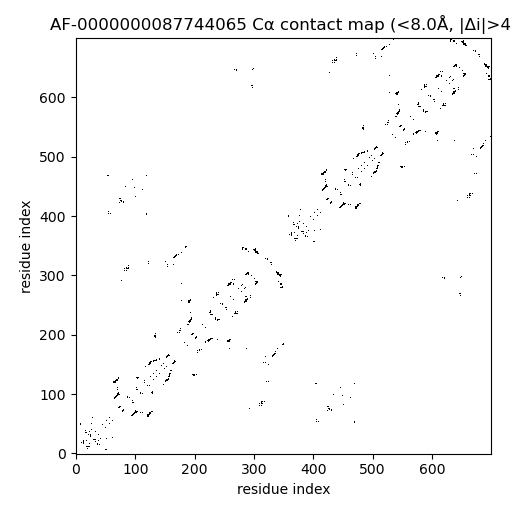 14.422 1 65.44 7 ILE B C 1
ATOM 2748 O O . ILE B 1 7 ? -11.555 36.438 13.719 1 65.44 7 ILE B O 1
ATOM 2752 N N . THR B 1 8 ? -12.891 37.25 15.227 1 67.88 8 THR B N 1
ATOM 2753 C CA . THR B 1 8 ? -13.961 36.281 15.125 1 67.88 8 THR B CA 1
ATOM 2754 C C . THR B 1 8 ? -15.125 36.812 14.305 1 67.88 8 THR B C 1
ATOM 2756 O O . THR B 1 8 ? -15.148 38 13.961 1 67.88 8 THR B O 1
ATOM 2759 N N . ILE B 1 9 ? -15.969 35.844 13.992 1 74.25 9 ILE B N 1
ATOM 2760 C CA . ILE B 1 9 ? -17.188 36.219 13.289 1 74.25 9 ILE B CA 1
ATOM 2761 C C . ILE B 1 9 ? -17.953 37.25 14.117 1 74.25 9 ILE B C 1
ATOM 2763 O O . ILE B 1 9 ? -18.609 38.156 13.562 1 74.25 9 ILE B O 1
ATOM 2767 N N . TYR B 1 10 ? -17.828 37.188 15.398 1 75.12 10 TYR B N 1
ATOM 2768 C CA . TYR B 1 10 ? -18.531 38.094 16.297 1 75.12 10 TYR B CA 1
ATOM 2769 C C . TYR B 1 10 ? -17.953 39.5 16.234 1 75.12 10 TYR B C 1
ATOM 2771 O O . TYR B 1 10 ? -18.688 40.5 16.234 1 75.12 10 TYR B O 1
ATOM 2779 N N . GLU B 1 11 ? -16.641 39.469 16.109 1 77.94 11 GLU B N 1
ATOM 2780 C CA . GLU B 1 11 ? -16 40.781 16.016 1 77.94 11 GLU B CA 1
ATOM 2781 C C . GLU B 1 11 ? -16.297 41.469 14.68 1 77.94 11 GLU B C 1
ATOM 2783 O O . GLU B 1 11 ? -16.516 42.688 14.625 1 77.94 11 GLU B O 1
ATOM 2788 N N . ILE B 1 12 ? -16.312 40.594 13.703 1 80.38 12 ILE B N 1
ATOM 2789 C CA . ILE B 1 12 ? -16.672 41.094 12.383 1 80.38 12 ILE B CA 1
ATOM 2790 C C . ILE B 1 12 ? -18.109 41.594 12.398 1 80.38 12 ILE B C 1
ATOM 2792 O O . ILE B 1 12 ? -18.422 42.688 11.867 1 80.38 12 ILE B O 1
ATOM 2796 N N . ALA B 1 13 ? -18.906 40.844 13.008 1 83.12 13 ALA B N 1
ATOM 2797 C CA . ALA B 1 13 ? -20.312 41.219 13.117 1 83.12 13 ALA B CA 1
ATOM 2798 C C . ALA B 1 13 ? -20.484 42.531 13.859 1 83.12 13 ALA B C 1
ATOM 2800 O O . ALA B 1 13 ? -21.219 43.438 13.414 1 83.12 13 ALA B O 1
ATOM 2801 N N . LYS B 1 14 ? -19.812 42.625 14.891 1 82.94 14 LYS B N 1
ATOM 2802 C CA . LYS B 1 14 ? -19.859 43.844 15.711 1 82.94 14 LYS B CA 1
ATOM 2803 C C . LYS B 1 14 ? -19.375 45.062 14.93 1 82.94 14 LYS B C 1
ATOM 2805 O O . LYS B 1 14 ? -20.016 46.094 14.945 1 82.94 14 LYS B O 1
ATOM 2810 N N . GLU B 1 15 ? -18.281 44.812 14.281 1 84.56 15 GLU B N 1
ATOM 2811 C CA . GLU B 1 15 ? -17.703 45.906 13.539 1 84.56 15 GLU B CA 1
ATOM 2812 C C . GLU B 1 15 ? -18.547 46.281 12.328 1 84.56 15 GLU B C 1
ATOM 2814 O O . GLU B 1 15 ? -18.641 47.438 11.945 1 84.56 15 GLU B O 1
ATOM 2819 N N . ALA B 1 16 ? -19.141 45.312 11.758 1 83.81 16 ALA B N 1
ATOM 2820 C CA . ALA B 1 16 ? -19.984 45.5 10.586 1 83.81 16 ALA B CA 1
ATOM 2821 C C . ALA B 1 16 ? -21.375 46 10.984 1 83.81 16 ALA B C 1
ATOM 2823 O O . ALA B 1 16 ? -22.156 46.438 10.133 1 83.81 16 ALA B O 1
ATOM 2824 N N . GLY B 1 17 ? -21.719 45.906 12.305 1 85.44 17 GLY B N 1
ATOM 2825 C CA . GLY B 1 17 ? -23.031 46.312 12.789 1 85.44 17 GLY B CA 1
ATOM 2826 C C . GLY B 1 17 ? -24.125 45.344 12.383 1 85.44 17 GLY B C 1
ATOM 2827 O O . GLY B 1 17 ? -25.25 45.75 12.094 1 85.44 17 GLY B O 1
ATOM 2828 N N . VAL B 1 18 ? -23.703 44.125 12.133 1 84.19 18 VAL B N 1
ATOM 2829 C CA . VAL B 1 18 ? -24.672 43.094 11.758 1 84.19 18 VAL B CA 1
ATOM 2830 C C . VAL B 1 18 ? -24.609 41.938 12.766 1 84.19 18 VAL B C 1
ATOM 2832 O O . VAL B 1 18 ? -23.75 41.938 13.648 1 84.19 18 VAL B O 1
ATOM 2835 N N . SER B 1 19 ? -25.594 41.156 12.703 1 80.06 19 SER B N 1
ATOM 2836 C CA . SER B 1 19 ? -25.562 39.969 13.539 1 80.06 19 SER B CA 1
ATOM 2837 C C . SER B 1 19 ? -24.5 38.969 13.055 1 80.06 19 SER B C 1
ATOM 2839 O O . SER B 1 19 ? -24.125 38.969 11.883 1 80.06 19 SER B O 1
ATOM 2841 N N . PRO B 1 20 ? -24 38.094 13.961 1 75.94 20 PRO B N 1
ATOM 2842 C CA . PRO B 1 20 ? -23.078 37.031 13.516 1 75.94 20 PRO B CA 1
ATOM 2843 C C . PRO B 1 20 ? -23.703 36.125 12.438 1 75.94 20 PRO B C 1
ATOM 2845 O O . PRO B 1 20 ? -23 35.688 11.531 1 75.94 20 PRO B O 1
ATOM 2848 N N . ALA B 1 21 ? -25.031 36.062 12.43 1 72 21 ALA B N 1
ATOM 2849 C CA . ALA B 1 21 ? -25.734 35.281 11.414 1 72 21 ALA B CA 1
ATOM 2850 C C . ALA B 1 21 ? -25.641 35.969 10.047 1 72 21 ALA B C 1
ATOM 2852 O O . ALA B 1 21 ? -25.516 35.281 9.023 1 72 21 ALA B O 1
ATOM 2853 N N . THR B 1 22 ? -25.688 37.219 10.062 1 76.88 22 THR B N 1
ATOM 2854 C CA . THR B 1 22 ? -25.578 38 8.82 1 76.88 22 THR B CA 1
ATOM 2855 C C . THR B 1 22 ? -24.188 37.875 8.227 1 76.88 22 THR B C 1
ATOM 2857 O O . THR B 1 22 ? -24.031 37.688 7.012 1 76.88 22 THR B O 1
ATOM 2860 N N . VAL B 1 23 ? -23.141 37.812 9.102 1 76.94 23 VAL B N 1
ATOM 2861 C CA . VAL B 1 23 ? -21.781 37.625 8.633 1 76.94 23 VAL B CA 1
ATOM 2862 C C . VAL B 1 23 ? -21.625 36.219 8.023 1 76.94 23 VAL B C 1
ATOM 2864 O O . VAL B 1 23 ? -21.047 36.062 6.949 1 76.94 23 VAL B O 1
ATOM 2867 N N . SER B 1 24 ? -22.203 35.312 8.633 1 71.12 24 SER B N 1
ATOM 2868 C CA . SER B 1 24 ? -22.188 33.938 8.141 1 71.12 24 SER B CA 1
ATOM 2869 C C . SER B 1 24 ? -22.875 33.812 6.785 1 71.12 24 SER B C 1
ATOM 2871 O O . SER B 1 24 ? -22.359 33.156 5.879 1 71.12 24 SER B O 1
ATOM 2873 N N . ARG B 1 25 ? -23.984 34.562 6.676 1 70.25 25 ARG B N 1
ATOM 2874 C CA . ARG B 1 25 ? -24.734 34.562 5.422 1 70.25 25 ARG B CA 1
ATOM 2875 C C . ARG B 1 25 ? -23.922 35.188 4.297 1 70.25 25 ARG B C 1
ATOM 2877 O O . ARG B 1 25 ? -23.969 34.719 3.156 1 70.25 25 ARG B O 1
ATOM 2884 N N . VAL B 1 26 ? -23.234 36.188 4.629 1 73.69 26 VAL B N 1
ATOM 2885 C CA . VAL B 1 26 ? -22.406 36.844 3.641 1 73.69 26 VAL B CA 1
ATOM 2886 C C . VAL B 1 26 ? -21.25 35.938 3.223 1 73.69 26 VAL B C 1
ATOM 2888 O O . VAL B 1 26 ? -20.922 35.844 2.035 1 73.69 26 VAL B O 1
ATOM 2891 N N . LEU B 1 27 ? -20.719 35.219 4.18 1 70.19 27 LEU B N 1
ATOM 2892 C CA . LEU B 1 27 ? -19.562 34.375 3.945 1 70.19 27 LEU B CA 1
ATOM 2893 C C . LEU B 1 27 ? -19.953 33.125 3.135 1 70.19 27 LEU B C 1
ATOM 2895 O O . LEU B 1 27 ? -19.141 32.625 2.354 1 70.19 27 LEU B O 1
ATOM 2899 N N . THR B 1 28 ? -21.266 32.75 3.273 1 62.53 28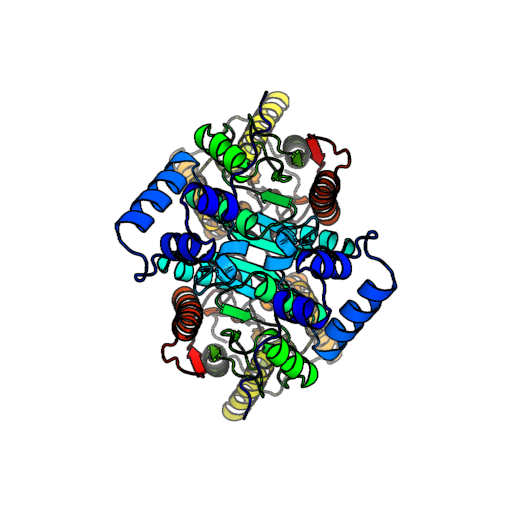 THR B N 1
ATOM 2900 C CA . THR B 1 28 ? -21.734 31.547 2.596 1 62.53 28 THR B CA 1
ATOM 2901 C C . THR B 1 28 ? -22.453 31.906 1.303 1 62.53 28 THR B C 1
ATOM 2903 O O . THR B 1 28 ? -23 31.031 0.629 1 62.53 28 THR B O 1
ATOM 2906 N N . GLY B 1 29 ? -22.422 33.062 1.009 1 62.5 29 GLY B N 1
ATOM 2907 C CA . GLY B 1 29 ? -23.016 33.531 -0.228 1 62.5 29 GLY B CA 1
ATOM 2908 C C . GLY B 1 29 ? -24.531 33.531 -0.203 1 62.5 29 GLY B C 1
ATOM 2909 O O . GLY B 1 29 ? -25.172 33.5 -1.255 1 62.5 29 GLY B O 1
ATOM 2910 N N . ASN B 1 30 ? -25.031 33.5 0.889 1 54.06 30 ASN B N 1
ATOM 2911 C CA . ASN B 1 30 ? -26.484 33.5 0.986 1 54.06 30 ASN B CA 1
ATOM 2912 C C . ASN B 1 30 ? -27.078 34.844 0.668 1 54.06 30 ASN B C 1
ATOM 2914 O O . ASN B 1 30 ? -26.578 35.875 1.133 1 54.06 30 ASN B O 1
ATOM 2918 N N . ALA B 1 31 ? -28.016 34.906 -0.264 1 57.78 31 ALA B N 1
ATOM 2919 C CA . ALA B 1 31 ? -28.625 36 -1.011 1 57.78 31 ALA B CA 1
ATOM 2920 C C . ALA B 1 31 ? -29.406 36.938 -0.085 1 57.78 31 ALA B C 1
ATOM 2922 O O . ALA B 1 31 ? -29.766 38.062 -0.468 1 57.78 31 ALA B O 1
ATOM 2923 N N . ASN B 1 32 ? -29.688 36.594 1.046 1 66.88 32 ASN B N 1
ATOM 2924 C CA . ASN B 1 32 ? -30.672 37.406 1.764 1 66.88 32 ASN B CA 1
ATOM 2925 C C . ASN B 1 32 ? -30 38.5 2.604 1 66.88 32 ASN B C 1
ATOM 2927 O O . ASN B 1 32 ? -30.484 38.844 3.68 1 66.88 32 ASN B O 1
ATOM 2931 N N . VAL B 1 33 ? -28.922 38.938 2.135 1 71.94 33 VAL B N 1
ATOM 2932 C CA . VAL B 1 33 ? -28.281 40 2.869 1 71.94 33 VAL B CA 1
ATOM 2933 C C . VAL B 1 33 ? -28.266 41.281 2.01 1 71.94 33 VAL B C 1
ATOM 2935 O O . VAL B 1 33 ? -27.953 41.219 0.818 1 71.94 33 VAL B O 1
ATOM 2938 N N . LYS B 1 34 ? -28.766 42.438 2.477 1 81 34 LYS B N 1
ATOM 2939 C CA . LYS B 1 34 ? -28.75 43.719 1.744 1 81 34 LYS B CA 1
ATOM 2940 C C . LYS B 1 34 ? -27.359 44.062 1.244 1 81 34 LYS B C 1
ATOM 2942 O O . LYS B 1 34 ? -26.375 43.812 1.941 1 81 34 LYS B O 1
ATOM 2947 N N . GLN B 1 35 ? -27.328 44.531 0.122 1 78.69 35 GLN B N 1
ATOM 2948 C CA . GLN B 1 35 ? -26.078 44.781 -0.593 1 78.69 35 GLN B CA 1
ATOM 2949 C C . GLN B 1 35 ? -25.125 45.625 0.243 1 78.69 35 GLN B C 1
ATOM 2951 O O . GLN B 1 35 ? -23.922 45.344 0.284 1 78.69 35 GLN B O 1
ATOM 2956 N N . GLU B 1 36 ? -25.578 46.656 0.916 1 79.81 36 GLU B N 1
ATOM 2957 C CA . GLU B 1 36 ? -24.75 47.562 1.704 1 79.81 36 GLU B CA 1
ATOM 2958 C C . GLU B 1 36 ? -24.062 46.812 2.85 1 79.81 36 GLU B C 1
ATOM 2960 O O . GLU B 1 36 ? -22.875 47 3.1 1 79.81 36 GLU B O 1
ATOM 2965 N N . LYS B 1 37 ? -24.75 45.875 3.504 1 81.31 37 LYS B N 1
ATOM 2966 C CA . LYS B 1 37 ? -24.219 45.094 4.617 1 81.31 37 LYS B CA 1
ATOM 2967 C C . LYS B 1 37 ? -23.25 44.031 4.133 1 81.31 37 LYS B C 1
ATOM 2969 O O . LYS B 1 37 ? -22.219 43.781 4.773 1 81.31 37 LYS B O 1
ATOM 2974 N N . LYS B 1 38 ? -23.547 43.5 3.035 1 81.44 38 LYS B N 1
ATOM 2975 C CA . LYS B 1 38 ? -22.688 42.531 2.406 1 81.44 38 LYS B CA 1
ATOM 2976 C C . LYS B 1 38 ? -21.312 43.094 2.102 1 81.44 38 LYS B C 1
ATOM 2978 O O . LYS B 1 38 ? -20.281 42.5 2.396 1 81.44 38 LYS B O 1
ATOM 2983 N N . GLU B 1 39 ? -21.391 44.25 1.523 1 81.56 39 GLU B N 1
ATOM 2984 C CA . GLU B 1 39 ? -20.141 44.906 1.145 1 81.56 39 GLU B CA 1
ATOM 2985 C C . GLU B 1 39 ? -19.297 45.219 2.371 1 81.56 39 GLU B C 1
ATOM 2987 O O . GLU B 1 39 ? -18.078 45.031 2.363 1 81.56 39 GLU B O 1
ATOM 2992 N N . LYS B 1 40 ? -19.906 45.719 3.357 1 82 40 LYS B N 1
ATOM 2993 C CA . LYS B 1 40 ? -19.203 46.062 4.59 1 82 40 LYS B CA 1
ATOM 2994 C C . LYS B 1 40 ? -18.578 44.812 5.219 1 82 40 LYS B C 1
ATOM 2996 O O . LYS B 1 40 ? -17.422 44.844 5.66 1 82 40 LYS B O 1
ATOM 3001 N N . VAL B 1 41 ? -19.328 43.75 5.23 1 82.88 41 VAL B N 1
ATOM 3002 C CA . VAL B 1 41 ? -18.844 42.5 5.785 1 82.88 41 VAL B CA 1
ATOM 3003 C C . VAL B 1 41 ? -17.672 41.969 4.945 1 82.88 41 VAL B C 1
ATOM 3005 O O . VAL B 1 41 ? -16.641 41.562 5.484 1 82.88 41 VAL B O 1
ATOM 3008 N N . LEU B 1 42 ? -17.875 42.062 3.684 1 81.06 42 LEU B N 1
ATOM 3009 C CA . LEU B 1 42 ? -16.828 41.594 2.783 1 81.06 42 LEU B CA 1
ATOM 3010 C C . LEU B 1 42 ? -15.562 42.406 2.92 1 81.06 42 LEU B C 1
ATOM 3012 O O . LEU B 1 42 ? -14.453 41.875 2.855 1 81.06 42 LEU B O 1
ATOM 3016 N N . GLU B 1 43 ? -15.695 43.656 3.082 1 80.56 43 GLU B N 1
ATOM 3017 C CA . GLU B 1 43 ? -14.562 44.562 3.303 1 80.56 43 GLU B CA 1
ATOM 3018 C C . GLU B 1 43 ? -13.805 44.188 4.574 1 80.56 43 GLU B C 1
ATOM 3020 O O . GLU B 1 43 ? -12.578 44.219 4.594 1 80.56 43 GLU B O 1
ATOM 3025 N N . LEU B 1 44 ? -14.5 43.844 5.566 1 80.69 44 LEU B N 1
ATOM 3026 C CA . LEU B 1 44 ? -13.883 43.469 6.84 1 80.69 44 LEU B CA 1
ATOM 3027 C C . LEU B 1 44 ? -13.227 42.094 6.766 1 80.69 44 LEU B C 1
ATOM 3029 O O . LEU B 1 44 ? -12.148 41.906 7.336 1 80.69 44 LEU B O 1
ATOM 3033 N N . ILE B 1 45 ? -13.891 41.281 6.031 1 75.19 45 ILE B N 1
ATOM 3034 C CA . ILE B 1 45 ? -13.328 39.938 5.801 1 75.19 45 ILE B CA 1
ATOM 3035 C C . ILE B 1 45 ? -11.984 40.062 5.078 1 75.19 45 ILE B C 1
ATOM 3037 O O . ILE B 1 45 ? -11.008 39.438 5.449 1 75.19 45 ILE B O 1
ATOM 3041 N N . LYS B 1 46 ? -11.961 40.906 4.184 1 73.44 46 LYS B N 1
ATOM 3042 C CA . LYS B 1 46 ? -10.734 41.188 3.443 1 73.44 46 LYS B CA 1
ATOM 3043 C C . LYS B 1 46 ? -9.719 41.906 4.32 1 73.44 46 LYS B C 1
ATOM 3045 O O . LYS B 1 46 ? -8.531 41.594 4.316 1 73.44 46 LYS B O 1
ATOM 3050 N N . LYS B 1 47 ? -10.203 42.938 5.023 1 75.25 47 LYS B N 1
ATOM 3051 C CA . LYS B 1 47 ? -9.359 43.75 5.891 1 75.25 47 LYS B CA 1
ATOM 3052 C C . LYS B 1 47 ? -8.641 42.875 6.93 1 75.25 47 LYS B C 1
ATOM 3054 O O . LYS B 1 47 ? -7.453 43.094 7.188 1 75.25 47 LYS B O 1
ATOM 3059 N N . TYR B 1 48 ? -9.414 41.906 7.391 1 71.81 48 TYR B N 1
ATOM 3060 C CA . TYR B 1 48 ? -8.836 41.125 8.477 1 71.81 48 TYR B CA 1
ATOM 3061 C C . TYR B 1 48 ? -8.383 39.75 7.984 1 71.81 48 TYR B C 1
ATOM 3063 O O . TYR B 1 48 ? -7.93 38.906 8.773 1 71.81 48 TYR B O 1
ATOM 3071 N N . ASN B 1 49 ? -8.492 39.594 6.684 1 67 49 ASN B N 1
ATOM 3072 C CA . ASN B 1 49 ? -8.211 38.281 6.098 1 67 49 ASN B CA 1
ATOM 3073 C C . ASN B 1 49 ? -8.883 37.156 6.879 1 67 49 ASN B C 1
ATOM 3075 O O . ASN B 1 49 ? -8.242 36.188 7.234 1 67 49 ASN B O 1
ATOM 3079 N N . PHE B 1 50 ? -10.133 37.562 7.227 1 63 50 PHE B N 1
ATOM 3080 C CA . PHE B 1 50 ? -10.906 36.656 8.055 1 63 50 PHE B CA 1
ATOM 3081 C C . PHE B 1 50 ? -11.336 35.406 7.262 1 63 50 PHE B C 1
ATOM 3083 O O . PHE B 1 50 ? -11.883 35.531 6.168 1 63 50 PHE B O 1
ATOM 3090 N N . LYS B 1 51 ? -10.906 34.281 7.625 1 55.72 51 LYS B N 1
ATOM 3091 C CA . LYS B 1 51 ? -11.391 33.031 7.105 1 55.72 51 LYS B CA 1
ATOM 3092 C C . LYS B 1 51 ? -12.203 32.281 8.164 1 55.72 51 LYS B C 1
ATOM 3094 O O . LYS B 1 51 ? -11.727 32.062 9.273 1 55.72 51 LYS B O 1
ATOM 3099 N N . PRO B 1 52 ? -13.57 32.219 7.945 1 50.22 52 PRO B N 1
ATOM 3100 C CA . PRO B 1 52 ? -14.359 31.469 8.93 1 50.22 52 PRO B CA 1
ATOM 3101 C C . PRO B 1 52 ? -13.75 30.109 9.25 1 50.22 52 PRO B C 1
ATOM 3103 O O . PRO B 1 52 ? -13.133 29.484 8.375 1 50.22 52 PRO B O 1
ATOM 3106 N N . SER B 1 53 ? -13.531 29.891 10.516 1 47.22 53 SER B N 1
ATOM 3107 C CA . SER B 1 53 ? -13.023 28.562 10.867 1 47.22 53 SER B CA 1
ATOM 3108 C C . SER B 1 53 ? -13.875 27.469 10.242 1 47.22 53 SER B C 1
ATOM 3110 O O . SER B 1 53 ? -15.062 27.656 9.984 1 47.22 53 SER B O 1
ATOM 3112 N N . ALA B 1 54 ? -13.336 26.5 9.586 1 43.69 54 ALA B N 1
ATOM 3113 C CA . ALA B 1 54 ? -14.062 25.391 8.984 1 43.69 54 ALA B CA 1
ATOM 3114 C C . ALA B 1 54 ? -15.148 24.875 9.922 1 43.69 54 ALA B C 1
ATOM 3116 O O . ALA B 1 54 ? -16.234 24.5 9.477 1 43.69 54 ALA B O 1
ATOM 3117 N N . VAL B 1 55 ? -14.883 24.797 11.195 1 40.81 55 VAL B N 1
ATOM 3118 C CA . VAL B 1 55 ? -15.836 24.312 12.188 1 40.81 55 VAL B CA 1
ATOM 3119 C C . VAL B 1 55 ? -17 25.281 12.297 1 40.81 55 VAL B C 1
ATOM 3121 O O . VAL B 1 55 ? -18.156 24.875 12.406 1 40.81 55 VAL B O 1
ATOM 3124 N N . ALA B 1 56 ? -16.766 26.5 12.438 1 42 56 ALA B N 1
ATOM 3125 C CA . ALA B 1 56 ? -17.812 27.516 12.516 1 42 56 ALA B CA 1
ATOM 3126 C C . ALA B 1 56 ? -18.609 27.578 11.211 1 42 56 ALA B C 1
ATOM 3128 O O . ALA B 1 56 ? -19.812 27.859 11.219 1 42 56 ALA B O 1
ATOM 3129 N N . ARG B 1 57 ? -17.891 27.375 10.195 1 40.81 57 ARG B N 1
ATOM 3130 C CA . ARG B 1 57 ? -18.609 27.297 8.922 1 40.81 57 ARG B CA 1
ATOM 3131 C C . ARG B 1 57 ? -19.391 26 8.82 1 40.81 57 ARG B C 1
ATOM 3133 O O . ARG B 1 57 ? -20.25 25.859 7.941 1 40.81 57 ARG B O 1
ATOM 3140 N N . GLY B 1 58 ? -19.016 24.938 9.523 1 39.59 58 GLY B N 1
ATOM 3141 C CA . GLY B 1 58 ? -19.609 23.625 9.461 1 39.59 58 GLY B CA 1
ATOM 3142 C C . GLY B 1 58 ? -21.078 23.609 9.844 1 39.59 58 GLY B C 1
ATOM 3143 O O . GLY B 1 58 ? -21.719 22.562 9.82 1 39.59 58 GLY B O 1
ATOM 3144 N N . LEU B 1 59 ? -21.422 24.359 10.812 1 36.38 59 LEU B N 1
ATOM 3145 C CA . LEU B 1 59 ? -22.844 24.234 11.102 1 36.38 59 LEU B CA 1
ATOM 3146 C C . LEU B 1 59 ? -23.672 24.375 9.836 1 36.38 59 LEU B C 1
ATOM 3148 O O . LEU B 1 59 ? -24.812 23.906 9.766 1 36.38 59 LEU B O 1
ATOM 3152 N N . SER B 1 60 ? -23.516 25.547 9.18 1 37.97 60 SER B N 1
ATOM 3153 C CA . SER B 1 60 ? -24.438 25.656 8.047 1 37.97 60 SER B CA 1
ATOM 3154 C C . SER B 1 60 ? -24.062 24.688 6.938 1 37.97 60 SER B C 1
ATOM 3156 O O . SER B 1 60 ? -23.016 24.047 6.992 1 37.97 60 SER B O 1
ATOM 3158 N N . ASP B 1 61 ? -24.797 24.688 5.695 1 47.47 61 ASP B N 1
ATOM 3159 C CA . ASP B 1 61 ? -25 24.016 4.422 1 47.47 61 ASP B CA 1
ATOM 3160 C C . ASP B 1 61 ? -23.688 23.781 3.693 1 47.47 61 ASP B C 1
ATOM 3162 O O . ASP B 1 61 ? -23.672 23.516 2.49 1 47.47 61 ASP B O 1
ATOM 3166 N N . THR B 1 62 ? -22.406 24.047 4.238 1 61.84 62 THR B N 1
ATOM 3167 C CA . THR B 1 62 ? -21.281 24.078 3.312 1 61.84 62 THR B CA 1
ATOM 3168 C C . THR B 1 62 ? -20.594 22.719 3.258 1 61.84 62 THR B C 1
ATOM 3170 O O . THR B 1 62 ? -20.297 22.125 4.297 1 61.84 62 THR B O 1
ATOM 3173 N N . LYS B 1 63 ? -20.609 22.094 2.111 1 82.88 63 LYS B N 1
ATOM 3174 C CA . LYS B 1 63 ? -19.906 20.859 1.75 1 82.88 63 LYS B CA 1
ATOM 3175 C C . LYS B 1 63 ? -18.438 20.922 2.18 1 82.88 63 LYS B C 1
ATOM 3177 O O . LYS B 1 63 ? -17.766 21.922 1.968 1 82.88 63 LYS B O 1
ATOM 3182 N N . SER B 1 64 ? -18.047 19.938 2.996 1 87.06 64 SER B N 1
ATOM 3183 C CA . SER B 1 64 ? -16.641 19.828 3.361 1 87.06 64 SER B CA 1
ATOM 3184 C C . SER B 1 64 ? -15.781 19.453 2.156 1 87.06 64 SER B C 1
ATOM 3186 O O . SER B 1 64 ? -14.57 19.656 2.166 1 87.06 64 SER B O 1
ATOM 3188 N N . ARG B 1 65 ? -16.422 18.859 1.126 1 92.75 65 ARG B N 1
ATOM 3189 C CA . ARG B 1 65 ? -15.758 18.328 -0.061 1 92.75 65 ARG B CA 1
ATOM 3190 C C . ARG B 1 65 ? -14.734 17.266 0.313 1 92.75 65 ARG B C 1
ATOM 3192 O O . ARG B 1 65 ? -13.648 17.203 -0.261 1 92.75 65 ARG B O 1
ATOM 3199 N N . ILE B 1 66 ? -15.109 16.484 1.355 1 93.75 66 ILE B N 1
ATOM 3200 C CA . ILE B 1 66 ? -14.266 15.367 1.79 1 93.75 66 ILE B CA 1
ATOM 3201 C C . ILE B 1 66 ? -15.055 14.062 1.711 1 93.75 66 ILE B C 1
ATOM 3203 O O . ILE B 1 66 ? -16.203 14 2.131 1 93.75 66 ILE B O 1
ATOM 3207 N N . ILE B 1 67 ? -14.445 13.117 1.135 1 97.75 67 ILE B N 1
ATOM 3208 C CA . ILE B 1 67 ? -14.93 11.742 1.193 1 97.75 67 ILE B CA 1
ATOM 3209 C C . ILE B 1 67 ? -14.008 10.906 2.076 1 97.75 67 ILE B C 1
ATOM 3211 O O . ILE B 1 67 ? -12.797 10.852 1.846 1 97.75 67 ILE B O 1
ATOM 3215 N N . GLY B 1 68 ? -14.555 10.367 3.189 1 98.06 68 GLY B N 1
ATOM 3216 C CA . GLY B 1 68 ? -13.812 9.414 3.996 1 98.06 68 GLY B CA 1
ATOM 3217 C C . GLY B 1 68 ? -13.789 8.016 3.406 1 98.06 68 GLY B C 1
ATOM 3218 O O . GLY B 1 68 ? -14.812 7.527 2.92 1 98.06 68 GLY B O 1
ATOM 3219 N N . ILE B 1 69 ? -12.633 7.438 3.42 1 98.75 69 ILE B N 1
ATOM 3220 C CA . ILE B 1 69 ? -12.492 6.078 2.908 1 98.75 69 ILE B CA 1
ATOM 3221 C C . ILE B 1 69 ? -11.938 5.168 4.004 1 98.75 69 ILE B C 1
ATOM 3223 O O . ILE B 1 69 ? -10.883 5.453 4.582 1 98.75 69 ILE B O 1
ATOM 3227 N N . ILE B 1 70 ? -12.664 4.121 4.312 1 98.69 70 ILE B N 1
ATOM 3228 C CA . ILE B 1 70 ? -12.211 3.09 5.242 1 98.69 70 ILE B CA 1
ATOM 3229 C C . ILE B 1 70 ? -11.852 1.819 4.469 1 98.69 70 ILE B C 1
ATOM 3231 O O . ILE B 1 70 ? -12.648 1.339 3.656 1 98.69 70 ILE B O 1
ATOM 3235 N N . VAL B 1 71 ? -10.641 1.288 4.699 1 98.38 71 VAL B N 1
ATOM 3236 C CA . VAL B 1 71 ? -10.242 0.041 4.062 1 98.38 71 VAL B CA 1
ATOM 3237 C C . VAL B 1 71 ? -9.828 -0.975 5.125 1 98.38 71 VAL B C 1
ATOM 3239 O O . VAL B 1 71 ? -9.484 -0.602 6.25 1 98.38 71 VAL B O 1
ATOM 3242 N N . ALA B 1 72 ? -9.781 -2.234 4.805 1 96.62 72 ALA B N 1
ATOM 3243 C CA . ALA B 1 72 ? -9.453 -3.301 5.746 1 96.62 72 ALA B CA 1
ATOM 3244 C C . ALA B 1 72 ? -7.957 -3.326 6.047 1 96.62 72 ALA B C 1
ATOM 3246 O O . ALA B 1 72 ? -7.555 -3.502 7.199 1 96.62 72 ALA B O 1
ATOM 3247 N N . ASP B 1 73 ? -7.129 -3.197 4.98 1 95.81 73 ASP B N 1
ATOM 3248 C CA . ASP B 1 73 ? -5.68 -3.197 5.164 1 95.81 73 ASP B CA 1
ATOM 3249 C C . ASP B 1 73 ? -4.977 -2.551 3.971 1 95.81 73 ASP B C 1
ATOM 3251 O O . ASP B 1 73 ? -4.797 -3.186 2.93 1 95.81 73 ASP B O 1
ATOM 3255 N N . VAL B 1 74 ? -4.453 -1.364 4.207 1 96.69 74 VAL B N 1
ATOM 3256 C CA . VAL B 1 74 ? -3.906 -0.555 3.123 1 96.69 74 VAL B CA 1
ATOM 3257 C C . VAL B 1 74 ? -2.605 -1.178 2.621 1 96.69 74 VAL B C 1
ATOM 3259 O O . VAL B 1 74 ? -2.119 -0.831 1.542 1 96.69 74 VAL B O 1
ATOM 3262 N N . ARG B 1 75 ? -2.006 -2.209 3.318 1 94.44 75 ARG B N 1
ATOM 3263 C CA . ARG B 1 75 ? -0.785 -2.879 2.883 1 94.44 75 ARG B CA 1
ATOM 3264 C C . ARG B 1 75 ? -1.071 -3.859 1.751 1 94.44 75 ARG B C 1
ATOM 3266 O O . ARG B 1 75 ? -0.154 -4.297 1.053 1 94.44 75 ARG B O 1
ATOM 3273 N N . ASN B 1 76 ? -2.324 -4.297 1.678 1 93.69 76 ASN B N 1
ATOM 3274 C CA . ASN B 1 76 ? -2.775 -4.996 0.48 1 93.69 76 ASN B CA 1
ATOM 3275 C C . ASN B 1 76 ? -2.9 -4.047 -0.709 1 93.69 76 ASN B C 1
ATOM 3277 O O . ASN B 1 76 ? -3.717 -3.123 -0.689 1 93.69 76 ASN B O 1
ATOM 3281 N N . THR B 1 77 ? -2.115 -4.328 -1.718 1 93.62 77 THR B N 1
ATOM 3282 C CA . THR B 1 77 ? -1.983 -3.416 -2.848 1 93.62 77 THR B CA 1
ATOM 3283 C C . THR B 1 77 ? -3.336 -3.182 -3.516 1 93.62 77 THR B C 1
ATOM 3285 O O . THR B 1 77 ? -3.576 -2.115 -4.086 1 93.62 77 THR B O 1
ATOM 3288 N N . TYR B 1 78 ? -4.238 -4.156 -3.453 1 95.94 78 TYR B N 1
ATOM 3289 C CA . TYR B 1 78 ? -5.582 -3.955 -3.977 1 95.94 78 TYR B CA 1
ATOM 3290 C C . TYR B 1 78 ? -6.227 -2.717 -3.361 1 95.94 78 TYR B C 1
ATOM 3292 O O . TYR B 1 78 ? -6.785 -1.882 -4.074 1 95.94 78 TYR B O 1
ATOM 3300 N N . TYR B 1 79 ? -6.125 -2.555 -2.066 1 97.5 79 TYR B N 1
ATOM 3301 C CA . TYR B 1 79 ? -6.758 -1.438 -1.373 1 97.5 79 TYR B CA 1
ATOM 3302 C C . TYR B 1 79 ? -6.035 -0.129 -1.671 1 97.5 79 TYR B C 1
ATOM 3304 O O . TYR B 1 79 ? -6.668 0.923 -1.787 1 97.5 79 TYR B O 1
ATOM 3312 N N . ALA B 1 80 ? -4.723 -0.173 -1.753 1 97.12 80 ALA B N 1
ATOM 3313 C CA . ALA B 1 80 ? -3.967 1.028 -2.104 1 97.12 80 ALA B CA 1
ATOM 3314 C C . ALA B 1 80 ? -4.32 1.51 -3.508 1 97.12 80 ALA B C 1
ATOM 3316 O O . ALA B 1 80 ? -4.523 2.707 -3.729 1 97.12 80 ALA B O 1
ATOM 3317 N N . ASP B 1 81 ? -4.434 0.556 -4.461 1 97.06 81 ASP B N 1
ATOM 3318 C CA . ASP B 1 81 ? -4.816 0.888 -5.828 1 97.06 81 ASP B CA 1
ATOM 3319 C C . ASP B 1 81 ? -6.23 1.461 -5.883 1 97.06 81 ASP B C 1
ATOM 3321 O O . ASP B 1 81 ? -6.484 2.436 -6.59 1 97.06 81 ASP B O 1
ATOM 3325 N N . MET B 1 82 ? -7.086 0.833 -5.125 1 97.94 82 MET B N 1
ATOM 3326 C CA . MET B 1 82 ? -8.469 1.311 -5.074 1 97.94 82 MET B CA 1
ATOM 3327 C C . MET B 1 82 ? -8.531 2.719 -4.492 1 97.94 82 MET B C 1
ATOM 3329 O O . MET B 1 82 ? -9.266 3.568 -5 1 97.94 82 MET B O 1
ATOM 3333 N N . TYR B 1 83 ? -7.777 2.953 -3.441 1 98.31 83 TYR B N 1
ATOM 3334 C CA . TYR B 1 83 ? -7.738 4.281 -2.836 1 98.31 83 TYR B CA 1
ATOM 3335 C C . TYR B 1 83 ? -7.281 5.324 -3.846 1 98.31 83 TYR B C 1
ATOM 3337 O O . TYR B 1 83 ? -7.906 6.379 -3.988 1 98.31 83 TYR B O 1
ATOM 3345 N N . VAL B 1 84 ? -6.234 5.043 -4.547 1 98.12 84 VAL B N 1
ATOM 3346 C CA . VAL B 1 84 ? -5.672 5.996 -5.5 1 98.12 84 VAL B CA 1
ATOM 3347 C C . VAL B 1 84 ? -6.664 6.238 -6.633 1 98.12 84 VAL B C 1
ATOM 3349 O O . VAL B 1 84 ? -6.816 7.371 -7.102 1 98.12 84 VAL B O 1
ATOM 3352 N N . ALA B 1 85 ? -7.32 5.191 -7.078 1 98.31 85 ALA B N 1
ATOM 3353 C CA . ALA B 1 85 ? -8.352 5.344 -8.102 1 98.31 85 ALA B CA 1
ATOM 3354 C C . ALA B 1 85 ? -9.461 6.277 -7.629 1 98.31 85 ALA B C 1
ATOM 3356 O O . ALA B 1 85 ? -9.906 7.152 -8.375 1 98.31 85 ALA B O 1
ATOM 3357 N N . CYS B 1 86 ? -9.875 6.117 -6.375 1 98.75 86 CYS B N 1
ATOM 3358 C CA . CYS B 1 86 ? -10.883 6.992 -5.789 1 98.75 86 CYS B CA 1
ATOM 3359 C C . CYS B 1 86 ? -10.359 8.414 -5.66 1 98.75 86 CYS B C 1
ATOM 3361 O O . CYS B 1 86 ? -11.078 9.375 -5.926 1 98.75 86 CYS B O 1
ATOM 3363 N N . GLU B 1 87 ? -9.125 8.508 -5.184 1 98.31 87 GLU B N 1
ATOM 3364 C CA . GLU B 1 87 ? -8.492 9.812 -5.004 1 98.31 87 GLU B CA 1
ATOM 3365 C C . GLU B 1 87 ? -8.469 10.594 -6.309 1 98.31 87 GLU B C 1
ATOM 3367 O O . GLU B 1 87 ? -8.844 11.773 -6.344 1 98.31 87 GLU B O 1
ATOM 3372 N N . ASN B 1 88 ? -8.039 9.945 -7.387 1 97.75 88 ASN B N 1
ATOM 3373 C CA . ASN B 1 88 ? -7.988 10.586 -8.695 1 97.75 88 ASN B CA 1
ATOM 3374 C C . ASN B 1 88 ? -9.375 11.047 -9.148 1 97.75 88 ASN B C 1
ATOM 3376 O O . ASN B 1 88 ? -9.531 12.172 -9.633 1 97.75 88 ASN B O 1
ATOM 3380 N N . ALA B 1 89 ? -10.359 10.219 -8.961 1 98.5 89 ALA B N 1
ATOM 3381 C CA . ALA B 1 89 ? -11.727 10.555 -9.336 1 98.5 89 ALA B CA 1
ATOM 3382 C C . ALA B 1 89 ? -12.258 11.719 -8.5 1 98.5 89 ALA B C 1
ATOM 3384 O O . ALA B 1 89 ? -12.891 12.633 -9.031 1 98.5 89 ALA B O 1
ATOM 3385 N N . ALA B 1 90 ? -11.984 11.672 -7.207 1 98.12 90 ALA B N 1
ATOM 3386 C CA . ALA B 1 90 ? -12.461 12.703 -6.289 1 98.12 90 ALA B CA 1
ATOM 3387 C C . ALA B 1 90 ? -11.812 14.055 -6.605 1 98.12 90 ALA B C 1
ATOM 3389 O O . ALA B 1 90 ? -12.492 15.086 -6.605 1 98.12 90 ALA B O 1
ATOM 3390 N N . ASN B 1 91 ? -10.555 14.023 -6.859 1 95.81 91 ASN B N 1
ATOM 3391 C CA . ASN B 1 91 ? -9.828 15.258 -7.168 1 95.81 91 ASN B CA 1
ATOM 3392 C C . ASN B 1 91 ? -10.414 15.961 -8.383 1 95.81 91 ASN B C 1
ATOM 3394 O O . ASN B 1 91 ? -10.516 17.188 -8.406 1 95.81 91 ASN B O 1
ATOM 3398 N N . LYS B 1 92 ? -10.781 15.188 -9.359 1 96.31 92 LYS B N 1
ATOM 3399 C CA . LYS B 1 92 ? -11.359 15.742 -10.578 1 96.31 92 LYS B CA 1
ATOM 3400 C C . LYS B 1 92 ? -12.688 16.438 -10.289 1 96.31 92 LYS B C 1
ATOM 3402 O O . LYS B 1 92 ? -13.117 17.297 -11.062 1 96.31 92 LYS B O 1
ATOM 3407 N N . GLU B 1 93 ? -13.289 16.094 -9.172 1 96 93 GLU B N 1
ATOM 3408 C CA . GLU B 1 93 ? -14.578 16.656 -8.797 1 96 93 GLU B CA 1
ATOM 3409 C C . GLU B 1 93 ? -14.43 17.703 -7.691 1 96 93 GLU B C 1
ATOM 3411 O O . GLU B 1 93 ? -15.414 18.125 -7.09 1 96 93 GLU B O 1
ATOM 3416 N N . GLY B 1 94 ? -13.195 18.031 -7.34 1 93.5 94 GLY B N 1
ATOM 3417 C CA . GLY B 1 94 ? -12.938 19.031 -6.328 1 93.5 94 GLY B CA 1
ATOM 3418 C C . GLY B 1 94 ? -13.031 18.5 -4.914 1 93.5 94 GLY B C 1
ATOM 3419 O O . GLY B 1 94 ? -13.172 19.266 -3.961 1 93.5 94 GLY B O 1
ATOM 3420 N N . TYR B 1 95 ? -13.047 17.172 -4.754 1 95.06 95 TYR B N 1
ATOM 3421 C CA . TYR B 1 95 ? -13.078 16.531 -3.441 1 95.06 95 TYR B CA 1
ATOM 3422 C C . TYR B 1 95 ? -11.695 16.047 -3.029 1 95.06 95 TYR B C 1
ATOM 3424 O O . TYR B 1 95 ? -10.883 15.68 -3.879 1 95.06 95 TYR B O 1
ATOM 3432 N N . SER B 1 96 ? -11.445 16.094 -1.721 1 9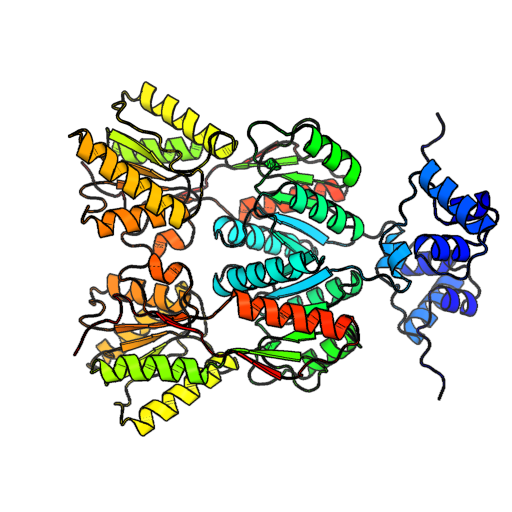4 96 SER B N 1
ATOM 3433 C CA . SER B 1 96 ? -10.32 15.391 -1.123 1 94 96 SER B CA 1
ATOM 3434 C C . SER B 1 96 ? -10.773 14.078 -0.491 1 94 96 SER B C 1
ATOM 3436 O O . SER B 1 96 ? -11.938 13.93 -0.113 1 94 96 SER B O 1
ATOM 3438 N N . VAL B 1 97 ? -9.836 13.156 -0.462 1 96.81 97 VAL B N 1
ATOM 3439 C CA . VAL B 1 97 ? -10.156 11.891 0.187 1 96.81 97 VAL B CA 1
ATOM 3440 C C . VAL B 1 97 ? -9.203 11.656 1.356 1 96.81 97 VAL B C 1
ATOM 3442 O O . VAL B 1 97 ? -8.031 12.039 1.302 1 96.81 97 VAL B O 1
ATOM 3445 N N . MET B 1 98 ? -9.727 11.031 2.393 1 95.88 98 MET B N 1
ATOM 3446 C CA . MET B 1 98 ? -8.945 10.625 3.555 1 95.88 98 MET B CA 1
ATOM 3447 C C . MET B 1 98 ? -9.109 9.133 3.818 1 95.88 98 MET B C 1
ATOM 3449 O O . MET B 1 98 ? -10.219 8.609 3.799 1 95.88 98 MET B O 1
ATOM 3453 N N . LEU B 1 99 ? -7.992 8.523 4.078 1 98 99 LEU B N 1
ATOM 3454 C CA . LEU B 1 99 ? -8 7.078 4.254 1 98 99 LEU B CA 1
ATOM 3455 C C . LEU B 1 99 ? -7.812 6.707 5.723 1 98 99 LEU B C 1
ATOM 3457 O O . LEU B 1 99 ? -6.973 7.285 6.41 1 98 99 LEU B O 1
ATOM 3461 N N . MET B 1 100 ? -8.602 5.773 6.141 1 97.56 100 MET B N 1
ATOM 3462 C CA . MET B 1 100 ? -8.398 5.117 7.43 1 97.56 100 MET B CA 1
ATOM 3463 C C . MET B 1 100 ? -8.352 3.602 7.27 1 97.56 100 MET B C 1
ATOM 3465 O O . MET B 1 100 ? -9.07 3.035 6.445 1 97.56 100 MET B O 1
ATOM 3469 N N . ASN B 1 101 ? -7.488 2.99 7.984 1 97.94 101 ASN B N 1
ATOM 3470 C CA . ASN B 1 101 ? -7.238 1.554 7.949 1 97.94 101 ASN B CA 1
ATOM 3471 C C . ASN B 1 101 ? -7.824 0.853 9.172 1 97.94 101 ASN B C 1
ATOM 3473 O O . ASN B 1 101 ? -7.473 1.174 10.305 1 97.94 101 ASN B O 1
ATOM 3477 N N . SER B 1 102 ? -8.688 -0.212 8.984 1 96.94 102 SER B N 1
ATOM 3478 C CA . SER B 1 102 ? -9.453 -0.75 10.102 1 96.94 102 SER B CA 1
ATOM 3479 C C . SER B 1 102 ? -8.93 -2.119 10.523 1 96.94 102 SER B C 1
ATOM 3481 O O . SER B 1 102 ? -9.297 -2.627 11.586 1 96.94 102 SER B O 1
ATOM 3483 N N . PHE B 1 103 ? -8.133 -2.764 9.703 1 94.31 103 PHE B N 1
ATOM 3484 C CA . PHE B 1 103 ? -7.684 -4.141 9.883 1 94.31 103 PHE B CA 1
ATOM 3485 C C . PHE B 1 103 ? -8.875 -5.094 9.93 1 94.31 103 PHE B C 1
ATOM 3487 O O . PHE B 1 103 ? -8.805 -6.148 10.555 1 94.31 103 PHE B O 1
ATOM 3494 N N . GLY B 1 104 ? -10.023 -4.594 9.422 1 94.31 104 GLY B N 1
ATOM 3495 C CA . GLY B 1 104 ? -11.219 -5.414 9.438 1 94.31 104 GLY B CA 1
ATOM 3496 C C . GLY B 1 104 ? -11.812 -5.574 10.82 1 94.31 104 GLY B C 1
ATOM 3497 O O . GLY B 1 104 ? -12.602 -6.492 11.062 1 94.31 104 GLY B O 1
ATOM 3498 N N . ARG B 1 105 ? -11.43 -4.73 11.75 1 95.88 105 ARG B N 1
ATOM 3499 C CA . ARG B 1 105 ? -11.938 -4.797 13.117 1 95.88 105 ARG B CA 1
ATOM 3500 C C . ARG B 1 105 ? -13.141 -3.879 13.305 1 95.88 105 ARG B C 1
ATOM 3502 O O . ARG B 1 105 ? -13.047 -2.668 13.086 1 95.88 105 ARG B O 1
ATOM 3509 N N . VAL B 1 106 ? -14.164 -4.398 13.812 1 96.88 106 VAL B N 1
ATOM 3510 C CA . VAL B 1 106 ? -15.438 -3.699 13.938 1 96.88 106 VAL B CA 1
ATOM 3511 C C . VAL B 1 106 ? -15.281 -2.506 14.875 1 96.88 106 VAL B C 1
ATOM 3513 O O . VAL B 1 106 ? -15.805 -1.423 14.602 1 96.88 106 VAL B O 1
ATOM 3516 N N . ASP B 1 107 ? -14.57 -2.695 15.977 1 95.25 107 ASP B N 1
ATOM 3517 C CA . ASP B 1 107 ? -14.391 -1.608 16.938 1 95.25 107 ASP B CA 1
ATOM 3518 C C . ASP B 1 107 ? -13.664 -0.427 16.297 1 95.25 107 ASP B C 1
ATOM 3520 O O . ASP B 1 107 ? -14.016 0.729 16.547 1 95.25 107 ASP B O 1
ATOM 3524 N N . MET B 1 108 ? -12.695 -0.685 15.461 1 95.88 108 MET B N 1
ATOM 3525 C CA . MET B 1 108 ? -11.969 0.367 14.75 1 95.88 108 MET B CA 1
ATOM 3526 C C . MET B 1 108 ? -12.859 1.036 13.711 1 95.88 108 MET B C 1
ATOM 3528 O O . MET B 1 108 ? -12.852 2.26 13.57 1 95.88 108 MET B O 1
ATOM 3532 N N . GLU B 1 109 ? -13.609 0.216 13.031 1 97.75 109 GLU B N 1
ATOM 3533 C CA . GLU B 1 109 ? -14.508 0.744 12.008 1 97.75 109 GLU B CA 1
ATOM 3534 C C . GLU B 1 109 ? -15.531 1.703 12.602 1 97.75 109 GLU B C 1
ATOM 3536 O O . GLU B 1 109 ? -15.789 2.771 12.047 1 97.75 109 GLU B O 1
ATOM 3541 N N . ILE B 1 110 ? -16.062 1.333 13.734 1 96.88 110 ILE B N 1
ATOM 3542 C CA . ILE B 1 110 ? -17.047 2.182 14.398 1 96.88 110 ILE B CA 1
ATOM 3543 C C . ILE B 1 110 ? -16.391 3.492 14.828 1 96.88 110 ILE B C 1
ATOM 3545 O O . ILE B 1 110 ? -16.938 4.574 14.602 1 96.88 110 ILE B O 1
ATOM 3549 N N . ARG B 1 111 ? -15.227 3.381 15.383 1 94.56 111 ARG B N 1
ATOM 3550 C CA . ARG B 1 111 ? -14.5 4.574 15.797 1 94.56 111 ARG B CA 1
ATOM 3551 C C . ARG B 1 111 ? -14.195 5.469 14.602 1 94.56 111 ARG B C 1
ATOM 3553 O O . ARG B 1 111 ? -14.266 6.695 14.703 1 94.56 111 ARG B O 1
ATOM 3560 N N . GLN B 1 112 ? -13.836 4.883 13.531 1 95.94 112 GLN B N 1
ATOM 3561 C CA . GLN B 1 112 ? -13.492 5.629 12.328 1 95.94 112 GLN B CA 1
ATOM 3562 C C . GLN B 1 112 ? -14.719 6.312 11.734 1 95.94 112 GLN B C 1
ATOM 3564 O O . GLN B 1 112 ? -14.656 7.473 11.328 1 95.94 112 GLN B O 1
ATOM 3569 N N . LEU B 1 113 ? -15.805 5.613 11.758 1 96.81 113 LEU B N 1
ATOM 3570 C CA . LEU B 1 113 ? -17.062 6.219 11.305 1 96.81 113 LEU B CA 1
ATOM 3571 C C . LEU B 1 113 ? -17.422 7.41 12.18 1 96.81 113 LEU B C 1
ATOM 3573 O O . LEU B 1 113 ? -17.844 8.453 11.672 1 96.81 113 LEU B O 1
ATOM 3577 N N . GLU B 1 114 ? -17.266 7.25 13.445 1 93.75 114 GLU B N 1
ATOM 3578 C CA . GLU B 1 114 ? -17.531 8.336 14.383 1 93.75 114 GLU B CA 1
ATOM 3579 C C . GLU B 1 114 ? -16.672 9.562 14.062 1 93.75 114 GLU B C 1
ATOM 3581 O O . GLU B 1 114 ? -17.172 10.688 14.047 1 93.75 114 GLU B O 1
ATOM 3586 N N . LYS B 1 115 ? -15.445 9.305 13.805 1 90.81 115 LYS B N 1
ATOM 3587 C CA . LYS B 1 115 ? -14.531 10.406 13.508 1 90.81 115 LYS B CA 1
ATOM 3588 C C . LYS B 1 115 ? -14.906 11.094 12.195 1 90.81 115 LYS B C 1
ATOM 3590 O O . LYS B 1 115 ? -14.852 12.32 12.094 1 90.81 115 LYS B O 1
ATOM 3595 N N . LEU B 1 116 ? -15.234 10.336 11.211 1 93.69 116 LEU B N 1
ATOM 3596 C CA . LEU B 1 116 ? -15.57 10.891 9.906 1 93.69 116 LEU B CA 1
ATOM 3597 C C . LEU B 1 116 ? -16.844 11.742 9.992 1 93.69 116 LEU B C 1
ATOM 3599 O O . LEU B 1 116 ? -16.953 12.758 9.305 1 93.69 116 LEU B O 1
ATOM 3603 N N . VAL B 1 117 ? -17.75 11.336 10.844 1 90.5 117 VAL B N 1
ATOM 3604 C CA . VAL B 1 117 ? -18.969 12.117 11.07 1 90.5 117 VAL B CA 1
ATOM 3605 C C . VAL B 1 117 ? -18.609 13.406 11.805 1 90.5 117 VAL B C 1
ATOM 3607 O O . VAL B 1 117 ? -19.078 14.484 11.422 1 90.5 117 VAL B O 1
ATOM 3610 N N . GLN B 1 118 ? -17.781 13.258 12.75 1 83.06 118 GLN B N 1
ATOM 3611 C CA . GLN B 1 118 ? -17.344 14.406 13.531 1 83.06 118 GLN B CA 1
ATOM 3612 C C . GLN B 1 118 ? -16.672 15.445 12.641 1 83.06 118 GLN B C 1
ATOM 3614 O O . GLN B 1 118 ? -16.812 16.656 12.859 1 83.06 118 GLN B O 1
ATOM 3619 N N . TRP B 1 119 ? -16.109 14.945 11.586 1 82.94 119 TRP B N 1
ATOM 3620 C CA . TRP B 1 119 ? -15.359 15.844 10.719 1 82.94 119 TRP B CA 1
ATOM 3621 C C . TRP B 1 119 ? -16.188 16.266 9.516 1 82.94 119 TRP B C 1
ATOM 3623 O O . TRP B 1 119 ? -15.672 16.891 8.586 1 82.94 119 TRP B O 1
ATOM 3633 N N . GLN B 1 120 ? -17.359 15.828 9.492 1 87.06 120 GLN B N 1
ATOM 3634 C CA . GLN B 1 120 ? -18.359 16.25 8.523 1 87.06 120 GLN B CA 1
ATOM 3635 C C . GLN B 1 120 ? -17.969 15.836 7.109 1 87.06 120 GLN B C 1
ATOM 3637 O O . GLN B 1 120 ? -18.078 16.625 6.168 1 87.06 120 GLN B O 1
ATOM 3642 N N . ALA B 1 121 ? -17.375 14.633 7.012 1 93.31 121 ALA B N 1
ATOM 3643 C CA . ALA B 1 121 ? -17.234 14.102 5.66 1 93.31 121 ALA B CA 1
ATOM 3644 C C . ALA B 1 121 ? -18.562 14.125 4.914 1 93.31 121 ALA B C 1
ATOM 3646 O O . ALA B 1 121 ? -19.609 13.828 5.488 1 93.31 121 ALA B O 1
ATOM 3647 N N . ASP B 1 122 ? -18.469 14.508 3.652 1 95.69 122 ASP B N 1
ATOM 3648 C CA . ASP B 1 122 ? -19.703 14.57 2.865 1 95.69 122 ASP B CA 1
ATOM 3649 C C . ASP B 1 122 ? -20.203 13.172 2.527 1 95.69 122 ASP B C 1
ATOM 3651 O O . ASP B 1 122 ? -21.406 12.961 2.352 1 95.69 122 ASP B O 1
ATOM 3655 N N . ALA B 1 123 ? -19.344 12.273 2.432 1 98.19 123 ALA B N 1
ATOM 3656 C CA . ALA B 1 123 ? -19.672 10.883 2.123 1 98.19 123 ALA B CA 1
ATOM 3657 C C . ALA B 1 123 ? -18.594 9.938 2.631 1 98.19 123 ALA B C 1
ATOM 3659 O O . ALA B 1 123 ? -17.484 10.375 2.965 1 98.19 123 ALA B O 1
ATOM 3660 N N . ILE B 1 124 ? -18.969 8.648 2.756 1 98.56 124 ILE B N 1
ATOM 3661 C CA . ILE B 1 124 ? -18.031 7.625 3.209 1 98.56 124 ILE B CA 1
ATOM 3662 C C . ILE B 1 124 ? -18.047 6.457 2.229 1 98.56 124 ILE B C 1
ATOM 3664 O O . ILE B 1 124 ? -19.094 6.031 1.761 1 98.56 124 ILE B O 1
ATOM 3668 N N . ILE B 1 125 ? -16.891 6.031 1.833 1 98.88 125 ILE B N 1
ATOM 3669 C CA . ILE B 1 125 ? -16.688 4.789 1.098 1 98.88 125 ILE B CA 1
ATOM 3670 C C . ILE B 1 125 ? -16 3.762 1.996 1 98.88 125 ILE B C 1
ATOM 3672 O O . ILE B 1 125 ? -14.93 4.023 2.539 1 98.88 125 ILE B O 1
ATOM 3676 N N . HIS B 1 126 ? -16.672 2.672 2.221 1 98.75 126 HIS B N 1
ATOM 3677 C CA . HIS B 1 126 ? -16.156 1.622 3.096 1 98.75 126 HIS B CA 1
ATOM 3678 C C . HIS B 1 126 ? -15.875 0.344 2.314 1 98.75 126 HIS B C 1
ATOM 3680 O O . HIS B 1 126 ? -16.781 -0.234 1.712 1 98.75 126 HIS B O 1
ATOM 3686 N N . MET B 1 127 ? -14.594 -0.109 2.336 1 98.19 127 MET B N 1
ATOM 3687 C CA . MET B 1 127 ? -14.148 -1.267 1.567 1 98.19 127 MET B CA 1
ATOM 3688 C C . MET B 1 127 ? -13.523 -2.318 2.48 1 98.19 127 MET B C 1
ATOM 3690 O O . MET B 1 127 ? -12.508 -2.059 3.131 1 98.19 127 MET B O 1
ATOM 3694 N N . GLY B 1 128 ? -14.07 -3.508 2.506 1 96.44 128 GLY B N 1
ATOM 3695 C CA . GLY B 1 128 ? -13.539 -4.578 3.332 1 96.44 128 GLY B CA 1
ATOM 3696 C C . GLY B 1 128 ? -14.055 -4.551 4.758 1 96.44 128 GLY B C 1
ATOM 3697 O O . GLY B 1 128 ? -14.766 -3.619 5.145 1 96.44 128 GLY B O 1
ATOM 3698 N N . GLY B 1 129 ? -13.703 -5.574 5.539 1 95.94 129 GLY B N 1
ATOM 3699 C CA . GLY B 1 129 ? -14.133 -5.652 6.926 1 95.94 129 GLY B CA 1
ATOM 3700 C C . GLY B 1 129 ? -15.594 -6.035 7.078 1 95.94 129 GLY B C 1
ATOM 3701 O O . GLY B 1 129 ? -16.078 -6.941 6.398 1 95.94 129 GLY B O 1
ATOM 3702 N N . ALA B 1 130 ? -16.281 -5.336 7.891 1 96.88 130 ALA B N 1
ATOM 3703 C CA . ALA B 1 130 ? -17.641 -5.691 8.281 1 96.88 130 ALA B CA 1
ATOM 3704 C C . ALA B 1 130 ? -18.594 -5.594 7.09 1 96.88 130 ALA B C 1
ATOM 3706 O O . ALA B 1 130 ? -19.562 -6.348 7 1 96.88 130 ALA B O 1
ATOM 3707 N N . VAL B 1 131 ? -18.281 -4.773 6.164 1 97.25 131 VAL B N 1
ATOM 3708 C CA . VAL B 1 131 ? -19.219 -4.559 5.062 1 97.25 131 VAL B CA 1
ATOM 3709 C C . VAL B 1 131 ? -19.047 -5.656 4.016 1 97.25 131 VAL B C 1
ATOM 3711 O O . VAL B 1 131 ? -19.797 -5.723 3.045 1 97.25 131 VAL B O 1
ATOM 3714 N N . ASP B 1 132 ? -18.047 -6.48 4.164 1 95.81 132 ASP B N 1
ATOM 3715 C CA . ASP B 1 132 ? -17.828 -7.609 3.268 1 95.81 132 ASP B CA 1
ATOM 3716 C C . ASP B 1 132 ? -18.266 -8.922 3.912 1 95.81 132 ASP B C 1
ATOM 3718 O O . ASP B 1 132 ? -18.141 -9.992 3.311 1 95.81 132 ASP B O 1
ATOM 3722 N N . SER B 1 133 ? -18.828 -8.828 5.098 1 96.25 133 SER B N 1
ATOM 3723 C CA . SER B 1 133 ? -19.281 -10.039 5.781 1 96.25 133 SER B CA 1
ATOM 3724 C C . SER B 1 133 ? -20.438 -10.695 5.031 1 96.25 133 SER B C 1
ATOM 3726 O O . SER B 1 133 ? -21.344 -10.016 4.539 1 96.25 133 SER B O 1
ATOM 3728 N N . LEU B 1 134 ? -20.391 -12.016 5.012 1 95.38 134 LEU B N 1
ATOM 3729 C CA . LEU B 1 134 ? -21.469 -12.758 4.391 1 95.38 134 LEU B CA 1
ATOM 3730 C C . LEU B 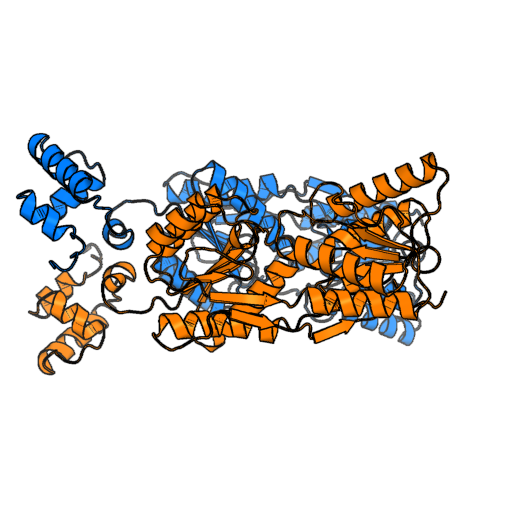1 134 ? -22.797 -12.469 5.09 1 95.38 134 LEU B C 1
ATOM 3732 O O . LEU B 1 134 ? -23.828 -12.312 4.434 1 95.38 134 LEU B O 1
ATOM 3736 N N . THR B 1 135 ? -22.719 -12.469 6.41 1 96.62 135 THR B N 1
ATOM 3737 C CA . THR B 1 135 ? -23.859 -12.109 7.238 1 96.62 135 THR B CA 1
ATOM 3738 C C . THR B 1 135 ? -23.594 -10.805 7.988 1 96.62 135 THR B C 1
ATOM 3740 O O . THR B 1 135 ? -22.641 -10.719 8.766 1 96.62 135 THR B O 1
ATOM 3743 N N . THR B 1 136 ? -24.453 -9.836 7.77 1 96.44 136 THR B N 1
ATOM 3744 C CA . THR B 1 136 ? -24.297 -8.555 8.445 1 96.44 136 THR B CA 1
ATOM 3745 C C . THR B 1 136 ? -24.531 -8.703 9.945 1 96.44 136 THR B C 1
ATOM 3747 O O . THR B 1 136 ? -25.531 -9.297 10.367 1 96.44 136 THR B O 1
ATOM 3750 N N . ASP B 1 137 ? -23.594 -8.242 10.688 1 96 137 ASP B N 1
ATOM 3751 C CA . ASP B 1 137 ? -23.812 -8.141 12.133 1 96 137 ASP B CA 1
ATOM 3752 C C . ASP B 1 137 ? -24.844 -7.07 12.461 1 96 137 ASP B C 1
ATOM 3754 O O . ASP B 1 137 ? -24.625 -5.883 12.211 1 96 137 ASP B O 1
ATOM 3758 N N . PRO B 1 138 ? -25.938 -7.465 13.078 1 96 138 PRO B N 1
ATOM 3759 C CA . PRO B 1 138 ? -27 -6.492 13.344 1 96 138 PRO B CA 1
ATOM 3760 C C . PRO B 1 138 ? -26.531 -5.348 14.242 1 96 138 PRO B C 1
ATOM 3762 O O . PRO B 1 138 ? -27 -4.215 14.109 1 96 138 PRO B O 1
ATOM 3765 N N . SER B 1 139 ? -25.672 -5.695 15.164 1 96.44 139 SER B N 1
ATOM 3766 C CA . SER B 1 139 ? -25.172 -4.652 16.047 1 96.44 139 SER B CA 1
ATOM 3767 C C . SER B 1 139 ? -24.344 -3.621 15.273 1 96.44 139 SER B C 1
ATOM 3769 O O . SER B 1 139 ? -24.438 -2.42 15.547 1 96.44 139 SER B O 1
ATOM 3771 N N . PHE B 1 140 ? -23.625 -4.09 14.352 1 97.25 140 PHE B N 1
ATOM 3772 C CA . PHE B 1 140 ? -22.844 -3.184 13.523 1 97.25 140 PHE B CA 1
ATOM 3773 C C . PHE B 1 140 ? -23.75 -2.322 12.656 1 97.25 140 PHE B C 1
ATOM 3775 O O . PHE B 1 140 ? -23.578 -1.105 12.578 1 97.25 140 PHE B O 1
ATOM 3782 N N . ALA B 1 141 ? -24.719 -2.934 12.031 1 96.94 141 ALA B N 1
ATOM 3783 C CA . ALA B 1 141 ? -25.672 -2.213 11.188 1 96.94 141 ALA B CA 1
ATOM 3784 C C . ALA B 1 141 ? -26.391 -1.129 11.984 1 96.94 141 ALA B C 1
ATOM 3786 O O . ALA B 1 141 ? -26.594 -0.015 11.492 1 96.94 141 ALA B O 1
ATOM 3787 N N . LYS B 1 142 ? -26.766 -1.461 13.164 1 96.19 142 LYS B N 1
ATOM 3788 C CA . LYS B 1 142 ? -27.453 -0.514 14.031 1 96.19 142 LYS B CA 1
ATOM 3789 C C . LYS B 1 142 ? -26.578 0.687 14.352 1 96.19 142 LYS B C 1
ATOM 3791 O O . LYS B 1 142 ? -27.031 1.831 14.312 1 96.19 142 LYS B O 1
ATOM 3796 N N . GLU B 1 143 ? -25.344 0.373 14.672 1 96.19 143 GLU B N 1
ATOM 3797 C CA . GLU B 1 143 ? -24.406 1.445 15 1 96.19 143 GLU B CA 1
ATOM 3798 C C . GLU B 1 143 ? -24.156 2.336 13.789 1 96.19 143 GLU B C 1
ATOM 3800 O O . GLU B 1 143 ? -24.047 3.557 13.922 1 96.19 143 GLU B O 1
ATOM 3805 N N . VAL B 1 144 ? -24.016 1.737 12.648 1 97.38 144 VAL B N 1
ATOM 3806 C CA . VAL B 1 144 ? -23.797 2.492 11.422 1 97.38 144 VAL B CA 1
ATOM 3807 C C . VAL B 1 144 ? -24.984 3.42 11.156 1 97.38 144 VAL B C 1
ATOM 3809 O O . VAL B 1 144 ? -24.797 4.602 10.859 1 97.38 144 VAL B O 1
ATOM 3812 N N . LYS B 1 145 ? -26.156 2.961 11.336 1 95.38 145 LYS B N 1
ATOM 3813 C CA . LYS B 1 145 ? -27.359 3.76 11.148 1 95.38 145 LYS B CA 1
ATOM 3814 C C . LYS B 1 145 ? -27.406 4.922 12.133 1 95.38 145 LYS B C 1
ATOM 3816 O O . LYS B 1 145 ? -27.734 6.051 11.758 1 95.38 145 LYS B O 1
ATOM 3821 N N . ARG B 1 146 ? -27.094 4.59 13.297 1 94.75 146 ARG B N 1
ATOM 3822 C CA . ARG B 1 146 ? -27.109 5.602 14.344 1 94.75 146 ARG B CA 1
ATOM 3823 C C . ARG B 1 146 ? -26.094 6.711 14.055 1 94.75 146 ARG B C 1
ATOM 3825 O O . ARG B 1 146 ? -26.406 7.895 14.195 1 94.75 146 ARG B O 1
ATOM 3832 N N . LEU B 1 147 ? -24.938 6.348 13.641 1 94 147 LEU B N 1
ATOM 3833 C CA . LEU B 1 147 ? -23.828 7.289 13.453 1 94 147 LEU B CA 1
ATOM 3834 C C . LEU B 1 147 ? -24.031 8.117 12.188 1 94 147 LEU B C 1
ATOM 3836 O O . LEU B 1 147 ? -23.797 9.328 12.188 1 94 147 LEU B O 1
ATOM 3840 N N . LEU B 1 148 ? -24.484 7.488 11.102 1 93.94 148 LEU B N 1
ATOM 3841 C CA . LEU B 1 148 ? -24.422 8.133 9.797 1 93.94 148 LEU B CA 1
ATOM 3842 C C . LEU B 1 148 ? -25.719 8.867 9.492 1 93.94 148 LEU B C 1
ATOM 3844 O O . LEU B 1 148 ? -25.734 9.852 8.75 1 93.94 148 LEU B O 1
ATOM 3848 N N . GLY B 1 149 ? -26.828 8.414 10.078 1 88.94 149 GLY B N 1
ATOM 3849 C CA . GLY B 1 149 ? -28.094 8.992 9.672 1 88.94 149 GLY B CA 1
ATOM 3850 C C . GLY B 1 149 ? -28.312 8.984 8.172 1 88.94 149 GLY B C 1
ATOM 3851 O O . GLY B 1 149 ? -28.312 7.922 7.543 1 88.94 149 GLY B O 1
ATOM 3852 N N . SER B 1 150 ? -28.312 10.219 7.582 1 87.56 150 SER B N 1
ATOM 3853 C CA . SER B 1 150 ? -28.547 10.312 6.145 1 87.56 150 SER B CA 1
ATOM 3854 C C . SER B 1 150 ? -27.234 10.492 5.379 1 87.56 150 SER B C 1
ATOM 3856 O O . SER B 1 150 ? -27.25 10.648 4.156 1 87.56 150 SER B O 1
ATOM 3858 N N . LYS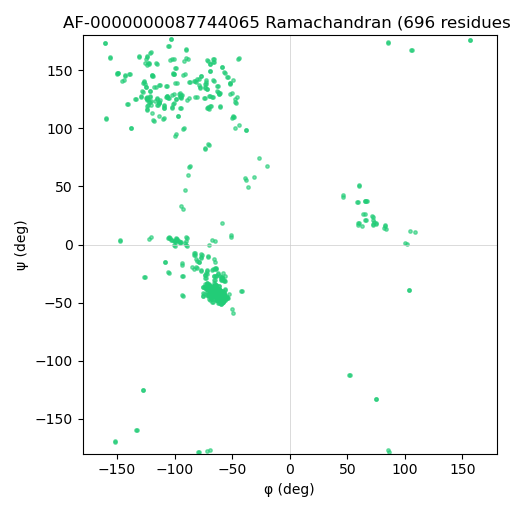 B 1 151 ? -26.125 10.469 6.074 1 93.69 151 LYS B N 1
ATOM 3859 C CA . LYS B 1 151 ? -24.828 10.602 5.402 1 93.69 151 LYS B CA 1
ATOM 3860 C C . LYS B 1 151 ? -24.609 9.461 4.414 1 93.69 151 LYS B C 1
ATOM 3862 O O . LYS B 1 151 ? -24.781 8.289 4.762 1 93.69 151 LYS B O 1
ATOM 3867 N N . PRO B 1 152 ? -24.234 9.781 3.168 1 97.44 152 PRO B N 1
ATOM 3868 C CA . PRO B 1 152 ? -24.047 8.75 2.145 1 97.44 152 PRO B CA 1
ATOM 3869 C C . PRO B 1 152 ? -22.969 7.742 2.51 1 97.44 152 PRO B C 1
ATOM 3871 O O . PRO B 1 152 ? -21.859 8.133 2.895 1 97.44 152 PRO B O 1
ATOM 3874 N N . LEU B 1 153 ? -23.297 6.461 2.398 1 98.44 153 LEU B N 1
ATOM 3875 C CA . LEU B 1 153 ? -22.375 5.34 2.586 1 98.44 153 LEU B CA 1
ATOM 3876 C C . LEU B 1 153 ? -22.359 4.441 1.354 1 98.44 153 LEU B C 1
ATOM 3878 O O . LEU B 1 153 ? -23.391 3.9 0.959 1 98.44 153 LEU B O 1
ATOM 3882 N N . VAL B 1 154 ? -21.219 4.359 0.694 1 98.81 154 VAL B N 1
ATOM 3883 C CA . VAL B 1 154 ? -20.984 3.441 -0.417 1 98.81 154 VAL B CA 1
ATOM 3884 C C . VAL B 1 154 ? -20.078 2.305 0.03 1 98.81 154 VAL B C 1
ATOM 3886 O O . VAL B 1 154 ? -19.031 2.543 0.638 1 98.81 154 VAL B O 1
ATOM 3889 N N . VAL B 1 155 ? -20.469 1.035 -0.169 1 98.5 155 VAL B N 1
ATOM 3890 C CA . VAL B 1 155 ? -19.688 -0.112 0.28 1 98.5 155 VAL B CA 1
ATOM 3891 C C . VAL B 1 155 ? -19.344 -1.01 -0.91 1 98.5 155 VAL B C 1
ATOM 3893 O O . VAL B 1 155 ? -20.047 -0.989 -1.925 1 98.5 155 VAL B O 1
ATOM 3896 N N . THR B 1 156 ? -18.297 -1.796 -0.843 1 97.69 156 THR B N 1
ATOM 3897 C CA . THR B 1 156 ? -17.906 -2.725 -1.896 1 97.69 156 THR B CA 1
ATOM 3898 C C . THR B 1 156 ? -18.438 -4.125 -1.609 1 97.69 156 THR B C 1
ATOM 3900 O O . THR B 1 156 ? -18.109 -5.078 -2.322 1 97.69 156 THR B O 1
ATOM 3903 N N . GLY B 1 157 ? -19.172 -4.27 -0.57 1 96.62 157 GLY B N 1
ATOM 3904 C CA . GLY B 1 157 ? -19.875 -5.484 -0.198 1 96.62 157 GLY B CA 1
ATOM 3905 C C . GLY B 1 157 ? -21.359 -5.254 0.067 1 96.62 157 GLY B C 1
ATOM 3906 O O . GLY B 1 157 ? -22.062 -4.684 -0.769 1 96.62 157 GLY B O 1
ATOM 3907 N N . LYS B 1 158 ? -21.75 -5.672 1.227 1 94.44 158 LYS B N 1
ATOM 3908 C CA . LYS B 1 158 ? -23.156 -5.496 1.596 1 94.44 158 LYS B CA 1
ATOM 3909 C C . LYS B 1 158 ? -23.297 -5.156 3.076 1 94.44 158 LYS B C 1
ATOM 3911 O O . LYS B 1 158 ? -22.469 -5.574 3.895 1 94.44 158 LYS B O 1
ATOM 3916 N N . LEU B 1 159 ? -24.219 -4.375 3.336 1 95.38 159 LEU B N 1
ATOM 3917 C CA . LEU B 1 159 ? -24.625 -4.059 4.699 1 95.38 159 LEU B CA 1
ATOM 3918 C C . LEU B 1 159 ? -26.156 -4.031 4.816 1 95.38 159 LEU B C 1
ATOM 3920 O O . LEU B 1 159 ? -26.781 -2.998 4.582 1 95.38 159 LEU B O 1
ATOM 3924 N N . ASP B 1 160 ? -26.656 -5.109 5.32 1 93.69 160 ASP B N 1
ATOM 3925 C CA . ASP B 1 160 ? -28.109 -5.254 5.395 1 93.69 160 ASP B CA 1
ATOM 3926 C C . ASP B 1 160 ? -28.703 -4.301 6.426 1 93.69 160 ASP B C 1
ATOM 3928 O O . ASP B 1 160 ? -28.031 -3.902 7.375 1 93.69 160 ASP B O 1
ATOM 3932 N N . ASN B 1 161 ? -29.922 -3.877 6.18 1 91.38 161 ASN B N 1
ATOM 3933 C CA . ASN B 1 161 ? -30.703 -3.039 7.082 1 91.38 161 ASN B CA 1
ATOM 3934 C C . ASN B 1 161 ? -30.078 -1.656 7.242 1 91.38 161 ASN B C 1
ATOM 3936 O O . ASN B 1 161 ? -30.141 -1.064 8.32 1 91.38 161 ASN B O 1
ATOM 3940 N N . THR B 1 162 ? -29.297 -1.289 6.34 1 92.12 162 THR B N 1
ATOM 3941 C CA . THR B 1 162 ? -28.75 0.063 6.273 1 92.12 162 THR B CA 1
ATOM 3942 C C . THR B 1 162 ? -29.031 0.696 4.918 1 92.12 162 THR B C 1
ATOM 3944 O O . THR B 1 162 ? -29.344 -0.007 3.951 1 92.12 162 THR B O 1
ATOM 3947 N N . ASP B 1 163 ? -29.047 2.002 4.883 1 91.44 163 ASP B N 1
ATOM 3948 C CA . ASP B 1 163 ? -29.266 2.738 3.643 1 91.44 163 ASP B CA 1
ATOM 3949 C C . ASP B 1 163 ? -27.938 2.996 2.92 1 91.44 163 ASP B C 1
ATOM 3951 O O . ASP B 1 163 ? -27.562 4.148 2.691 1 91.44 163 ASP B O 1
ATOM 3955 N N . CYS B 1 164 ? -27.266 1.933 2.584 1 96.44 164 CYS B N 1
ATOM 3956 C CA . CYS B 1 164 ? -26 2.104 1.898 1 96.44 164 CYS B CA 1
ATOM 3957 C C . CYS B 1 164 ? -26.125 1.795 0.412 1 96.44 164 CYS B C 1
ATOM 3959 O O . CYS B 1 164 ? -27.156 1.274 -0.029 1 96.44 164 CYS B O 1
ATOM 3961 N N . TYR B 1 165 ? -25.25 2.281 -0.369 1 98.31 165 TYR B N 1
ATOM 3962 C CA . TYR B 1 165 ? -25.094 1.987 -1.79 1 98.31 165 TYR B CA 1
ATOM 3963 C C . TYR B 1 165 ? -23.984 0.975 -2.018 1 98.31 165 TYR B C 1
ATOM 3965 O O . TYR B 1 165 ? -22.953 1.026 -1.355 1 98.31 165 TYR B O 1
ATOM 3973 N N . GLN B 1 166 ? -24.266 0.065 -2.92 1 98.19 166 GLN B N 1
ATOM 3974 C CA . GLN B 1 166 ? -23.328 -1.026 -3.143 1 98.19 166 GLN B CA 1
ATOM 3975 C C . GLN B 1 166 ? -22.703 -0.936 -4.527 1 98.19 166 GLN B C 1
ATOM 3977 O O . GLN B 1 166 ? -23.406 -0.837 -5.531 1 98.19 166 GLN B O 1
ATOM 3982 N N . VAL B 1 167 ? -21.406 -0.864 -4.605 1 98.19 167 VAL B N 1
ATOM 3983 C CA . VAL B 1 167 ? -20.609 -1.037 -5.824 1 98.19 167 VAL B CA 1
ATOM 3984 C C . VAL B 1 167 ? -19.688 -2.238 -5.676 1 98.19 167 VAL B C 1
ATOM 3986 O O . VAL B 1 167 ? -18.688 -2.17 -4.957 1 98.19 167 VAL B O 1
ATOM 3989 N N . ARG B 1 168 ? -19.969 -3.332 -6.332 1 96.75 168 ARG B N 1
ATOM 3990 C CA . ARG B 1 168 ? -19.297 -4.605 -6.109 1 96.75 168 ARG B CA 1
ATOM 3991 C C . ARG B 1 168 ? -18.688 -5.133 -7.402 1 96.75 168 ARG B C 1
ATOM 3993 O O . ARG B 1 168 ? -19.172 -4.82 -8.492 1 96.75 168 ARG B O 1
ATOM 4000 N N . ILE B 1 169 ? -17.688 -5.93 -7.238 1 96 169 ILE B N 1
ATOM 4001 C CA . ILE B 1 169 ? -17.109 -6.637 -8.375 1 96 169 ILE B CA 1
ATOM 4002 C C . ILE B 1 169 ? -17.859 -7.945 -8.617 1 96 169 ILE B C 1
ATOM 4004 O O . ILE B 1 169 ? -18.234 -8.633 -7.664 1 96 169 ILE B O 1
ATOM 4008 N N . ASP B 1 170 ? -18.094 -8.305 -9.852 1 97.12 170 ASP B N 1
ATOM 4009 C CA . ASP B 1 170 ? -18.703 -9.578 -10.227 1 97.12 170 ASP B CA 1
ATOM 4010 C C . ASP B 1 170 ? -17.719 -10.727 -10.055 1 97.12 170 ASP B C 1
ATOM 4012 O O . ASP B 1 170 ? -17.141 -11.203 -11.031 1 97.12 170 ASP B O 1
ATOM 4016 N N . ALA B 1 171 ? -17.641 -11.172 -8.844 1 96.12 171 ALA B N 1
ATOM 4017 C CA . ALA B 1 171 ? -16.672 -12.211 -8.477 1 96.12 171 ALA B CA 1
ATOM 4018 C C . ALA B 1 171 ? -16.984 -13.523 -9.18 1 96.12 171 ALA B C 1
ATOM 4020 O O . ALA B 1 171 ? -16.078 -14.297 -9.5 1 96.12 171 ALA B O 1
ATOM 4021 N N . ALA B 1 172 ? -18.219 -13.766 -9.445 1 97.06 172 ALA B N 1
ATOM 4022 C CA . ALA B 1 172 ? -18.609 -14.992 -10.133 1 97.06 172 ALA B CA 1
ATOM 4023 C C . ALA B 1 172 ? -18.125 -15 -11.578 1 97.06 172 ALA B C 1
ATOM 4025 O O . ALA B 1 172 ? -17.609 -16.016 -12.055 1 97.06 172 ALA B O 1
ATOM 4026 N N . ALA B 1 173 ? -18.25 -13.859 -12.219 1 97.94 173 ALA B N 1
ATOM 4027 C CA . ALA B 1 173 ? -17.75 -13.742 -13.586 1 97.94 173 ALA B CA 1
ATOM 4028 C C . ALA B 1 173 ? -16.25 -13.938 -13.633 1 97.94 173 ALA B C 1
ATOM 4030 O O . ALA B 1 173 ? -15.719 -14.539 -14.57 1 97.94 173 ALA B O 1
ATOM 4031 N N . ALA B 1 174 ? -15.594 -13.43 -12.672 1 98.19 174 ALA B N 1
ATOM 4032 C CA . ALA B 1 174 ? -14.148 -13.602 -12.586 1 98.19 174 ALA B CA 1
ATOM 4033 C C . ALA B 1 174 ? -13.773 -15.078 -12.43 1 98.19 174 ALA B C 1
ATOM 4035 O O . ALA B 1 174 ? -12.844 -15.562 -13.078 1 98.19 174 ALA B O 1
ATOM 4036 N N . MET B 1 175 ? -14.477 -15.758 -11.562 1 96.94 175 MET B N 1
ATOM 4037 C CA . MET B 1 175 ? -14.227 -17.172 -11.359 1 96.94 175 MET B CA 1
ATOM 4038 C C . MET B 1 175 ? -14.445 -17.953 -12.648 1 96.94 175 MET B C 1
ATOM 4040 O O . MET B 1 175 ? -13.656 -18.859 -12.977 1 96.94 175 MET B O 1
ATOM 4044 N N . ASP B 1 176 ? -15.469 -17.594 -13.336 1 97.69 176 ASP B N 1
ATOM 4045 C CA . ASP B 1 176 ? -15.742 -18.234 -14.617 1 97.69 176 ASP B CA 1
ATOM 4046 C C . ASP B 1 176 ? -14.57 -18.078 -15.578 1 97.69 176 ASP B C 1
ATOM 4048 O O . ASP B 1 176 ? -14.156 -19.047 -16.219 1 97.69 176 ASP B O 1
ATOM 4052 N N . MET B 1 177 ? -13.961 -16.922 -15.656 1 98.31 177 MET B N 1
ATOM 4053 C CA . MET B 1 177 ? -12.812 -16.656 -16.516 1 98.31 177 MET B CA 1
ATOM 4054 C C . MET B 1 177 ? -11.625 -17.547 -16.125 1 98.31 177 MET B C 1
ATOM 4056 O O . MET B 1 177 ? -10.969 -18.109 -17 1 98.31 177 MET B O 1
ATOM 4060 N N . LEU B 1 178 ? -11.43 -17.656 -14.828 1 98.06 178 LEU B N 1
ATOM 4061 C CA . LEU B 1 178 ? -10.289 -18.422 -14.32 1 98.06 178 LEU B CA 1
ATOM 4062 C C . LEU B 1 178 ? -10.461 -19.906 -14.594 1 98.06 178 LEU B C 1
ATOM 4064 O O . LEU B 1 178 ? -9.539 -20.562 -15.094 1 98.06 178 LEU B O 1
ATOM 4068 N N . VAL B 1 179 ? -11.609 -20.422 -14.32 1 96.5 179 VAL B N 1
ATOM 4069 C CA . VAL B 1 179 ? -11.867 -21.844 -14.492 1 96.5 179 VAL B CA 1
ATOM 4070 C C . VAL B 1 179 ? -11.82 -22.203 -15.969 1 96.5 179 VAL B C 1
ATOM 4072 O O . VAL B 1 179 ? -11.203 -23.203 -16.359 1 96.5 179 VAL B O 1
ATOM 4075 N N . GLN B 1 180 ? -12.414 -21.406 -16.828 1 97.44 180 GLN B N 1
ATOM 4076 C CA . GLN B 1 180 ? -12.398 -21.672 -18.266 1 97.44 180 GLN B CA 1
ATOM 4077 C C . GLN B 1 180 ? -10.969 -21.688 -18.797 1 97.44 180 GLN B C 1
ATOM 4079 O O . GLN B 1 180 ? -10.609 -22.562 -19.594 1 97.44 180 GLN B O 1
ATOM 4084 N N . HIS B 1 181 ? -10.172 -20.75 -18.344 1 98.25 181 HIS B N 1
ATOM 4085 C CA . HIS B 1 181 ? -8.773 -20.672 -18.75 1 98.25 181 HIS B CA 1
ATOM 4086 C C . HIS B 1 181 ? -8.023 -21.938 -18.359 1 98.25 181 HIS B C 1
ATOM 4088 O O . HIS B 1 181 ? -7.324 -22.531 -19.172 1 98.25 181 HIS B O 1
ATOM 4094 N N . LEU B 1 182 ? -8.211 -22.375 -17.125 1 97.06 182 LEU B N 1
ATOM 4095 C CA . LEU B 1 182 ? -7.484 -23.531 -16.609 1 97.06 182 LEU B CA 1
ATOM 4096 C C . LEU B 1 182 ? -7.953 -24.812 -17.281 1 97.06 182 LEU B C 1
ATOM 4098 O O . LEU B 1 182 ? -7.133 -25.656 -17.672 1 97.06 182 LEU B O 1
ATOM 4102 N N . VAL B 1 183 ? -9.234 -24.984 -17.531 1 96.12 183 VAL B N 1
ATOM 4103 C CA . VAL B 1 183 ? -9.797 -26.188 -18.125 1 96.12 183 VAL B CA 1
ATOM 4104 C C . VAL B 1 183 ? -9.414 -26.25 -19.609 1 96.12 183 VAL B C 1
ATOM 4106 O O . VAL B 1 183 ? -9.078 -27.328 -20.125 1 96.12 183 VAL B O 1
ATOM 4109 N N . SER B 1 184 ? -9.469 -25.094 -20.266 1 97.12 184 SER B N 1
ATOM 4110 C CA . SER B 1 184 ? -9.094 -25.047 -21.672 1 97.12 184 SER B CA 1
ATOM 4111 C C . SER B 1 184 ? -7.629 -25.438 -21.859 1 97.12 184 SER B C 1
ATOM 4113 O O . SER B 1 184 ? -7.246 -25.922 -22.938 1 97.12 184 SER B O 1
ATOM 4115 N N . ASN B 1 185 ? -6.836 -25.266 -20.812 1 97.19 185 ASN B N 1
ATOM 4116 C CA . ASN B 1 185 ? -5.426 -25.625 -20.844 1 97.19 185 ASN B CA 1
ATOM 4117 C C . ASN B 1 185 ? -5.199 -27.062 -20.375 1 97.19 185 ASN B C 1
ATOM 4119 O O . ASN B 1 185 ? -4.059 -27.5 -20.234 1 97.19 185 ASN B O 1
ATOM 4123 N N . GLY B 1 186 ? -6.266 -27.766 -20.047 1 95.5 186 GLY B N 1
ATOM 4124 C CA . GLY B 1 186 ? -6.18 -29.203 -19.797 1 95.5 186 GLY B CA 1
ATOM 4125 C C . GLY B 1 186 ? -6.172 -29.562 -18.328 1 95.5 186 GLY B C 1
ATOM 4126 O O . GLY B 1 186 ? -6.074 -30.734 -17.969 1 95.5 186 GLY B O 1
ATOM 4127 N N . ASN B 1 187 ? -6.25 -28.562 -17.422 1 94.31 187 ASN B N 1
ATOM 4128 C CA . ASN B 1 187 ? -6.277 -28.844 -16 1 94.31 187 ASN B CA 1
ATOM 4129 C C . ASN B 1 187 ? -7.621 -29.422 -15.57 1 94.31 187 ASN B C 1
ATOM 4131 O O . ASN B 1 187 ? -8.68 -28.922 -15.961 1 94.31 187 ASN B O 1
ATOM 4135 N N . ARG B 1 188 ? -7.562 -30.469 -14.742 1 92.25 188 ARG B N 1
ATOM 4136 C CA . ARG B 1 188 ? -8.789 -31.109 -14.289 1 92.25 188 ARG B CA 1
ATOM 4137 C C . ARG B 1 188 ? -8.844 -31.203 -12.773 1 92.25 188 ARG B C 1
ATOM 4139 O O . ARG B 1 188 ? -9.922 -31.297 -12.18 1 92.25 188 ARG B O 1
ATOM 4146 N N . ARG B 1 189 ? -7.68 -31.266 -12.117 1 92.5 189 ARG B N 1
ATOM 4147 C CA . ARG B 1 189 ? -7.582 -31.219 -10.664 1 92.5 189 ARG B CA 1
ATOM 4148 C C . ARG B 1 189 ? -7.211 -29.812 -10.188 1 92.5 189 ARG B C 1
ATOM 4150 O O . ARG B 1 189 ? -6.031 -29.469 -10.148 1 92.5 189 ARG B O 1
ATOM 4157 N N . ILE B 1 190 ? -8.227 -29.062 -9.852 1 93.06 190 ILE B N 1
ATOM 4158 C CA . ILE B 1 190 ? -8.055 -27.641 -9.539 1 93.06 190 ILE B CA 1
ATOM 4159 C C . ILE B 1 190 ? -8.461 -27.375 -8.094 1 93.06 190 ILE B C 1
ATOM 4161 O O . ILE B 1 190 ? -9.477 -27.906 -7.621 1 93.06 190 ILE B O 1
ATOM 4165 N N . ALA B 1 191 ? -7.668 -26.609 -7.375 1 92.19 191 ALA B N 1
ATOM 4166 C CA . ALA B 1 191 ? -7.996 -26.25 -6 1 92.19 191 ALA B CA 1
ATOM 4167 C C . ALA B 1 191 ? -8.125 -24.734 -5.844 1 92.19 191 ALA B C 1
ATOM 4169 O O . ALA B 1 191 ? -7.426 -23.969 -6.512 1 92.19 191 ALA B O 1
ATOM 4170 N N . LEU B 1 192 ? -9.047 -24.328 -4.988 1 93.19 192 LEU B N 1
ATOM 4171 C CA . LEU B 1 192 ? -9.18 -22.938 -4.555 1 93.19 192 LEU B CA 1
ATOM 4172 C C . LEU B 1 192 ? -8.445 -22.703 -3.236 1 93.19 192 LEU B C 1
ATOM 4174 O O . LEU B 1 192 ? -8.609 -23.484 -2.287 1 93.19 192 LEU B O 1
ATOM 4178 N N . VAL B 1 193 ? -7.621 -21.641 -3.225 1 92.75 193 VAL B N 1
ATOM 4179 C CA . VAL B 1 193 ? -6.762 -21.438 -2.061 1 92.75 193 VAL B CA 1
ATOM 4180 C C . VAL B 1 193 ? -7.004 -20.062 -1.466 1 92.75 193 VAL B C 1
ATOM 4182 O O . VAL B 1 193 ? -6.898 -19.047 -2.168 1 92.75 193 VAL B O 1
ATOM 4185 N N . GLY B 1 194 ? -7.324 -20.047 -0.123 1 90.94 194 GLY B N 1
ATOM 4186 C CA . GLY B 1 194 ? -7.27 -18.812 0.637 1 90.94 194 GLY B CA 1
ATOM 4187 C C . GLY B 1 194 ? -8.641 -18.25 0.963 1 90.94 194 GLY B C 1
ATOM 4188 O O . GLY B 1 194 ? -9.648 -18.719 0.432 1 90.94 194 GLY B O 1
ATOM 4189 N N . GLY B 1 195 ? -8.602 -17.266 1.898 1 91.56 195 GLY B N 1
ATOM 4190 C CA . GLY B 1 195 ? -9.789 -16.516 2.281 1 91.56 195 GLY B CA 1
ATOM 4191 C C . GLY B 1 195 ? -10.602 -17.203 3.363 1 91.56 195 GLY B C 1
ATOM 4192 O O . GLY B 1 195 ? -10.172 -18.203 3.941 1 91.56 195 GLY B O 1
ATOM 4193 N N . ARG B 1 196 ? -11.742 -16.516 3.664 1 91.12 196 ARG B N 1
ATOM 4194 C CA . ARG B 1 196 ? -12.695 -17 4.656 1 91.12 196 ARG B CA 1
ATOM 4195 C C . ARG B 1 196 ? -14.109 -17.047 4.078 1 91.12 196 ARG B C 1
ATOM 4197 O O . ARG B 1 196 ? -14.547 -16.125 3.404 1 91.12 196 ARG B O 1
ATOM 4204 N N . LEU B 1 197 ? -14.797 -18.109 4.41 1 91.75 197 LEU B N 1
ATOM 4205 C CA . LEU B 1 197 ? -16.109 -18.328 3.812 1 91.75 197 LEU B CA 1
ATOM 4206 C C . LEU B 1 197 ? -17.156 -17.406 4.453 1 91.75 197 LEU B C 1
ATOM 4208 O O . LEU B 1 197 ? -18.266 -17.266 3.938 1 91.75 197 LEU B O 1
ATOM 4212 N N . ASN B 1 198 ? -16.781 -16.703 5.551 1 93.25 198 ASN B N 1
ATOM 4213 C CA . ASN B 1 198 ? -17.703 -15.734 6.141 1 93.25 198 ASN B CA 1
ATOM 4214 C C . ASN B 1 198 ? -17.531 -14.352 5.52 1 93.25 198 ASN B C 1
ATOM 4216 O O . ASN B 1 198 ? -18.125 -13.375 5.992 1 93.25 198 ASN B O 1
ATOM 4220 N N . VAL B 1 199 ? -16.734 -14.258 4.559 1 93.94 199 VAL B N 1
ATOM 4221 C CA . VAL B 1 199 ? -16.578 -13.062 3.736 1 93.94 199 VAL B CA 1
ATOM 4222 C C . VAL B 1 199 ? -17.344 -13.242 2.422 1 93.94 199 VAL B C 1
ATOM 4224 O O . VAL B 1 199 ? -17.125 -14.219 1.703 1 93.94 199 VAL B O 1
ATOM 4227 N N . GLU B 1 200 ? -18.125 -12.344 2.07 1 94.31 200 GLU B N 1
ATOM 4228 C CA . GLU B 1 200 ? -19.078 -12.477 0.971 1 94.31 200 GLU B CA 1
ATOM 4229 C C . GLU B 1 200 ? -18.359 -12.766 -0.346 1 94.31 200 GLU B C 1
ATOM 4231 O O . GLU B 1 200 ? -18.734 -13.688 -1.071 1 94.31 200 GLU B O 1
ATOM 4236 N N . SER B 1 201 ? -17.375 -11.984 -0.696 1 93.56 201 SER B N 1
ATOM 4237 C CA . SER B 1 201 ? -16.656 -12.18 -1.955 1 93.56 201 SER B CA 1
ATOM 4238 C C . SER B 1 201 ? -16.031 -13.57 -2.033 1 93.56 201 SER B C 1
ATOM 4240 O O . SER B 1 201 ? -16.078 -14.211 -3.084 1 93.56 201 SER B O 1
ATOM 4242 N N . THR B 1 202 ? -15.422 -14.047 -0.927 1 93.56 202 THR B N 1
ATOM 4243 C CA . THR B 1 202 ? -14.836 -15.375 -0.88 1 93.56 202 THR B CA 1
ATOM 4244 C C . THR B 1 202 ? -15.914 -16.453 -1.055 1 93.56 202 THR B C 1
ATOM 4246 O O . THR B 1 202 ? -15.719 -17.422 -1.784 1 93.56 202 THR B O 1
ATOM 4249 N N . TYR B 1 203 ? -17.016 -16.219 -0.413 1 93.69 203 TYR B N 1
ATOM 4250 C CA . TYR B 1 203 ? -18.125 -17.172 -0.499 1 93.69 203 TYR B CA 1
ATOM 4251 C C . TYR B 1 203 ? -18.641 -17.266 -1.928 1 93.69 203 TYR B C 1
ATOM 4253 O O . TYR B 1 203 ? -18.922 -18.359 -2.418 1 93.69 203 TYR B O 1
ATOM 4261 N N . ILE B 1 204 ? -18.766 -16.172 -2.57 1 95.19 204 ILE B N 1
ATOM 4262 C CA . ILE B 1 204 ? -19.219 -16.141 -3.957 1 95.19 204 ILE B CA 1
ATOM 4263 C C . ILE B 1 204 ? -18.234 -16.891 -4.84 1 95.19 204 ILE B C 1
ATOM 4265 O O . ILE B 1 204 ? -18.625 -17.719 -5.676 1 95.19 204 ILE B O 1
ATOM 4269 N N . LYS B 1 205 ? -16.938 -16.656 -4.676 1 94.44 205 LYS B N 1
ATOM 4270 C CA . LYS B 1 205 ? -15.898 -17.344 -5.438 1 94.44 205 LYS B CA 1
ATOM 4271 C C . LYS B 1 205 ? -15.961 -18.844 -5.211 1 94.44 205 LYS B C 1
ATOM 4273 O O . LYS B 1 205 ? -15.914 -19.625 -6.164 1 94.44 205 LYS B O 1
ATOM 4278 N N . TYR B 1 206 ? -16.094 -19.172 -3.965 1 93.25 206 TYR B N 1
ATOM 4279 C CA . TYR B 1 206 ? -16.156 -20.578 -3.586 1 93.25 206 TYR B CA 1
ATOM 4280 C C . TYR B 1 206 ? -17.359 -21.266 -4.23 1 93.25 206 TYR B C 1
ATOM 4282 O O . TYR B 1 206 ? -17.219 -22.328 -4.832 1 93.25 206 TYR B O 1
ATOM 4290 N N . ASN B 1 207 ? -18.531 -20.703 -4.105 1 93.94 207 ASN B N 1
ATOM 4291 C CA . ASN B 1 207 ? -19.75 -21.281 -4.633 1 93.94 207 ASN B CA 1
ATOM 4292 C C . ASN B 1 207 ? -19.719 -21.375 -6.156 1 93.94 207 ASN B C 1
ATOM 4294 O O . ASN B 1 207 ? -20.172 -22.359 -6.738 1 93.94 207 ASN B O 1
ATOM 4298 N N . GLU B 1 208 ? -19.219 -20.312 -6.766 1 95.31 208 GLU B N 1
ATOM 4299 C CA . GLU B 1 208 ? -19.109 -20.328 -8.219 1 95.31 208 GLU B CA 1
ATOM 4300 C C . GLU B 1 208 ? -18.125 -21.406 -8.68 1 95.31 208 GLU B C 1
ATOM 4302 O O . GLU B 1 208 ? -18.375 -22.078 -9.688 1 95.31 208 GLU B O 1
ATOM 4307 N N . PHE B 1 209 ? -17.047 -21.578 -7.98 1 94.5 209 PHE B N 1
ATOM 4308 C CA . PHE B 1 209 ? -16.078 -22.609 -8.297 1 94.5 209 PHE B CA 1
ATOM 4309 C C . PHE B 1 209 ? -16.703 -24 -8.195 1 94.5 209 PHE B C 1
ATOM 4311 O O . PHE B 1 209 ? -16.547 -24.828 -9.086 1 94.5 209 PHE B O 1
ATOM 4318 N N . LYS B 1 210 ? -17.391 -24.188 -7.121 1 92.56 210 LYS B N 1
ATOM 4319 C CA . LYS B 1 210 ? -18.047 -25.469 -6.91 1 92.56 210 LYS B CA 1
ATOM 4320 C C . LYS B 1 210 ? -19.047 -25.781 -8.031 1 92.56 210 LYS B C 1
ATOM 4322 O O . LYS B 1 210 ? -19.109 -26.906 -8.531 1 92.56 210 LYS B O 1
ATOM 4327 N N . LYS B 1 211 ? -19.812 -24.781 -8.344 1 93.88 211 LYS B N 1
ATOM 4328 C CA . LYS B 1 211 ? -20.781 -24.922 -9.422 1 93.88 211 LYS B CA 1
ATOM 4329 C C . LYS B 1 211 ? -20.109 -25.281 -10.734 1 93.88 211 LYS B C 1
ATOM 4331 O O . LYS B 1 211 ? -20.5 -26.234 -11.406 1 93.88 211 LYS B O 1
ATOM 4336 N N . LEU B 1 212 ? -19.062 -24.578 -11.094 1 94.38 212 LEU B N 1
ATOM 4337 C CA . LEU B 1 212 ? -18.344 -24.797 -12.344 1 94.38 212 LEU B CA 1
ATOM 4338 C C . LEU B 1 212 ? -17.656 -26.156 -12.344 1 94.38 212 LEU B C 1
ATOM 4340 O O . LEU B 1 212 ? -17.625 -26.844 -13.359 1 94.38 212 LEU B O 1
ATOM 4344 N N . ALA B 1 213 ? -17.125 -26.531 -11.188 1 92.31 213 ALA B N 1
ATOM 4345 C CA . ALA B 1 213 ? -16.469 -27.828 -11.062 1 92.31 213 ALA B CA 1
ATOM 4346 C C . ALA B 1 213 ? -17.453 -28.969 -11.328 1 92.31 213 ALA B C 1
ATOM 4348 O O . ALA B 1 213 ? -17.125 -29.938 -12.016 1 92.31 213 ALA B O 1
ATOM 4349 N N . ALA B 1 214 ? -18.625 -28.844 -10.766 1 92.06 214 ALA B N 1
ATOM 4350 C CA . ALA B 1 214 ? -19.672 -29.844 -10.977 1 92.06 214 ALA B CA 1
ATOM 4351 C C . ALA B 1 214 ? -20.094 -29.906 -12.438 1 92.06 214 ALA B C 1
ATOM 4353 O O . ALA B 1 214 ? -20.188 -30.984 -13.023 1 92.06 214 ALA B O 1
ATOM 4354 N N . GLU B 1 215 ? -20.266 -28.797 -13.023 1 93.75 215 GLU B N 1
ATOM 4355 C CA . GLU B 1 215 ? -20.734 -28.703 -14.406 1 93.75 215 GLU B CA 1
ATOM 4356 C C . GLU B 1 215 ? -19.719 -29.266 -15.383 1 93.75 215 GLU B C 1
ATOM 4358 O O . GLU B 1 215 ? -20.078 -29.859 -16.391 1 93.75 215 GLU B O 1
ATOM 4363 N N . LEU B 1 216 ? -18.453 -29.094 -15.031 1 93.94 216 LEU B N 1
ATOM 4364 C CA . LEU B 1 216 ? -17.391 -29.438 -15.961 1 93.94 216 LEU B CA 1
ATOM 4365 C C . LEU B 1 216 ? -16.781 -30.797 -15.602 1 93.94 216 LEU B C 1
ATOM 4367 O O . LEU B 1 216 ? -15.859 -31.266 -16.266 1 93.94 216 LEU B O 1
ATOM 4371 N N . GLY B 1 217 ? -17.281 -31.469 -14.516 1 91.38 217 GLY B N 1
ATOM 4372 C CA . GLY B 1 217 ? -16.812 -32.781 -14.102 1 91.38 217 GLY B CA 1
ATOM 4373 C C . GLY B 1 217 ? -15.375 -32.781 -13.609 1 91.38 217 GLY B C 1
ATOM 4374 O O . GLY B 1 217 ? -14.609 -33.688 -13.906 1 91.38 217 GLY B O 1
ATOM 4375 N N . LEU B 1 218 ? -15.07 -31.719 -12.938 1 88.56 218 LEU B N 1
ATOM 4376 C CA . LEU B 1 218 ? -13.711 -31.641 -12.414 1 88.56 218 LEU B CA 1
ATOM 4377 C C . LEU B 1 218 ? -13.523 -32.594 -11.242 1 88.56 218 LEU B C 1
ATOM 4379 O O . LEU B 1 218 ? -14.484 -32.938 -10.539 1 88.56 218 LEU B O 1
ATOM 4383 N N . GLU B 1 219 ? -12.375 -33.219 -11.172 1 74.94 219 GLU B N 1
ATOM 4384 C CA . GLU B 1 219 ? -12.047 -34.156 -10.094 1 74.94 219 GLU B CA 1
ATOM 4385 C C . GLU B 1 219 ? -12.023 -33.469 -8.75 1 74.94 219 GLU B C 1
ATOM 4387 O O . GLU B 1 219 ? -11.664 -32.281 -8.664 1 74.94 219 GLU B O 1
ATOM 4392 N N . SER B 1 220 ? -12.75 -34.125 -7.664 1 59.81 220 SER B N 1
ATOM 4393 C CA . SER B 1 220 ? -12.969 -33.562 -6.336 1 59.81 220 SER B CA 1
ATOM 4394 C C . SER B 1 220 ? -11.648 -33.25 -5.641 1 59.81 220 SER B C 1
ATOM 4396 O O . SER B 1 220 ? -11.227 -33.969 -4.742 1 59.81 220 SER B O 1
ATOM 4398 N N . GLY B 1 221 ? -10.594 -33.125 -6.148 1 51.22 221 GLY B N 1
ATOM 4399 C CA . GLY B 1 221 ? -9.539 -32.906 -5.168 1 51.22 221 GLY B CA 1
ATOM 4400 C C . GLY B 1 221 ? -9.93 -31.922 -4.094 1 51.22 221 GLY B C 1
ATOM 4401 O O . GLY B 1 221 ? -10.953 -31.25 -4.203 1 51.22 221 GLY B O 1
ATOM 4402 N N . SER B 1 222 ? -9.117 -31.906 -2.695 1 52.75 222 SER B N 1
ATOM 4403 C CA . SER B 1 222 ? -8.953 -31.016 -1.55 1 52.75 222 SER B CA 1
ATOM 4404 C C . SER B 1 222 ? -8.961 -29.562 -1.981 1 52.75 222 SER B C 1
ATOM 4406 O O . SER B 1 222 ? -7.93 -28.891 -1.916 1 52.75 222 SER B O 1
ATOM 4408 N N . LEU B 1 223 ? -10 -29.203 -2.803 1 63.66 223 LEU B N 1
ATOM 4409 C CA . LEU B 1 223 ? -10.367 -28.125 -3.711 1 63.66 223 LEU B CA 1
ATOM 4410 C C . LEU B 1 223 ? -10.297 -26.766 -3.004 1 63.66 223 LEU B C 1
ATOM 4412 O O . LEU B 1 223 ? -9.805 -25.797 -3.574 1 63.66 223 LEU B O 1
ATOM 4416 N N . TYR B 1 224 ? -10.867 -26.875 -1.764 1 67.44 224 TYR B N 1
ATOM 4417 C CA . TYR B 1 224 ? -10.805 -25.578 -1.098 1 67.44 224 TYR B CA 1
ATOM 4418 C C . TYR B 1 224 ? -10.023 -25.672 0.205 1 67.44 224 TYR B C 1
ATOM 4420 O O . TYR B 1 224 ? -10.195 -26.609 0.976 1 67.44 224 TYR B O 1
ATOM 4428 N N . THR B 1 225 ? -8.961 -24.922 0.28 1 67.25 225 THR B N 1
ATOM 4429 C CA . THR B 1 225 ? -8.328 -24.766 1.587 1 67.25 225 THR B CA 1
ATOM 4430 C C . THR B 1 225 ? -8.461 -23.328 2.082 1 67.25 225 THR B C 1
ATOM 4432 O O . THR B 1 225 ? -8.07 -22.391 1.385 1 67.25 225 THR B O 1
ATOM 4435 N N . ASP B 1 226 ? -9.367 -23.172 3.248 1 63.59 226 ASP B N 1
ATOM 4436 C CA . ASP B 1 226 ? -9.531 -21.844 3.854 1 63.59 226 ASP B CA 1
ATOM 4437 C C . ASP B 1 226 ? -8.242 -21.391 4.531 1 63.59 226 ASP B C 1
ATOM 4439 O O . ASP B 1 226 ? -8.117 -20.219 4.91 1 63.59 226 ASP B O 1
ATOM 4443 N N . ASN B 1 227 ? -7.094 -22.328 4.359 1 59.59 227 ASN B N 1
ATOM 4444 C CA . ASN B 1 227 ? -5.832 -22.469 5.082 1 59.59 227 ASN B CA 1
ATOM 4445 C C . ASN B 1 227 ? -5.398 -21.141 5.711 1 59.59 227 ASN B C 1
ATOM 4447 O O . ASN B 1 227 ? -4.383 -20.578 5.312 1 59.59 227 ASN B O 1
ATOM 4451 N N . PHE B 1 228 ? -6.082 -20.734 6.832 1 69.19 228 PHE B N 1
ATOM 4452 C CA . PHE B 1 228 ? -5.762 -19.797 7.902 1 69.19 228 PHE B CA 1
ATOM 4453 C C . PHE B 1 228 ? -6.531 -18.5 7.73 1 69.19 228 PHE B C 1
ATOM 4455 O O . PHE B 1 228 ? -6.117 -17.453 8.242 1 69.19 228 PHE B O 1
ATOM 4462 N N . GLY B 1 229 ? -7.449 -18.641 6.82 1 74.25 229 GLY B N 1
ATOM 4463 C CA . GLY B 1 229 ? -8.438 -17.594 6.703 1 74.25 229 GLY B CA 1
ATOM 4464 C C . GLY B 1 229 ? -7.84 -16.25 6.32 1 74.25 229 GLY B C 1
ATOM 4465 O O . GLY B 1 229 ? -8.469 -15.203 6.508 1 74.25 229 GLY B O 1
ATOM 4466 N N . GLY B 1 230 ? -6.602 -16.281 5.84 1 87.31 230 GLY B N 1
ATOM 4467 C CA . GLY B 1 230 ? -5.969 -15.008 5.578 1 87.31 230 GLY B CA 1
ATOM 4468 C C . GLY B 1 230 ? -5.902 -14.664 4.102 1 87.31 230 GLY B C 1
ATOM 4469 O O . GLY B 1 230 ? -6.363 -15.438 3.258 1 87.31 230 GLY B O 1
ATOM 4470 N N . TYR B 1 231 ? -5.527 -13.477 3.748 1 92.94 231 TYR B N 1
ATOM 4471 C CA . TYR B 1 231 ? -5.492 -12.93 2.395 1 92.94 231 TYR B CA 1
ATOM 4472 C C . TYR B 1 231 ? -4.086 -12.469 2.029 1 92.94 231 TYR B C 1
ATOM 4474 O O . TYR B 1 231 ? -3.881 -11.852 0.978 1 92.94 231 TYR B O 1
ATOM 4482 N N . GLY B 1 232 ? -3.164 -12.742 2.934 1 93.88 232 GLY B N 1
ATOM 4483 C CA . GLY B 1 232 ? -1.827 -12.195 2.766 1 93.88 232 GLY B CA 1
ATOM 4484 C C . GLY B 1 232 ? -0.827 -13.219 2.258 1 93.88 232 GLY B C 1
ATOM 4485 O O . GLY B 1 232 ? -1.175 -14.383 2.041 1 93.88 232 GLY B O 1
ATOM 4486 N N . ILE B 1 233 ? 0.372 -12.766 2.029 1 95.5 233 ILE B N 1
ATOM 4487 C CA . ILE B 1 233 ? 1.469 -13.578 1.514 1 95.5 233 ILE B CA 1
ATOM 4488 C C . ILE B 1 233 ? 1.797 -14.695 2.506 1 95.5 233 ILE B C 1
ATOM 4490 O O . ILE B 1 233 ? 1.945 -15.852 2.119 1 95.5 233 ILE B O 1
ATOM 4494 N N . ASP B 1 234 ? 1.867 -14.375 3.797 1 93.5 234 ASP B N 1
ATOM 4495 C CA . ASP B 1 234 ? 2.217 -15.359 4.824 1 93.5 234 ASP B CA 1
ATOM 4496 C C . ASP B 1 234 ? 1.168 -16.469 4.902 1 93.5 234 ASP B C 1
ATOM 4498 O O . ASP B 1 234 ? 1.512 -17.641 5.012 1 93.5 234 ASP B O 1
ATOM 4502 N N . GLU B 1 235 ? -0.033 -16.062 4.836 1 93.25 235 GLU B N 1
ATOM 4503 C CA . GLU B 1 235 ? -1.105 -17.047 4.895 1 93.25 235 GLU B CA 1
ATOM 4504 C C . GLU B 1 235 ? -1.113 -17.938 3.65 1 93.25 235 GLU B C 1
ATOM 4506 O O . GLU B 1 235 ? -1.362 -19.141 3.738 1 93.25 235 GLU B O 1
ATOM 4511 N N . GLY B 1 236 ? -0.851 -17.281 2.5 1 94.56 236 GLY B N 1
ATOM 4512 C CA . GLY B 1 236 ? -0.732 -18.062 1.28 1 94.56 236 GLY B CA 1
ATOM 4513 C C . GLY B 1 236 ? 0.386 -19.094 1.338 1 94.56 236 GLY B C 1
ATOM 4514 O O . GLY B 1 236 ? 0.205 -20.25 0.929 1 94.56 236 GLY B O 1
ATOM 4515 N N . THR B 1 237 ? 1.512 -18.688 1.889 1 94.88 237 THR B N 1
ATOM 4516 C CA . THR B 1 237 ? 2.66 -19.578 2.045 1 94.88 237 THR B CA 1
ATOM 4517 C C . THR B 1 237 ? 2.32 -20.75 2.961 1 94.88 237 THR B C 1
ATOM 4519 O O . THR B 1 237 ? 2.572 -21.906 2.619 1 94.88 237 THR B O 1
ATOM 4522 N N . ALA B 1 238 ? 1.745 -20.438 4.074 1 92.88 238 ALA B N 1
ATOM 4523 C CA . ALA B 1 238 ? 1.396 -21.453 5.062 1 92.88 238 ALA B CA 1
ATOM 4524 C C . ALA B 1 238 ? 0.375 -22.438 4.504 1 92.88 238 ALA B C 1
ATOM 4526 O O . ALA B 1 238 ? 0.48 -23.641 4.727 1 92.88 238 ALA B O 1
ATOM 4527 N N . SER B 1 239 ? -0.586 -21.906 3.791 1 90.81 239 SER B N 1
ATOM 4528 C CA . SER B 1 239 ? -1.626 -22.734 3.201 1 90.81 239 SER B CA 1
ATOM 4529 C C . SER B 1 239 ? -1.037 -23.734 2.211 1 90.81 239 SER B C 1
ATOM 4531 O O . SER B 1 239 ? -1.396 -24.922 2.227 1 90.81 239 SER B O 1
ATOM 4533 N N . MET B 1 240 ? -0.197 -23.281 1.409 1 93.25 240 MET B N 1
ATOM 4534 C CA . MET B 1 240 ? 0.393 -24.172 0.405 1 93.25 240 MET B CA 1
ATOM 4535 C C . MET B 1 240 ? 1.307 -25.203 1.057 1 93.25 240 MET B C 1
ATOM 4537 O O . MET B 1 240 ? 1.33 -26.359 0.646 1 93.25 240 MET B O 1
ATOM 4541 N N . ASN B 1 241 ? 2.086 -24.75 2.047 1 93.19 241 ASN B N 1
ATOM 4542 C CA . ASN B 1 241 ? 2.896 -25.703 2.799 1 93.19 241 ASN B CA 1
ATOM 4543 C C . ASN B 1 241 ? 2.047 -26.844 3.373 1 93.19 241 ASN B C 1
ATOM 4545 O O . ASN B 1 241 ? 2.408 -28.016 3.262 1 93.19 241 ASN B O 1
ATOM 4549 N N . GLU B 1 242 ? 0.973 -26.453 3.936 1 89.56 242 GLU B N 1
ATOM 4550 C CA . GLU B 1 242 ? 0.072 -27.438 4.535 1 89.56 242 GLU B CA 1
ATOM 4551 C C . GLU B 1 242 ? -0.511 -28.375 3.477 1 89.56 242 GLU B C 1
ATOM 4553 O O . GLU B 1 242 ? -0.637 -29.578 3.703 1 89.56 242 GLU B O 1
ATOM 4558 N N . LEU B 1 243 ? -0.863 -27.828 2.367 1 88 243 LEU B N 1
ATOM 4559 C CA . LEU B 1 243 ? -1.422 -28.625 1.281 1 88 243 LEU B CA 1
ATOM 4560 C C . LEU B 1 243 ? -0.409 -29.656 0.781 1 88 243 LEU B C 1
ATOM 4562 O O . LEU B 1 243 ? -0.751 -30.828 0.567 1 88 243 LEU B O 1
ATOM 4566 N N . ILE B 1 244 ? 0.772 -29.266 0.598 1 92.12 244 ILE B N 1
ATOM 4567 C CA . ILE B 1 244 ? 1.829 -30.141 0.12 1 92.12 244 ILE B CA 1
ATOM 4568 C C . ILE B 1 244 ? 2.031 -31.297 1.109 1 92.12 244 ILE B C 1
ATOM 4570 O O . ILE B 1 244 ? 2.1 -32.469 0.712 1 92.12 244 ILE B O 1
ATOM 4574 N N . GLU B 1 245 ? 2.074 -30.891 2.359 1 91.25 245 GLU B N 1
ATOM 4575 C CA . GLU B 1 245 ? 2.275 -31.906 3.396 1 91.25 245 GLU B CA 1
ATOM 4576 C C . GLU B 1 245 ? 1.113 -32.875 3.438 1 91.25 245 GLU B C 1
ATOM 4578 O O . GLU B 1 245 ? 1.322 -34.094 3.562 1 91.25 245 GLU B O 1
ATOM 4583 N N . LYS B 1 246 ? -0.063 -32.375 3.389 1 87.25 246 LYS B N 1
ATOM 4584 C CA . LYS B 1 246 ? -1.263 -33.219 3.428 1 87.25 246 LYS B CA 1
ATOM 4585 C C . LYS B 1 246 ? -1.273 -34.219 2.279 1 87.25 246 LYS B C 1
ATOM 4587 O O . LYS B 1 246 ? -1.496 -35.406 2.492 1 87.25 246 LYS B O 1
ATOM 4592 N N . PHE B 1 247 ? -1.001 -33.781 1.091 1 88.62 247 PHE B N 1
ATOM 4593 C CA . PHE B 1 247 ? -1.048 -34.656 -0.079 1 88.62 247 PHE B CA 1
ATOM 4594 C C . PHE B 1 247 ? 0.09 -35.656 -0.047 1 88.62 247 PHE B C 1
ATOM 4596 O O . PHE B 1 247 ? -0.082 -36.812 -0.462 1 88.62 247 PHE B O 1
ATOM 4603 N N . LYS B 1 248 ? 1.199 -35.219 0.457 1 91.69 248 LYS B N 1
ATOM 4604 C CA . LYS B 1 248 ? 2.312 -36.156 0.627 1 91.69 248 LYS B CA 1
ATOM 4605 C C . LYS B 1 248 ? 1.943 -37.281 1.579 1 91.69 248 LYS B C 1
ATOM 4607 O O . LYS B 1 248 ? 2.189 -38.469 1.283 1 91.69 248 LYS B O 1
ATOM 4612 N N . LYS B 1 249 ? 1.331 -36.969 2.643 1 92.88 249 LYS B N 1
ATOM 4613 C CA . LYS B 1 249 ? 0.938 -37.938 3.656 1 92.88 249 LYS B CA 1
ATOM 4614 C C . LYS B 1 249 ? -0.106 -38.906 3.111 1 92.88 249 LYS B C 1
ATOM 4616 O O . LYS B 1 249 ? -0.1 -40.094 3.455 1 92.88 249 LYS B O 1
ATOM 4621 N N . GLU B 1 250 ? -0.959 -38.406 2.295 1 89.88 250 GLU B N 1
ATOM 4622 C CA . GLU B 1 250 ? -2.051 -39.219 1.744 1 89.88 250 GLU B CA 1
ATOM 4623 C C . GLU B 1 250 ? -1.59 -40.031 0.533 1 89.88 250 GLU B C 1
ATOM 4625 O O . GLU B 1 250 ? -2.311 -40.906 0.056 1 89.88 250 GLU B O 1
ATOM 4630 N N . GLY B 1 251 ? -0.42 -39.75 0.077 1 90.31 251 GLY B N 1
ATOM 4631 C CA . GLY B 1 251 ? 0.045 -40.406 -1.144 1 90.31 251 GLY B CA 1
ATOM 4632 C C . GLY B 1 251 ? -0.772 -40.031 -2.365 1 90.31 251 GLY B C 1
ATOM 4633 O O . GLY B 1 251 ? -0.969 -40.844 -3.264 1 90.31 251 GLY B O 1
ATOM 4634 N N . ALA B 1 252 ? -1.33 -38.875 -2.26 1 87.19 252 ALA B N 1
ATOM 4635 C CA . ALA B 1 252 ? -2.174 -38.375 -3.348 1 87.19 252 ALA B CA 1
ATOM 4636 C C . ALA B 1 252 ? -1.429 -37.375 -4.207 1 87.19 252 ALA B C 1
ATOM 4638 O O . ALA B 1 252 ? -0.438 -36.781 -3.766 1 87.19 252 ALA B O 1
ATOM 4639 N N . ALA B 1 253 ? -1.92 -37.219 -5.332 1 88.44 253 ALA B N 1
ATOM 4640 C CA . ALA B 1 253 ? -1.322 -36.219 -6.223 1 88.44 253 ALA B CA 1
ATOM 4641 C C . ALA B 1 253 ? -1.806 -34.812 -5.879 1 88.44 253 ALA B C 1
ATOM 4643 O O . ALA B 1 253 ? -2.979 -34.625 -5.551 1 88.44 253 ALA B O 1
ATOM 4644 N N . LEU B 1 254 ? -0.894 -33.875 -6 1 90.25 254 LEU B N 1
ATOM 4645 C CA . LEU B 1 254 ? -1.246 -32.469 -5.844 1 90.25 254 LEU B CA 1
ATOM 4646 C C . LEU B 1 254 ? -2.168 -32.031 -6.969 1 90.25 254 LEU B C 1
ATOM 4648 O O . LEU B 1 254 ? -2.189 -32.625 -8.047 1 90.25 254 LEU B O 1
ATOM 4652 N N . PRO B 1 255 ? -2.898 -30.906 -6.695 1 91.88 255 PRO B N 1
ATOM 4653 C CA . PRO B 1 255 ? -3.635 -30.297 -7.809 1 91.88 255 PRO B CA 1
ATOM 4654 C C . PRO B 1 255 ? -2.727 -29.891 -8.961 1 91.88 255 PRO B C 1
ATOM 4656 O O . PRO B 1 255 ? -1.539 -29.625 -8.75 1 91.88 255 PRO B O 1
ATOM 4659 N N . GLU B 1 256 ? -3.354 -29.891 -10.117 1 93.62 256 GLU B N 1
ATOM 4660 C CA . GLU B 1 256 ? -2.652 -29.453 -11.312 1 93.62 256 GLU B CA 1
ATOM 4661 C C . GLU B 1 256 ? -2.709 -27.938 -11.453 1 93.62 256 GLU B C 1
ATOM 4663 O O . GLU B 1 256 ? -1.951 -27.344 -12.234 1 93.62 256 GLU B O 1
ATOM 4668 N N . ALA B 1 257 ? -3.686 -27.344 -10.75 1 95.44 257 ALA B N 1
ATOM 4669 C CA . ALA B 1 257 ? -3.855 -25.891 -10.805 1 95.44 257 ALA B CA 1
ATOM 4670 C C . ALA B 1 257 ? -4.434 -25.375 -9.492 1 95.44 257 ALA B C 1
ATOM 4672 O O . ALA B 1 257 ? -5.199 -26.062 -8.82 1 95.44 257 ALA B O 1
ATOM 4673 N N . LEU B 1 258 ? -4.012 -24.188 -9.172 1 95.56 258 LEU B N 1
ATOM 4674 C CA . LEU B 1 258 ? -4.516 -23.484 -7.996 1 95.56 258 LEU B CA 1
ATOM 4675 C C . LEU B 1 258 ? -5.148 -22.156 -8.383 1 95.56 258 LEU B C 1
ATOM 4677 O O . LEU B 1 258 ? -4.555 -21.375 -9.133 1 95.56 258 LEU B O 1
ATOM 4681 N N . ILE B 1 259 ? -6.352 -21.938 -7.949 1 96.25 259 ILE B N 1
ATOM 4682 C CA . ILE B 1 259 ? -6.973 -20.625 -7.98 1 96.25 259 ILE B CA 1
ATOM 4683 C C . ILE B 1 259 ? -6.824 -19.953 -6.617 1 96.25 259 ILE B C 1
ATOM 4685 O O . ILE B 1 259 ? -7.422 -20.391 -5.633 1 96.25 259 ILE B O 1
ATOM 4689 N N . CYS B 1 260 ? -6.008 -18.906 -6.57 1 96.38 260 CYS B N 1
ATOM 4690 C CA . CYS B 1 260 ? -5.824 -18.188 -5.324 1 96.38 260 CYS B CA 1
ATOM 4691 C C . CYS B 1 260 ? -6.805 -17.016 -5.219 1 96.38 260 CYS B C 1
ATOM 4693 O O . CYS B 1 260 ? -7.074 -16.344 -6.211 1 96.38 260 CYS B O 1
ATOM 4695 N N . ILE B 1 261 ? -7.25 -16.719 -4.059 1 95.12 261 ILE B N 1
ATOM 4696 C CA . ILE B 1 261 ? -8.367 -15.812 -3.838 1 95.12 261 ILE B CA 1
ATOM 4697 C C . ILE B 1 261 ? -7.941 -14.383 -4.145 1 95.12 261 ILE B C 1
ATOM 4699 O O . ILE B 1 261 ? -8.789 -13.5 -4.328 1 95.12 261 ILE B O 1
ATOM 4703 N N . ASN B 1 262 ? -6.648 -14.055 -4.121 1 96.25 262 ASN B N 1
ATOM 4704 C CA . ASN B 1 262 ? -6.078 -12.766 -4.496 1 96.25 262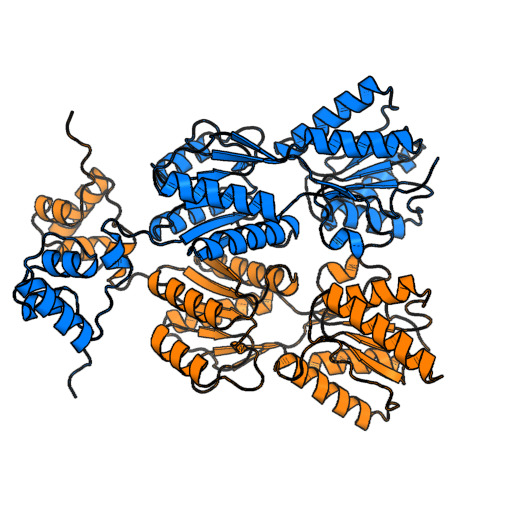 ASN B CA 1
ATOM 4705 C C . ASN B 1 262 ? -4.59 -12.875 -4.805 1 96.25 262 ASN B C 1
ATOM 4707 O O . ASN B 1 262 ? -3.996 -13.945 -4.645 1 96.25 262 ASN B O 1
ATOM 4711 N N . ASP B 1 263 ? -3.994 -11.836 -5.281 1 97.5 263 ASP B N 1
ATOM 4712 C CA . ASP B 1 263 ? -2.607 -11.836 -5.738 1 97.5 263 ASP B CA 1
ATOM 4713 C C . ASP B 1 263 ? -1.647 -12.078 -4.574 1 97.5 263 ASP B C 1
ATOM 4715 O O . ASP B 1 263 ? -0.618 -12.734 -4.738 1 97.5 263 ASP B O 1
ATOM 4719 N N . SER B 1 264 ? -1.926 -11.555 -3.385 1 96.62 264 SER B N 1
ATOM 4720 C CA . SER B 1 264 ? -1.051 -11.742 -2.234 1 96.62 264 SER B CA 1
ATOM 4721 C C . SER B 1 264 ? -0.985 -13.219 -1.832 1 96.62 264 SER B C 1
ATOM 4723 O O . SER B 1 264 ? 0.1 -13.75 -1.594 1 96.62 264 SER B O 1
ATOM 4725 N N . THR B 1 265 ? -2.146 -13.828 -1.751 1 95.94 265 THR B N 1
ATOM 4726 C CA . THR B 1 265 ? -2.186 -15.258 -1.481 1 95.94 265 THR B CA 1
ATOM 4727 C C . THR B 1 265 ? -1.392 -16.031 -2.531 1 95.94 265 THR B C 1
ATOM 4729 O O . THR B 1 265 ? -0.609 -16.922 -2.195 1 95.94 265 THR B O 1
ATOM 4732 N N . ALA B 1 266 ? -1.567 -15.648 -3.766 1 97.69 266 ALA B N 1
ATOM 4733 C CA . ALA B 1 266 ? -0.869 -16.328 -4.859 1 97.69 266 ALA B CA 1
ATOM 4734 C C . ALA B 1 266 ? 0.642 -16.156 -4.73 1 97.69 266 ALA B C 1
ATOM 4736 O O . ALA B 1 266 ? 1.4 -17.094 -4.984 1 97.69 266 ALA B O 1
ATOM 4737 N N . ALA B 1 267 ? 1.056 -14.969 -4.352 1 97.31 267 ALA B N 1
ATOM 4738 C CA . ALA B 1 267 ? 2.484 -14.727 -4.16 1 97.31 267 ALA B CA 1
ATOM 4739 C C . ALA B 1 267 ? 3.059 -15.656 -3.096 1 97.31 267 ALA B C 1
ATOM 4741 O O . ALA B 1 267 ? 4.152 -16.203 -3.264 1 97.31 267 ALA B O 1
ATOM 4742 N N . GLY B 1 268 ? 2.312 -15.836 -2.012 1 96.38 268 GLY B N 1
ATOM 4743 C CA . GLY B 1 268 ? 2.727 -16.766 -0.979 1 96.38 268 GLY B CA 1
ATOM 4744 C C . GLY B 1 268 ? 2.756 -18.203 -1.455 1 96.38 268 GLY B C 1
ATOM 4745 O O . GLY B 1 268 ? 3.678 -18.953 -1.126 1 96.38 268 GLY B O 1
ATOM 4746 N N . VAL B 1 269 ? 1.777 -18.562 -2.227 1 96.44 269 VAL B N 1
ATOM 4747 C CA . VAL B 1 269 ? 1.688 -19.891 -2.805 1 96.44 269 VAL B CA 1
ATOM 4748 C C . VAL B 1 269 ? 2.891 -20.156 -3.709 1 96.44 269 VAL B C 1
ATOM 4750 O O . VAL B 1 269 ? 3.539 -21.203 -3.611 1 96.44 269 VAL B O 1
ATOM 4753 N N . ILE B 1 270 ? 3.227 -19.234 -4.562 1 97.94 270 ILE B N 1
ATOM 4754 C CA . ILE B 1 270 ? 4.355 -19.344 -5.484 1 97.94 270 ILE B CA 1
ATOM 4755 C C . ILE B 1 270 ? 5.652 -19.5 -4.691 1 97.94 270 ILE B C 1
ATOM 4757 O O . ILE B 1 270 ? 6.488 -20.344 -5.016 1 97.94 270 ILE B O 1
ATOM 4761 N N . LYS B 1 271 ? 5.789 -18.688 -3.656 1 96.62 271 LYS B N 1
ATOM 4762 C CA . LYS B 1 271 ? 6.953 -18.766 -2.779 1 96.62 271 LYS B CA 1
ATOM 4763 C C . LYS B 1 271 ? 7.109 -20.172 -2.199 1 96.62 271 LYS B C 1
ATOM 4765 O O . LYS B 1 271 ? 8.203 -20.734 -2.227 1 96.62 271 LYS B O 1
ATOM 4770 N N . SER B 1 272 ? 6.051 -20.703 -1.699 1 95.81 272 SER B N 1
ATOM 4771 C CA . SER B 1 272 ? 6.059 -22.047 -1.108 1 95.81 272 SER B CA 1
ATOM 4772 C C . SER B 1 272 ? 6.391 -23.109 -2.148 1 95.81 272 SER B C 1
ATOM 4774 O O . SER B 1 272 ? 7.238 -23.969 -1.913 1 95.81 272 SER B O 1
ATOM 4776 N N . LEU B 1 273 ? 5.738 -23.078 -3.342 1 97.38 273 LEU B N 1
ATOM 4777 C CA . LEU B 1 273 ? 5.977 -24.047 -4.402 1 97.38 273 LEU B CA 1
ATOM 4778 C C . LEU B 1 273 ? 7.445 -24.062 -4.809 1 97.38 273 LEU B C 1
ATOM 4780 O O . LEU B 1 273 ? 8.039 -25.141 -4.953 1 97.38 273 LEU B O 1
ATOM 4784 N N . ARG B 1 274 ? 8.016 -22.906 -4.906 1 96 274 ARG B N 1
ATOM 4785 C CA . ARG B 1 274 ? 9.422 -22.797 -5.277 1 96 274 ARG B CA 1
ATOM 4786 C C . ARG B 1 274 ? 10.32 -23.422 -4.215 1 96 274 ARG B C 1
ATOM 4788 O O . ARG B 1 274 ? 11.266 -24.141 -4.539 1 96 274 ARG B O 1
ATOM 4795 N N . LYS B 1 275 ? 10.016 -23.125 -3.029 1 95.06 275 LYS B N 1
ATOM 4796 C CA . LYS B 1 275 ? 10.797 -23.672 -1.919 1 95.06 275 LYS B CA 1
ATOM 4797 C C . LYS B 1 275 ? 10.781 -25.188 -1.921 1 95.06 275 LYS B C 1
ATOM 4799 O O . LYS B 1 275 ? 11.758 -25.828 -1.527 1 95.06 275 LYS B O 1
ATOM 4804 N N . HIS B 1 276 ? 9.711 -25.766 -2.432 1 96.88 276 HIS B N 1
ATOM 4805 C CA . HIS B 1 276 ? 9.547 -27.219 -2.408 1 96.88 276 HIS B CA 1
ATOM 4806 C C . HIS B 1 276 ? 9.953 -27.844 -3.736 1 96.88 276 HIS B C 1
ATOM 4808 O O . HIS B 1 276 ? 9.766 -29.047 -3.949 1 96.88 276 HIS B O 1
ATOM 4814 N N . GLY B 1 277 ? 10.469 -27 -4.633 1 96.56 277 GLY B N 1
ATOM 4815 C CA . GLY B 1 277 ? 10.984 -27.5 -5.898 1 96.56 277 GLY B CA 1
ATOM 4816 C C . GLY B 1 277 ? 9.898 -27.891 -6.879 1 96.56 277 GLY B C 1
ATOM 4817 O O . GLY B 1 277 ? 10.133 -28.703 -7.781 1 96.56 277 GLY B O 1
ATOM 4818 N N . ILE B 1 278 ? 8.664 -27.406 -6.668 1 97.44 278 ILE B N 1
ATOM 4819 C CA . ILE B 1 278 ? 7.551 -27.688 -7.566 1 97.44 278 ILE B CA 1
ATOM 4820 C C . ILE B 1 278 ? 7.512 -26.625 -8.672 1 97.44 278 ILE B C 1
ATOM 4822 O O . ILE B 1 278 ? 7.48 -25.422 -8.398 1 97.44 278 ILE B O 1
ATOM 4826 N N . ARG B 1 279 ? 7.551 -27.156 -9.93 1 97.38 279 ARG B N 1
ATOM 4827 C CA . ARG B 1 279 ? 7.668 -26.234 -11.062 1 97.38 279 ARG B CA 1
ATOM 4828 C C . ARG B 1 279 ? 6.324 -25.594 -11.391 1 97.38 279 ARG B C 1
ATOM 4830 O O . ARG B 1 279 ? 5.289 -26.266 -11.352 1 97.38 279 ARG B O 1
ATOM 4837 N N . ILE B 1 280 ? 6.301 -24.281 -11.664 1 98.38 280 ILE B N 1
ATOM 4838 C CA . ILE B 1 280 ? 5.16 -23.5 -12.133 1 98.38 280 ILE B CA 1
ATOM 4839 C C . ILE B 1 280 ? 5.414 -23.016 -13.555 1 98.38 280 ILE B C 1
ATOM 4841 O O . ILE B 1 280 ? 6.418 -22.359 -13.82 1 98.38 280 ILE B O 1
ATOM 4845 N N . PRO B 1 281 ? 4.602 -23.281 -14.484 1 97.88 281 PRO B N 1
ATOM 4846 C CA . PRO B 1 281 ? 3.301 -23.953 -14.445 1 97.88 281 PRO B CA 1
ATOM 4847 C C . PRO B 1 281 ? 3.395 -25.438 -14.758 1 97.88 281 PRO B C 1
ATOM 4849 O O . PRO B 1 281 ? 2.371 -26.125 -14.828 1 97.88 281 PRO B O 1
ATOM 4852 N N . GLU B 1 282 ? 4.574 -25.984 -14.992 1 97.62 282 GLU B N 1
ATOM 4853 C CA . GLU B 1 282 ? 4.738 -27.328 -15.539 1 97.62 282 GLU B CA 1
ATOM 4854 C C . GLU B 1 282 ? 4.098 -28.375 -14.633 1 97.62 282 GLU B C 1
ATOM 4856 O O . GLU B 1 282 ? 3.449 -29.297 -15.109 1 97.62 282 GLU B O 1
ATOM 4861 N N . ASP B 1 283 ? 4.297 -28.234 -13.328 1 96.75 283 ASP B N 1
ATOM 4862 C CA . ASP B 1 283 ? 3.703 -29.172 -12.375 1 96.75 283 ASP B CA 1
ATOM 4863 C C . ASP B 1 283 ? 2.363 -28.656 -11.859 1 96.75 283 ASP B C 1
ATOM 4865 O O . ASP B 1 283 ? 1.405 -29.422 -11.727 1 96.75 283 ASP B O 1
ATOM 4869 N N . ILE B 1 284 ? 2.297 -27.344 -11.531 1 96.19 284 ILE B N 1
ATOM 4870 C CA . ILE B 1 284 ? 1.083 -26.75 -10.992 1 96.19 284 ILE B CA 1
ATOM 4871 C C . ILE B 1 284 ? 0.907 -25.344 -11.57 1 96.19 284 ILE B C 1
ATOM 4873 O O . ILE B 1 284 ? 1.782 -24.484 -11.422 1 96.19 284 ILE B O 1
ATOM 4877 N N . SER B 1 285 ? -0.199 -25.078 -12.258 1 98.06 285 SER B N 1
ATOM 4878 C CA . SER B 1 285 ? -0.562 -23.734 -12.68 1 98.06 285 SER B CA 1
ATOM 4879 C C . SER B 1 285 ? -1.123 -22.922 -11.516 1 98.06 285 SER B C 1
ATOM 4881 O O . SER B 1 285 ? -1.785 -23.469 -10.633 1 98.06 285 SER B O 1
ATOM 4883 N N . VAL B 1 286 ? -0.83 -21.609 -11.508 1 98.44 286 VAL B N 1
ATOM 4884 C CA . VAL B 1 286 ? -1.329 -20.734 -10.461 1 98.44 286 VAL B CA 1
ATOM 4885 C C . VAL B 1 286 ? -2.002 -19.516 -11.086 1 98.44 286 VAL B C 1
ATOM 4887 O O . VAL B 1 286 ? -1.433 -18.875 -11.969 1 98.44 286 VAL B O 1
ATOM 4890 N N . VAL B 1 287 ? -3.236 -19.203 -10.703 1 98.75 287 VAL B N 1
ATOM 4891 C CA . VAL B 1 287 ? -3.969 -18.031 -11.148 1 98.75 287 VAL B CA 1
ATOM 4892 C C . VAL B 1 287 ? -4.566 -17.312 -9.945 1 98.75 287 VAL B C 1
ATOM 4894 O O . VAL B 1 287 ? -4.656 -17.875 -8.852 1 98.75 287 VAL B O 1
ATOM 4897 N N . SER B 1 288 ? -4.93 -16.031 -10.156 1 98.44 288 SER B N 1
ATOM 4898 C CA . SER B 1 288 ? -5.434 -15.273 -9.016 1 98.44 288 SER B CA 1
ATOM 4899 C C . SER B 1 288 ? -6.398 -14.18 -9.453 1 98.44 288 SER B C 1
ATOM 4901 O O . SER B 1 288 ? -6.953 -14.242 -10.547 1 98.44 288 SER B O 1
ATOM 4903 N N . TYR B 1 289 ? -6.746 -13.289 -8.492 1 97.06 289 TYR B N 1
ATOM 4904 C CA . TYR B 1 289 ? -7.621 -12.133 -8.664 1 97.06 289 TYR B CA 1
ATOM 4905 C C . TYR B 1 289 ? -6.855 -10.836 -8.438 1 97.06 289 TYR B C 1
ATOM 4907 O O . TYR B 1 289 ? -5.84 -10.82 -7.73 1 97.06 289 TYR B O 1
ATOM 4915 N N . ASP B 1 290 ? -7.336 -9.664 -9.039 1 97.56 290 ASP B N 1
ATOM 4916 C CA . ASP B 1 290 ? -7.016 -8.289 -8.695 1 97.56 290 ASP B CA 1
ATOM 4917 C C . ASP B 1 290 ? -6.035 -7.68 -9.695 1 97.56 290 ASP B C 1
ATOM 4919 O O . ASP B 1 290 ? -6.105 -6.488 -10 1 97.56 290 ASP B O 1
ATOM 4923 N N . ASN B 1 291 ? -5.023 -8.508 -10.164 1 98.25 291 ASN B N 1
ATOM 4924 C CA . ASN B 1 291 ? -4.023 -8.062 -11.133 1 98.25 291 ASN B CA 1
ATOM 4925 C C . ASN B 1 291 ? -3.219 -6.883 -10.602 1 98.25 291 ASN B C 1
ATOM 4927 O O . ASN B 1 291 ? -3.111 -5.852 -11.266 1 98.25 291 ASN B O 1
ATOM 4931 N N . THR B 1 292 ? -2.691 -7 -9.43 1 96.81 292 THR B N 1
ATOM 4932 C CA . THR B 1 292 ? -1.828 -5.977 -8.852 1 96.81 292 THR B CA 1
ATOM 4933 C C . THR B 1 292 ? -0.415 -6.078 -9.414 1 96.81 292 THR B C 1
ATOM 4935 O O . THR B 1 292 ? -0.125 -6.965 -10.219 1 96.81 292 THR B O 1
ATOM 4938 N N . ASP B 1 293 ? 0.5 -5.219 -8.961 1 94.06 293 ASP B N 1
ATOM 4939 C CA . ASP B 1 293 ? 1.876 -5.191 -9.445 1 94.06 293 ASP B CA 1
ATOM 4940 C C . ASP B 1 293 ? 2.611 -6.48 -9.086 1 94.06 293 ASP B C 1
ATOM 4942 O O . ASP B 1 293 ? 3.617 -6.824 -9.711 1 94.06 293 ASP B O 1
ATOM 4946 N N . LEU B 1 294 ? 2.105 -7.18 -8.102 1 95.94 294 LEU B N 1
ATOM 4947 C CA . LEU B 1 294 ? 2.707 -8.445 -7.711 1 95.94 294 LEU B CA 1
ATOM 4948 C C . LEU B 1 294 ? 2.766 -9.406 -8.898 1 95.94 294 LEU B C 1
ATOM 4950 O O . LEU B 1 294 ? 3.701 -10.203 -9.016 1 95.94 294 LEU B O 1
ATOM 4954 N N . CYS B 1 295 ? 1.807 -9.273 -9.766 1 97.44 295 CYS B N 1
ATOM 4955 C CA . CYS B 1 295 ? 1.677 -10.203 -10.883 1 97.44 295 CYS B CA 1
ATOM 4956 C C . CYS B 1 295 ? 2.883 -10.109 -11.812 1 97.44 295 CYS B C 1
ATOM 4958 O O . CYS B 1 295 ? 3.252 -11.094 -12.453 1 97.44 295 CYS B O 1
ATOM 4960 N N . GLU B 1 296 ? 3.498 -8.938 -11.828 1 94.56 296 GLU B N 1
ATOM 4961 C CA . GLU B 1 296 ? 4.609 -8.727 -12.75 1 94.56 296 GLU B CA 1
ATOM 4962 C C . GLU B 1 296 ? 5.945 -9.016 -12.086 1 94.56 296 GLU B C 1
ATOM 4964 O O . GLU B 1 296 ? 6.945 -9.266 -12.758 1 94.56 296 GLU B O 1
ATOM 4969 N N . VAL B 1 297 ? 5.941 -9.078 -10.766 1 94.44 297 VAL B N 1
ATOM 4970 C CA . VAL B 1 297 ? 7.246 -9.109 -10.117 1 94.44 297 VAL B CA 1
ATOM 4971 C C . VAL B 1 297 ? 7.531 -10.516 -9.602 1 94.44 297 VAL B C 1
ATOM 4973 O O . VAL B 1 297 ? 8.688 -10.898 -9.414 1 94.44 297 VAL B O 1
ATOM 4976 N N . VAL B 1 298 ? 6.496 -11.289 -9.359 1 96.75 298 VAL B N 1
ATOM 4977 C CA . VAL B 1 298 ? 6.719 -12.672 -8.953 1 96.75 298 VAL B CA 1
ATOM 4978 C C . VAL B 1 298 ? 7.215 -13.492 -10.141 1 96.75 298 VAL B C 1
ATOM 4980 O O . VAL B 1 298 ? 7.066 -13.078 -11.297 1 96.75 298 VAL B O 1
ATOM 4983 N N . GLU B 1 299 ? 7.871 -14.617 -9.836 1 94.56 299 GLU B N 1
ATOM 4984 C CA . GLU B 1 299 ? 8.344 -15.523 -10.883 1 94.56 299 GLU B CA 1
ATOM 4985 C C . GLU B 1 299 ? 7.809 -16.938 -10.672 1 94.56 299 GLU B C 1
ATOM 4987 O O . GLU B 1 299 ? 8.062 -17.547 -9.633 1 94.56 299 GLU B O 1
ATOM 4992 N N . PRO B 1 300 ? 7.172 -17.516 -11.672 1 96.31 300 PRO B N 1
ATOM 4993 C CA . PRO B 1 300 ? 6.797 -16.875 -12.945 1 96.31 300 PRO B CA 1
ATOM 4994 C C . PRO B 1 300 ? 5.754 -15.781 -12.766 1 96.31 300 PRO B C 1
ATOM 4996 O O . PRO B 1 300 ? 5.062 -15.734 -11.742 1 96.31 300 PRO B O 1
ATOM 4999 N N . SER B 1 301 ? 5.684 -14.82 -13.727 1 97.5 301 SER B N 1
ATOM 5000 C CA . SER B 1 301 ? 4.652 -13.781 -13.695 1 97.5 301 SER B CA 1
ATOM 5001 C C . SER B 1 301 ? 3.26 -14.398 -13.586 1 97.5 301 SER B C 1
ATOM 5003 O O . SER B 1 301 ? 2.979 -15.422 -14.211 1 97.5 301 SER B O 1
ATOM 5005 N N . LEU B 1 302 ? 2.4 -13.766 -12.875 1 98.62 302 LEU B N 1
ATOM 5006 C CA . LEU B 1 302 ? 1.175 -14.375 -12.375 1 98.62 302 LEU B CA 1
ATOM 5007 C C . LEU B 1 302 ? -0.014 -14.031 -13.258 1 98.62 302 LEU B C 1
ATOM 5009 O O . LEU B 1 302 ? -0.259 -12.852 -13.547 1 98.62 302 LEU B O 1
ATOM 5013 N N . THR B 1 303 ? -0.741 -15.047 -13.742 1 98.88 303 THR B N 1
ATOM 5014 C CA . THR B 1 303 ? -2.027 -14.867 -14.398 1 98.88 303 THR B CA 1
ATOM 5015 C C . THR B 1 303 ? -3.094 -14.43 -13.398 1 98.88 303 THR B C 1
ATOM 5017 O O . THR B 1 303 ? -3.254 -15.047 -12.344 1 98.88 303 THR B O 1
ATOM 5020 N N . SER B 1 304 ? -3.795 -13.352 -13.688 1 98.81 304 SER B N 1
ATOM 5021 C CA . SER B 1 304 ? -4.762 -12.797 -12.742 1 98.81 304 SER B CA 1
ATOM 5022 C C . SER B 1 304 ? -5.906 -12.102 -13.469 1 98.81 304 SER B C 1
ATOM 5024 O O . SER B 1 304 ? -5.727 -11.586 -14.578 1 98.81 304 SER B O 1
ATOM 5026 N N . VAL B 1 305 ? -7.094 -12.164 -12.867 1 98.69 305 VAL B N 1
ATOM 5027 C CA . VAL B 1 305 ? -8.219 -11.391 -13.391 1 98.69 305 VAL B CA 1
ATOM 5028 C C . VAL B 1 305 ? -8.008 -9.906 -13.102 1 98.69 305 VAL B C 1
ATOM 5030 O O . VAL B 1 305 ? -7.625 -9.531 -11.992 1 98.69 305 VAL B O 1
ATOM 5033 N N . ALA B 1 306 ? -8.234 -9.102 -14.086 1 98.12 306 ALA B N 1
ATOM 5034 C CA . ALA B 1 306 ? -8.008 -7.664 -13.953 1 98.12 306 ALA B CA 1
ATOM 5035 C C . ALA B 1 306 ? -9.328 -6.922 -13.734 1 98.12 306 ALA B C 1
ATOM 5037 O O . ALA B 1 306 ? -10.375 -7.34 -14.242 1 98.12 306 ALA B O 1
ATOM 5038 N N . TYR B 1 307 ? -9.148 -5.844 -12.945 1 96.06 307 TYR B N 1
ATOM 5039 C CA . TYR B 1 307 ? -10.234 -4.891 -12.75 1 96.06 307 TYR B CA 1
ATOM 5040 C C . TYR B 1 307 ? -9.891 -3.539 -13.367 1 96.06 307 TYR B C 1
ATOM 5042 O O . TYR B 1 307 ? -8.719 -3.137 -13.383 1 96.06 307 TYR B O 1
ATOM 5050 N N . ASP B 1 308 ? -10.797 -2.932 -14.016 1 96.69 308 ASP B N 1
ATOM 5051 C CA . ASP B 1 308 ? -10.602 -1.528 -14.375 1 96.69 308 ASP B CA 1
ATOM 5052 C C . ASP B 1 308 ? -10.695 -0.631 -13.141 1 96.69 308 ASP B C 1
ATOM 5054 O O . ASP B 1 308 ? -11.758 -0.068 -12.859 1 96.69 308 ASP B O 1
ATOM 5058 N N . TYR B 1 309 ? -9.602 -0.459 -12.461 1 97.5 309 TYR B N 1
ATOM 5059 C CA . TYR B 1 309 ? -9.586 0.263 -11.195 1 97.5 309 TYR B CA 1
ATOM 5060 C C . TYR B 1 309 ? -10.039 1.704 -11.383 1 97.5 309 TYR B C 1
ATOM 5062 O O . TYR B 1 309 ? -10.734 2.256 -10.523 1 97.5 309 TYR B O 1
ATOM 5070 N N . GLU B 1 310 ? -9.602 2.305 -12.453 1 97.31 310 GLU B N 1
ATOM 5071 C CA . GLU B 1 310 ? -10.016 3.682 -12.711 1 97.31 310 GLU B CA 1
ATOM 5072 C C . GLU B 1 310 ? -11.531 3.799 -12.789 1 97.31 310 GLU B C 1
ATOM 5074 O O . GLU B 1 310 ? -12.125 4.645 -12.117 1 97.31 310 GLU B O 1
ATOM 5079 N N . LYS B 1 311 ? -12.094 2.93 -13.57 1 97.5 311 LYS B N 1
ATOM 5080 C CA . LYS B 1 311 ? -13.547 2.943 -13.711 1 97.5 311 LYS B CA 1
ATOM 5081 C C . LYS B 1 311 ? -14.234 2.594 -12.391 1 97.5 311 LYS B C 1
ATOM 5083 O O . LYS B 1 311 ? -15.25 3.189 -12.039 1 97.5 311 LYS B O 1
ATOM 5088 N N . TYR B 1 312 ? -13.719 1.609 -11.719 1 97.88 312 TYR B N 1
ATOM 5089 C CA . TYR B 1 312 ? -14.273 1.184 -10.438 1 97.88 312 TYR B CA 1
ATOM 5090 C C . TYR B 1 312 ? -14.227 2.312 -9.422 1 97.88 312 TYR B C 1
ATOM 5092 O O . TYR B 1 312 ? -15.242 2.645 -8.797 1 97.88 312 TYR B O 1
ATOM 5100 N N . GLY B 1 313 ? -13.047 2.971 -9.273 1 98.31 313 GLY B N 1
ATOM 5101 C CA . GLY B 1 313 ? -12.898 4.105 -8.375 1 98.31 313 GLY B CA 1
ATOM 5102 C C . GLY B 1 313 ? -13.82 5.262 -8.727 1 98.31 313 GLY B C 1
ATOM 5103 O O . GLY B 1 313 ? -14.438 5.859 -7.84 1 98.31 313 GLY B O 1
ATOM 5104 N N . LYS B 1 314 ? -13.906 5.555 -9.984 1 98.44 314 LYS B N 1
ATOM 5105 C CA . LYS B 1 314 ? -14.805 6.602 -10.453 1 98.44 314 LYS B CA 1
ATOM 5106 C C . LYS B 1 314 ? -16.25 6.297 -10.078 1 98.44 314 LYS B C 1
ATOM 5108 O O . LYS B 1 314 ? -16.984 7.188 -9.656 1 98.44 314 LYS B O 1
ATOM 5113 N N . THR B 1 315 ? -16.656 5.031 -10.234 1 98.62 315 THR B N 1
ATOM 5114 C CA . THR B 1 315 ? -18.031 4.633 -9.906 1 98.62 315 THR B CA 1
ATOM 5115 C C . THR B 1 315 ? -18.312 4.824 -8.422 1 98.62 315 THR B C 1
ATOM 5117 O O . THR B 1 315 ? -19.359 5.355 -8.047 1 98.62 315 THR B O 1
ATOM 5120 N N . LEU B 1 316 ? -17.391 4.43 -7.574 1 98.81 316 LEU B N 1
ATOM 5121 C CA . LEU B 1 316 ? -17.531 4.598 -6.133 1 98.81 316 LEU B CA 1
ATOM 5122 C C . LEU B 1 316 ? -17.703 6.07 -5.77 1 98.81 316 LEU B C 1
ATOM 5124 O O . LEU B 1 316 ? -18.641 6.441 -5.07 1 98.81 316 LEU B O 1
ATOM 5128 N N . VAL B 1 317 ? -16.812 6.922 -6.293 1 98.81 317 VAL B N 1
ATOM 5129 C CA . VAL B 1 317 ? -16.766 8.336 -5.941 1 98.81 317 VAL B CA 1
ATOM 5130 C C . VAL B 1 317 ? -17.984 9.055 -6.508 1 98.81 317 VAL B C 1
ATOM 5132 O O . VAL B 1 317 ? -18.609 9.867 -5.82 1 98.81 317 VAL B O 1
ATOM 5135 N N . ARG B 1 318 ? -18.328 8.758 -7.766 1 98.5 318 ARG B N 1
ATOM 5136 C CA . ARG B 1 318 ? -19.484 9.391 -8.375 1 98.5 318 ARG B CA 1
ATOM 5137 C C . ARG B 1 318 ? -20.766 9.047 -7.617 1 98.5 318 ARG B C 1
ATOM 5139 O O . ARG B 1 318 ? -21.609 9.922 -7.375 1 98.5 318 ARG B O 1
ATOM 5146 N N . THR B 1 319 ? -20.906 7.805 -7.254 1 98.69 319 THR B N 1
ATOM 5147 C CA . THR B 1 319 ? -22.062 7.406 -6.457 1 98.69 319 THR B CA 1
ATOM 5148 C C . THR B 1 319 ? -22.109 8.188 -5.148 1 98.69 319 THR B C 1
ATOM 5150 O O . THR B 1 319 ? -23.156 8.742 -4.789 1 98.69 319 THR B O 1
ATOM 5153 N N . ALA B 1 320 ? -20.984 8.305 -4.438 1 98.56 320 ALA B N 1
ATOM 5154 C CA . ALA B 1 320 ? -20.891 9.008 -3.164 1 98.56 320 ALA B CA 1
ATOM 5155 C C . ALA B 1 320 ? -21.297 10.477 -3.322 1 98.56 320 ALA B C 1
ATOM 5157 O O . ALA B 1 320 ? -22.094 10.992 -2.541 1 98.56 320 ALA B O 1
ATOM 5158 N N . ILE B 1 321 ? -20.781 11.125 -4.355 1 97.94 321 ILE B N 1
ATOM 5159 C CA . ILE B 1 321 ? -21 12.555 -4.57 1 97.94 321 ILE B CA 1
ATOM 5160 C C . ILE B 1 321 ? -22.438 12.797 -4.996 1 97.94 321 ILE B C 1
ATOM 5162 O O . ILE B 1 321 ? -23.094 13.734 -4.52 1 97.94 321 ILE B O 1
ATOM 5166 N N . ASP B 1 322 ? -22.984 11.938 -5.938 1 98 322 ASP B N 1
ATOM 5167 C CA . ASP B 1 322 ? -24.359 12.086 -6.383 1 98 322 ASP B CA 1
ATOM 5168 C C . ASP B 1 322 ? -25.328 12.031 -5.207 1 98 322 ASP B C 1
ATOM 5170 O O . ASP B 1 322 ? -26.219 12.875 -5.082 1 98 322 ASP B O 1
ATOM 5174 N N . VAL B 1 323 ? -25.125 11.094 -4.32 1 97.19 323 VAL B N 1
ATOM 5175 C CA . VAL B 1 323 ? -26 10.938 -3.166 1 97.19 323 VAL B CA 1
ATOM 5176 C C . VAL B 1 323 ? -25.844 12.133 -2.229 1 97.19 323 VAL B C 1
ATOM 5178 O O . VAL B 1 323 ? -26.844 12.656 -1.711 1 97.19 323 VAL B O 1
ATOM 5181 N N . ALA B 1 324 ? -24.594 12.539 -2.023 1 95.5 324 ALA B N 1
ATOM 5182 C CA . ALA B 1 324 ? -24.328 13.695 -1.168 1 95.5 324 ALA B CA 1
ATOM 5183 C C . ALA B 1 324 ? -25.016 14.945 -1.705 1 95.5 324 ALA B C 1
ATOM 5185 O O . ALA B 1 324 ? -25.422 15.812 -0.934 1 95.5 324 ALA B O 1
ATOM 5186 N N . ASP B 1 325 ? -25.141 14.977 -2.996 1 94.62 325 ASP B N 1
ATOM 5187 C CA . ASP B 1 325 ? -25.734 16.141 -3.646 1 94.62 325 ASP B CA 1
ATOM 5188 C C . ASP B 1 325 ? -27.234 16 -3.773 1 94.62 325 ASP B C 1
ATOM 5190 O O . ASP B 1 325 ? -27.906 16.859 -4.359 1 94.62 325 ASP B O 1
ATOM 5194 N N . GLY B 1 326 ? -27.766 14.953 -3.346 1 94.19 326 GLY B N 1
ATOM 5195 C CA . GLY B 1 326 ? -29.203 14.734 -3.377 1 94.19 326 GLY B CA 1
ATOM 5196 C C . GLY B 1 326 ? -29.703 14.234 -4.719 1 94.19 326 GLY B C 1
ATOM 5197 O O . GLY B 1 326 ? -30.891 14.32 -5.02 1 94.19 326 GLY B O 1
ATOM 5198 N N . LEU B 1 327 ? -28.781 13.742 -5.527 1 96.19 327 LEU B N 1
ATOM 5199 C CA . LEU B 1 327 ? -29.141 13.18 -6.82 1 96.19 327 LEU B CA 1
ATOM 5200 C C . LEU B 1 327 ? -29.438 11.688 -6.699 1 96.19 327 LEU B C 1
ATOM 5202 O O . LEU B 1 327 ? -29.047 11.047 -5.727 1 96.19 327 LEU B O 1
ATOM 5206 N N . GLU B 1 328 ? -30.125 11.227 -7.664 1 94.31 328 GLU B N 1
ATOM 5207 C CA . GLU B 1 328 ? -30.422 9.797 -7.699 1 94.31 328 GLU B CA 1
ATOM 5208 C C . GLU B 1 328 ? -29.188 8.984 -8.078 1 94.31 328 GLU B C 1
ATOM 5210 O O . GLU B 1 328 ? -28.406 9.398 -8.938 1 94.31 328 GLU B O 1
ATOM 5215 N N . ALA B 1 329 ? -29.031 7.891 -7.367 1 96.06 329 ALA B N 1
ATOM 5216 C CA . ALA B 1 329 ? -27.969 6.93 -7.672 1 96.06 329 ALA B CA 1
ATOM 5217 C C . ALA B 1 329 ? -28.484 5.496 -7.535 1 96.06 329 ALA B C 1
ATOM 5219 O O . ALA B 1 329 ? -29.391 5.223 -6.746 1 96.06 329 ALA B O 1
ATOM 5220 N N . LYS B 1 330 ? -27.953 4.617 -8.383 1 96.88 330 LYS B N 1
ATOM 5221 C CA . LYS B 1 330 ? -28.312 3.205 -8.273 1 96.88 330 LYS B CA 1
ATOM 5222 C C . LYS B 1 330 ? -27.875 2.627 -6.93 1 96.88 330 LYS B C 1
ATOM 5224 O O . LYS B 1 330 ? -26.766 2.891 -6.465 1 96.88 330 LYS B O 1
ATOM 5229 N N . ARG B 1 331 ? -28.734 1.855 -6.301 1 96.75 331 ARG B N 1
ATOM 5230 C CA . ARG B 1 331 ? -28.453 1.27 -4.996 1 96.75 331 ARG B CA 1
ATOM 5231 C C . ARG B 1 331 ? -27.406 0.161 -5.102 1 96.75 331 ARG B C 1
ATOM 5233 O O . ARG B 1 331 ? -26.656 -0.083 -4.16 1 96.75 331 ARG B O 1
ATOM 5240 N N . GLN B 1 332 ? -27.484 -0.514 -6.227 1 97.31 332 GLN B N 1
ATOM 5241 C CA . GLN B 1 332 ? -26.547 -1.608 -6.461 1 97.31 332 GLN B CA 1
ATOM 5242 C C . GLN B 1 332 ? -25.953 -1.533 -7.859 1 97.31 332 GLN B C 1
ATOM 5244 O O . GLN B 1 332 ? -26.672 -1.422 -8.852 1 97.31 332 GLN B O 1
ATOM 5249 N N . ILE B 1 333 ? -24.688 -1.52 -7.934 1 97.75 333 ILE B N 1
ATOM 5250 C CA . ILE B 1 333 ? -23.938 -1.568 -9.188 1 97.75 333 ILE B CA 1
ATOM 5251 C C . ILE B 1 333 ? -22.984 -2.754 -9.172 1 97.75 333 ILE B C 1
ATOM 5253 O O . ILE B 1 333 ? -22.234 -2.941 -8.211 1 97.75 333 ILE B O 1
ATOM 5257 N N . LEU B 1 334 ? -23.047 -3.59 -10.109 1 96.94 334 LEU B N 1
ATOM 5258 C CA . LEU B 1 334 ? -22.141 -4.707 -10.297 1 96.94 334 LEU B CA 1
ATOM 5259 C C . LEU B 1 334 ? -21.125 -4.402 -11.391 1 96.94 334 LEU B C 1
ATOM 5261 O O . LEU B 1 334 ? -21.484 -4.184 -12.547 1 96.94 334 LEU B O 1
ATOM 5265 N N . VAL B 1 335 ? -19.844 -4.375 -11.008 1 96.31 335 VAL B N 1
ATOM 5266 C CA . VAL B 1 335 ? -18.766 -4.059 -11.953 1 96.31 335 VAL B CA 1
ATOM 5267 C C . VAL B 1 335 ? -18.172 -5.348 -12.516 1 96.31 335 VAL B C 1
ATOM 5269 O O . VAL B 1 335 ? -17.734 -6.215 -11.758 1 96.31 335 VAL B O 1
ATOM 5272 N N . LYS B 1 336 ? -18.109 -5.457 -13.766 1 96.12 336 LYS B N 1
ATOM 5273 C CA . LYS B 1 336 ? -17.531 -6.625 -14.422 1 96.12 336 LYS B CA 1
ATOM 5274 C C . LYS B 1 336 ? -16.016 -6.523 -14.5 1 96.12 336 LYS B C 1
ATOM 5276 O O . LYS B 1 336 ? -15.469 -5.441 -14.727 1 96.12 336 LYS B O 1
ATOM 5281 N N . PRO B 1 337 ? -15.352 -7.699 -14.273 1 97 337 PRO B N 1
ATOM 5282 C CA . PRO B 1 337 ? -13.906 -7.672 -14.516 1 97 337 PRO B CA 1
ATOM 5283 C C . PRO B 1 337 ? -13.547 -7.23 -15.93 1 97 337 PRO B C 1
ATOM 5285 O O . PRO B 1 337 ? -14.336 -7.426 -16.859 1 97 337 PRO B O 1
ATOM 5288 N N . SER B 1 338 ? -12.43 -6.578 -16.047 1 95.75 338 SER B N 1
ATOM 5289 C CA . SER B 1 338 ? -12.039 -6.035 -17.344 1 95.75 338 SER B CA 1
ATOM 5290 C C . SER B 1 338 ? -11.422 -7.109 -18.234 1 95.75 338 SER B C 1
ATOM 5292 O O . SER B 1 338 ? -11.297 -6.926 -19.453 1 95.75 338 SER B O 1
ATOM 5294 N N . GLY B 1 339 ? -10.953 -8.203 -17.625 1 97.75 339 GLY B N 1
ATOM 5295 C CA . GLY B 1 339 ? -10.398 -9.297 -18.406 1 97.75 339 GLY B CA 1
ATOM 5296 C C . GLY B 1 339 ? -9.43 -10.172 -17.625 1 97.75 339 GLY B C 1
ATOM 5297 O O . GLY B 1 339 ? -9.195 -9.93 -16.438 1 97.75 339 GLY B O 1
ATOM 5298 N N . LEU B 1 340 ? -9.008 -11.195 -18.344 1 98.5 340 LEU B N 1
ATOM 5299 C CA . LEU B 1 340 ? -7.992 -12.086 -17.797 1 98.5 340 LEU B CA 1
ATOM 5300 C C . LEU B 1 340 ? -6.617 -11.758 -18.375 1 98.5 340 LEU B C 1
ATOM 5302 O O . LEU B 1 340 ? -6.438 -11.75 -19.594 1 98.5 340 LEU B O 1
ATOM 5306 N N . MET B 1 341 ? -5.664 -11.438 -17.516 1 98.62 341 MET B N 1
ATOM 5307 C CA . MET B 1 341 ? -4.281 -11.227 -17.938 1 98.62 341 MET B CA 1
ATOM 5308 C C . MET B 1 341 ? -3.479 -12.523 -17.828 1 98.62 341 MET B C 1
ATOM 5310 O O . MET B 1 341 ? -2.984 -12.867 -16.75 1 98.62 341 MET B O 1
ATOM 5314 N N . VAL B 1 342 ? -3.342 -13.156 -18.938 1 98.62 342 VAL B N 1
ATOM 5315 C CA . VAL B 1 342 ? -2.654 -14.445 -18.969 1 98.62 342 VAL B CA 1
ATOM 5316 C C . VAL B 1 342 ? -1.144 -14.219 -18.984 1 98.62 342 VAL B C 1
ATOM 5318 O O . VAL B 1 342 ? -0.633 -13.469 -19.812 1 98.62 342 VAL B O 1
ATOM 5321 N N . ARG B 1 343 ? -0.448 -14.891 -18.016 1 98.12 343 ARG B N 1
ATOM 5322 C CA . ARG B 1 343 ? 1.005 -14.781 -17.922 1 98.12 343 ARG B CA 1
ATOM 5323 C C . ARG B 1 343 ? 1.646 -16.156 -17.75 1 98.12 343 ARG B C 1
ATOM 5325 O O . ARG B 1 343 ? 1.045 -17.172 -18.109 1 98.12 343 ARG B O 1
ATOM 5332 N N . LYS B 1 344 ? 2.859 -16.219 -17.25 1 97.69 344 LYS B N 1
ATOM 5333 C CA . LYS B 1 344 ? 3.682 -17.422 -17.344 1 97.69 344 LYS B CA 1
ATOM 5334 C C . LYS B 1 344 ? 3.26 -18.469 -16.297 1 97.69 344 LYS B C 1
ATOM 5336 O O . LYS B 1 344 ? 3.6 -19.641 -16.422 1 97.69 344 LYS B O 1
ATOM 5341 N N . SER B 1 345 ? 2.482 -18.078 -15.305 1 98.62 345 SER B N 1
ATOM 5342 C CA . SER B 1 345 ? 2.174 -18.969 -14.195 1 98.62 345 SER B CA 1
ATOM 5343 C C . SER B 1 345 ? 1.124 -20.016 -14.586 1 98.62 345 SER B C 1
ATOM 5345 O O . SER B 1 345 ? 0.851 -20.953 -13.836 1 98.62 345 SER B O 1
ATOM 5347 N N . SER B 1 346 ? 0.493 -19.812 -15.758 1 98.25 346 SER B N 1
ATOM 5348 C CA . SER B 1 346 ? -0.562 -20.75 -16.109 1 98.25 346 SER B CA 1
ATOM 5349 C C . SER B 1 346 ? -0.639 -20.969 -17.625 1 98.25 346 SER B C 1
ATOM 5351 O O . SER B 1 346 ? -1.562 -21.609 -18.109 1 98.25 346 SER B O 1
ATOM 5353 N N . ASN B 1 347 ? 0.237 -20.375 -18.359 1 92.38 347 ASN B N 1
ATOM 5354 C CA . ASN B 1 347 ? 0.179 -20.422 -19.812 1 92.38 347 ASN B CA 1
ATOM 5355 C C . ASN B 1 347 ? 0.886 -21.656 -20.359 1 92.38 347 ASN B C 1
ATOM 5357 O O . ASN B 1 347 ? 1.909 -21.547 -21.031 1 92.38 347 ASN B O 1
ATOM 5361 N N . ILE B 1 348 ? 0.298 -22.812 -20.078 1 90.75 348 ILE B N 1
ATOM 5362 C CA . ILE B 1 348 ? 0.809 -24.094 -20.547 1 90.75 348 ILE B CA 1
ATOM 5363 C C . ILE B 1 348 ? -0.356 -25.047 -20.844 1 90.75 348 ILE B C 1
ATOM 5365 O O . ILE B 1 348 ? -1.383 -25 -20.172 1 90.75 348 ILE B O 1
ATOM 5369 N N . ARG B 1 349 ? -0.176 -25.797 -21.922 1 90.38 349 ARG B N 1
ATOM 5370 C CA . ARG B 1 349 ? -1.175 -26.812 -22.234 1 90.38 349 ARG B CA 1
ATOM 5371 C C . ARG B 1 349 ? -0.775 -28.172 -21.656 1 90.38 349 ARG B C 1
ATOM 5373 O O . ARG B 1 349 ? 0.365 -28.609 -21.828 1 90.38 349 ARG B O 1
ATOM 5380 N N . ARG B 1 350 ? -1.727 -28.766 -20.891 1 86.31 350 ARG B N 1
ATOM 5381 C CA . ARG B 1 350 ? -1.498 -30.094 -20.328 1 86.31 350 ARG B CA 1
ATOM 5382 C C . ARG B 1 350 ? -2.156 -31.188 -21.172 1 86.31 350 ARG B C 1
ATOM 5384 O O . ARG B 1 350 ? -3.199 -30.953 -21.781 1 86.31 350 ARG B O 1
#

Sequence (700 aa):
MPTDKKITIYEIAKEAGVSPATVSRVLTGNANVKQEKKEKVLELIKKYNFKPSAVARGLSDTKSRIIGIIVADVRNTYYADMYVACENAANKEGYSVMLMNSFGRVDMEIRQLEKLVQWQADAIIHMGGAVDSLTTDPSFAKEVKRLLGSKPLVVTGKLDNTDCYQVRIDAAAAMDMLVQHLVSNGNRRIALVGGRLNVESTYIKYNEFKKLAAELGLESGSLYTDNFGGYGIDEGTASMNELIEKFKKEGAALPEALICINDSTAAGVIKSLRKHGIRIPEDISVVSYDNTDLCEVVEPSLTSVAYDYEKYGKTLVRTAIDVADGLEAKRQILVKPSGLMVRKSSNIRRMPTDKKITIYEIAKEAGVSPATVSRVLTGNANVKQEKKEKVLELIKKYNFKPSAVARGLSDTKSRIIGIIVADVRNTYYADMYVACENAANKEGYSVMLMNSFGRVDMEIRQLEKLVQWQADAIIHMGGAVDSLTTDPSFAKEVKRLLGSKPLVVTGKLDNTDCYQVRIDAAAAMDMLVQHLVSNGNRRIALVGGRLNVESTYIKYNEFKKLAAELGLESGSLYTDNFGGYGIDEGTASMNELIEKFKKEGAALPEALICINDSTAAGVIKSLRKHGIRIPEDISVVSYDNTDLCEVVEPSLTSVAYDYEKYGKTLVRTAIDVADGLEAKRQILVKPSGLMVRKSSNIRR

Secondary structure (DSSP, 8-state):
--------HHHHHHHHTS-HHHHHHHHTT-S-S-HHHHHHHHHHHHHTT----HHHHTTTT----EEEEEES-TTSHHHHHHHHHHHHHHHHTT-EEEEEE-TT-HHHHHHHHHHHHHTT-SEEEEESGGGGBSS--HHHHHHHHHHHTTS-EEESS--TTS--EEEEE-HHHHHHHHHHHHHHTT--SEEEE---TTBHHHHHHHHHHHHHHHHHT---SS-EE-TTS--SHHHHHHHHHHHHHHHHHHTPPPPSEEEESSHHHHHHHHHHHHHTT--TTTT-EEEEEE--THHHHBSSPPEEEE--HHHHHHHHHHHHHHHHTT----SEEEEPP-EEE--TTT----/--------HHHHHHHHTS-HHHHHHHHTT-S-S-HHHHHHHHHHHHHTT----HHHHTTTT----EEEEEES-TTSHHHHHHHHHHHHHHHHTT-EEEEEE-TT-HHHHHHHHHHHHHTT-SEEEEESGGGGBSS--HHHHHHHHHHHTTS-EEESS--TTS--EEEEE-HHHHHHHHHHHHHHTT--SEEEE---TTBHHHHHHHHHHHHHHHHHT----S-EE-TTS--SHHHHHHHHHHHHHHHHHHTPPPPSEEEESSHHHHHHHHHHHHHTT--TTTT-EEEEEE--THHHHBSSPPEEEE--HHHHHHHHHHHHHHHHTT----SEEEEPP-EEE--TTT----

Organism: Butyrivibrio fibrisolvens (NCBI:txid831)

InterPro domains:
  IPR000843 LacI-type HTH domain [PF00356] (8-53)
  IPR000843 LacI-type HTH domain [PS50932] (7-61)
  IPR000843 LacI-type HTH domain [SM00354] (6-76)
  IPR000843 LacI-type HTH domain [cd01392] (10-60)
  IPR001387 Cro/C1-type, helix-turn-helix domain [PS50943] (5-55)
  IPR010982 Lambda repressor-like, DNA-binding domain superfamily [G3DSA:1.10.260.40] (2-63)
  IPR010982 Lambda repressor-like, DNA-binding domain superfamily [SSF47413] (5-64)
  IPR028082 Periplasmic binding protein-like I [SSF53822] (63-333)
  IPR046335 Transcriptional regulator LacI/GalR-like, sensor domain [PF13377] (179-346)

Radius of gyration: 28.45 Å; Cα contacts (8 Å, |Δi|>4): 1417; chains: 2; bounding box: 85×88×68 Å

Nearest PDB structures (foldseek):
  2fep-assembly1_A-2  TM=8.782E-01  e=5.558E-21  Bacillus subtilis
  3c3k-assembly1_B  TM=9.015E-01  e=2.257E-19  Actinobacillus succinogenes 130Z
  3tb6-assembly1_B  TM=8.805E-01  e=7.616E-19  Bacillus subtilis
  3kke-assembly1_A  TM=8.648E-01  e=1.949E-18  Mycolicibacterium smegmatis MC2 155
  4rk5-assembly1_A-2  TM=8.340E-01  e=5.792E-16  Lacticaseibacillus paracasei ATCC 334

Foldseek 3Di:
DPDLPQQALCNLCVVLVHDSVLLLCLLVVNPPHPPSSSVSSVVVCVVRVDDHDPVNNVVDPDAPLEEEEEELACVPVLNVLLVVLLQVLSVVVVHHYDYDHQVLDLVSVLVSLQVCVVSPHLAYEYEDHQQQFPDHDPVSLVSNCVSQVLREYEYQHHHPPHQYFHEHEPLLLQLVQVVCLQVVLPFQFEAEEAADCRGNSVVSSVVSNVVVNVVVVRDPDNRYDNQVRDQALQSLLSRLVVQVVVCVVVVHAHGLEYEYAALRSQLNNLVNCVVVVHDANVRYAYAYEDPGPSQVPGPPRHKYFHAPSNVSSNLRNVQNVCSSVVHDDDRYHYGYTPGIDDTRRRPHHD/DPDLPQQALCNLCVVLVHHSVLLLCLLVVNPPHDPSSSVSSVVVCVVRVDDHDPVNNPVDPDAPLEEEEEEQACVPVLNVLLVVLLQVLSVVVVHHYDYDHQVLDLVSVLVSLQVCVVSPHLAYEYEDHQQQFPDHDPVSQVSNCVSQVLREYEYQHHHPPHQYFHEHEPLLLFLVQVVCLQVVLPFQFEAEEEADCRGNSVVSSVVSNVVVNVVVVGDPPVRYDNQVRDQALQSLLSRLVVQVVVCVVVVHAHGLEYEYAALRSQLNNLVNCVVVVHDANVRYAYAYEDPGPSQVPGPPRHKYFHAPSNVSSNLRNVQSVCSSVVHDDHRYHYGYTPGIDDTRRRPHHD